Protein AF-0000000084650887 (afdb_homodimer)

InterPro domains:
  IPR010342 Protein of unknown function DUF938 [PF06080] (13-209)
  IPR010342 Protein of unknown function DUF938 [PTHR20974] (11-209)
  IPR029063 S-adenosyl-L-methionine-dependent methyltransferase superfamily [G3DSA:3.40.50.150] (26-209)
  IPR029063 S-adenosyl-L-methionine-dependent methyltransferase superfamily [SSF53335] (19-204)

Secondary structure (DSSP, 8-state):
------S-----B-HHHHHHHHHHHHHHHHHS-SSEEEEEES-TTSHHHHHHHHH-TTEEEEEEES-HHHHHHHHHHHHHHT-SSBPPPEE--TTT--STTTS----EEEEEEES-GGGS-HHHHHHHHHHHHHHEEEEEEEEEEE-EEETTEESSHHHHHHHHHHHHH-TT--PEEHHHHHHHHHTTTEEEEEEEEEGGGEEEEEEEE-/------S-----B-HHHHHHHHHHHHHHHHHS-SSEEEEEES-TTSHHHHHHHHH-TTEEEEEEES-HHHHHHHHHHHHHHT-SSBPPPEE--TTT--STTTT----EEEEEEES-GGGS-HHHHHHHHHHHHHHEEEEEEEEEEE-EEETTEESSHHHHHHHHHHHHH-TT--PEEHHHHHHHHHTTTEEEEEEEEEGGGEEEEEEEE-

Foldseek 3Di:
DPPPPPVPLLADDDPVCVACLVVVLVVVVVQDDLAWEEEEEQCARLVSVLSNCVVRVRYQYAYEYQDPSSLVNNVSSCVVSVRPRYDRYYHDDLVPPDCPLLPPPAEGLEYEYEPPCQLDAVVSLLSVLQSCLRRYDAFHKYKYKDAADEPPHGPDPVQVVVQVVSCVVPVRGGHYHPVVSQVSNVVSQWHWDDWDADPPRMIITMITHD/DPPPPPVPLLADDDPVCVACLVVVLVVVVVQDDLAWEEEEEQCARLVSVLSNCVVRVRYQYAAEYQDVSSLVNNVSSCVVSVRPRYDRYYHDDLVPPPCPLQPPPAEGLEYEYEPPCQLDAVVSLLSVLQSCLRRYDAFHKYKYKDAADEPPHGPDPVQVVVQVVSCVVPVRGGHYHPVVSQVSNVVSQWHWDDWDADPPRMIITMITHD

Solvent-accessible surface area (backbone atoms only — not comparable to full-atom values): 21724 Å² total; per-residue (Å²): 126,79,75,78,64,56,58,64,56,47,40,43,44,46,61,44,54,71,66,43,46,62,63,51,45,56,55,49,62,73,74,48,68,76,61,42,39,35,40,32,44,56,39,48,38,27,59,60,57,53,60,50,33,74,77,30,72,51,26,39,36,34,39,20,19,70,41,63,69,32,38,46,3,27,44,41,45,46,61,71,68,66,56,85,34,54,48,80,57,39,82,50,43,71,84,69,51,66,62,63,72,70,61,43,88,59,64,22,47,28,36,35,35,58,66,40,63,38,76,29,43,65,65,49,47,53,36,49,32,47,49,47,46,67,32,38,35,75,66,9,34,41,40,35,34,38,60,50,19,56,92,82,32,65,81,42,72,59,53,45,54,48,27,53,52,40,28,74,74,37,72,58,26,24,58,42,39,45,64,57,54,53,52,54,26,49,77,28,54,22,43,84,69,46,76,42,85,44,80,67,73,21,34,40,39,32,28,28,28,100,126,78,75,77,64,56,58,65,54,48,40,43,44,44,62,45,53,71,65,42,45,61,64,51,44,57,56,49,62,72,74,47,68,74,60,40,37,33,40,31,44,57,38,47,40,28,59,59,57,54,59,49,34,72,76,30,72,50,28,38,36,34,39,19,19,71,40,63,69,32,39,46,3,26,44,40,45,45,61,72,69,65,56,85,33,56,49,78,57,39,82,48,44,72,84,68,51,67,61,62,74,70,64,42,88,59,66,22,45,27,38,36,34,58,66,42,62,39,76,30,43,64,65,49,48,54,36,49,31,46,48,48,46,67,32,36,35,76,67,9,34,41,40,35,34,38,60,50,19,55,89,83,32,65,80,41,73,58,53,44,54,47,26,52,53,40,30,73,72,37,71,60,26,25,58,41,40,46,64,56,53,53,52,53,25,50,77,28,54,24,41,85,69,46,76,44,84,44,80,67,73,21,35,40,40,33,29,29,27,101

Sequence (420 aa):
MSNDNSPADSRLFSPSTARNREPIHGVLSGLLGESARLLEFASGSGEHAVYMAERHPDWQWQPSDINEAAIQSIEAWRTHSGLSNILPAQHRNLLADDDALQHSAEHWNAMLAINLIHISPWQVTERLMGVAGQQLVSGGLLFLYGPYRRNGKHTAPSNAEFDAWLKARDPSWGVRDLEQVIAEAAGNNLSLHGVEQLPANNLAVTFQRAMSNDNSPADSRLFSPSTARNREPIHGVLSGLLGESARLLEFASGSGEHAVYMAERHPDWQWQPSDINEAAIQSIEAWRTHSGLSNILPAQHRNLLADDDALQHSAEHWNAMLAINLIHISPWQVTERLMGVAGQQLVSGGLLFLYGPYRRNGKHTAPSNAEFDAWLKARDPSWGVRDLEQVIAEAAGNNLSLHGVEQLPANNLAVTFQRA

Structure (mmCIF, N/CA/C/O backbone):
data_AF-0000000084650887-model_v1
#
loop_
_entity.id
_entity.type
_entity.pdbx_description
1 polymer 'SAM-dependent methyltransferase'
#
loop_
_atom_site.group_PDB
_atom_site.id
_atom_site.type_symbol
_atom_site.label_atom_id
_atom_site.label_alt_id
_atom_site.label_comp_id
_atom_site.label_asym_id
_atom_site.label_entity_id
_atom_site.label_seq_id
_atom_site.pdbx_PDB_ins_code
_atom_site.Cartn_x
_atom_site.Cartn_y
_atom_site.Cartn_z
_atom_site.occupancy
_atom_site.B_iso_or_equiv
_atom_site.auth_seq_id
_atom_site.auth_comp_id
_atom_site.auth_asym_id
_atom_site.auth_atom_id
_atom_site.pdbx_PDB_model_num
ATOM 1 N N . MET A 1 1 ? -20.781 7.203 -18.953 1 18.91 1 MET A N 1
ATOM 2 C CA . MET A 1 1 ? -19.5 7.605 -18.391 1 18.91 1 MET A CA 1
ATOM 3 C C . MET A 1 1 ? -19.625 7.949 -16.906 1 18.91 1 MET A C 1
ATOM 5 O O . MET A 1 1 ? -20.047 9.047 -16.562 1 18.91 1 MET A O 1
ATOM 9 N N . SER A 1 2 ? -20.281 7.09 -16.172 1 27.03 2 SER A N 1
ATOM 10 C CA . SER A 1 2 ? -20.688 7.395 -14.805 1 27.03 2 SER A CA 1
ATOM 11 C C . SER A 1 2 ? -19.578 8.078 -14.031 1 27.03 2 SER A C 1
ATOM 13 O O . SER A 1 2 ? -18.406 7.68 -14.125 1 27.03 2 SER A O 1
ATOM 15 N N . ASN A 1 3 ? -19.625 9.344 -13.992 1 31.91 3 ASN A N 1
ATOM 16 C CA . ASN A 1 3 ? -18.719 10.281 -13.32 1 31.91 3 ASN A CA 1
ATOM 17 C C . ASN A 1 3 ? -18.219 9.719 -11.992 1 31.91 3 ASN A C 1
ATOM 19 O O . ASN A 1 3 ? -18.969 9.625 -11.023 1 31.91 3 ASN A O 1
ATOM 23 N N . ASP A 1 4 ? -17.719 8.547 -11.953 1 34.88 4 ASP A N 1
ATOM 24 C CA . ASP A 1 4 ? -17.312 7.793 -10.766 1 34.88 4 ASP A CA 1
ATOM 25 C C . ASP A 1 4 ? -16.688 8.711 -9.719 1 34.88 4 ASP A C 1
ATOM 27 O O . ASP A 1 4 ? -15.469 8.93 -9.727 1 34.88 4 ASP A O 1
ATOM 31 N N . ASN A 1 5 ? -17.219 9.797 -9.508 1 37.69 5 ASN A N 1
ATOM 32 C CA . ASN A 1 5 ? -17.062 10.859 -8.516 1 37.69 5 ASN A CA 1
ATOM 33 C C . ASN A 1 5 ? -16.922 10.289 -7.105 1 37.69 5 ASN A C 1
ATOM 35 O O . ASN A 1 5 ? -17.328 10.93 -6.133 1 37.69 5 ASN A O 1
ATOM 39 N N . SER A 1 6 ? -16.891 8.969 -6.914 1 50.03 6 SER A N 1
ATOM 40 C CA . SER A 1 6 ? -16.766 8.609 -5.508 1 50.03 6 SER A CA 1
ATOM 41 C C . SER A 1 6 ? -15.641 9.383 -4.832 1 50.03 6 SER A C 1
ATOM 43 O O . SER A 1 6 ? -14.594 9.617 -5.438 1 50.03 6 SER A O 1
ATOM 45 N N . PRO A 1 7 ? -15.938 10.32 -4.094 1 52.91 7 PRO A N 1
ATOM 46 C CA . PRO A 1 7 ? -14.977 11.188 -3.42 1 52.91 7 PRO A CA 1
ATOM 47 C C . PRO A 1 7 ? -13.578 10.586 -3.357 1 52.91 7 PRO A C 1
ATOM 49 O O . PRO A 1 7 ? -12.586 11.312 -3.338 1 52.91 7 PRO A O 1
ATOM 52 N N . ALA A 1 8 ? -13.25 9.312 -3.262 1 63.16 8 ALA A N 1
ATOM 53 C CA . ALA A 1 8 ? -11.852 8.945 -3.057 1 63.16 8 ALA A CA 1
ATOM 54 C C . ALA A 1 8 ? -11.438 7.816 -3.992 1 63.16 8 ALA A C 1
ATOM 56 O O . ALA A 1 8 ? -11.789 6.656 -3.771 1 63.16 8 ALA A O 1
ATOM 57 N N . ASP A 1 9 ? -11.367 8.25 -5.398 1 83.31 9 ASP A N 1
ATOM 58 C CA . ASP A 1 9 ? -10.734 7.211 -6.203 1 83.31 9 ASP A CA 1
ATOM 59 C C . ASP A 1 9 ? -9.508 6.641 -5.5 1 83.31 9 ASP A C 1
ATOM 61 O O . ASP A 1 9 ? -8.43 7.238 -5.539 1 83.31 9 ASP A O 1
ATOM 65 N N . SER A 1 10 ? -9.688 5.52 -4.926 1 88.81 10 SER A N 1
ATOM 66 C CA . SER A 1 10 ? -8.664 4.914 -4.078 1 88.81 10 SER A CA 1
ATOM 67 C C . SER A 1 10 ? -7.773 3.967 -4.883 1 88.81 10 SER A C 1
ATOM 69 O O . SER A 1 10 ? -6.902 3.299 -4.32 1 88.81 10 SER A O 1
ATOM 71 N N . ARG A 1 11 ? -8.016 3.984 -6.281 1 93.94 11 ARG A N 1
ATOM 72 C CA . ARG A 1 11 ? -7.219 3.092 -7.113 1 93.94 11 ARG A CA 1
ATOM 73 C C . ARG A 1 11 ? -5.75 3.508 -7.105 1 93.94 11 ARG A C 1
ATOM 75 O O . ARG A 1 11 ? -5.434 4.691 -7.23 1 93.94 11 ARG A O 1
ATOM 82 N N . LEU A 1 12 ? -4.895 2.535 -6.953 1 96.25 12 LEU A N 1
ATOM 83 C CA . LEU A 1 12 ? -3.453 2.697 -7.109 1 96.25 12 LEU A CA 1
ATOM 84 C C . LEU A 1 12 ? -2.975 2.084 -8.422 1 96.25 12 LEU A C 1
ATOM 86 O O . LEU A 1 12 ? -3.562 1.116 -8.906 1 96.25 12 LEU A O 1
ATOM 90 N N . PHE A 1 13 ? -1.92 2.686 -8.969 1 96.31 13 PHE A N 1
ATOM 91 C CA . PHE A 1 13 ? -1.315 2.201 -10.203 1 96.31 13 PHE A CA 1
ATOM 92 C C . PHE A 1 13 ? 0.154 1.858 -9.992 1 96.31 13 PHE A C 1
ATOM 94 O O . PHE A 1 13 ? 0.876 2.594 -9.312 1 96.31 13 PHE A O 1
ATOM 101 N N . SER A 1 14 ? 0.555 0.71 -10.578 1 95.81 14 SER A N 1
ATOM 102 C CA . SER A 1 14 ? 1.922 0.218 -10.445 1 95.81 14 SER A CA 1
ATOM 103 C C . SER A 1 14 ? 2.574 0.021 -11.805 1 95.81 14 SER A C 1
ATOM 105 O O . SER A 1 14 ? 2.143 -0.828 -12.594 1 95.81 14 SER A O 1
ATOM 107 N N . PRO A 1 15 ? 3.65 0.723 -12.086 1 93.62 15 PRO A N 1
ATOM 108 C CA . PRO A 1 15 ? 4.379 0.494 -13.336 1 93.62 15 PRO A CA 1
ATOM 109 C C . PRO A 1 15 ? 4.922 -0.929 -13.453 1 93.62 15 PRO A C 1
ATOM 111 O O . PRO A 1 15 ? 4.988 -1.48 -14.555 1 93.62 15 PRO A O 1
ATOM 114 N N . SER A 1 16 ? 5.316 -1.464 -12.352 1 92.94 16 SER A N 1
ATOM 115 C CA . SER A 1 16 ? 5.789 -2.844 -12.375 1 92.94 16 SER A CA 1
ATOM 116 C C . SER A 1 16 ? 4.695 -3.795 -12.852 1 92.94 16 SER A C 1
ATOM 118 O O . SER A 1 16 ? 4.961 -4.715 -13.633 1 92.94 16 SER A O 1
ATOM 120 N N . THR A 1 17 ? 3.43 -3.6 -12.336 1 96.31 17 THR A N 1
ATOM 121 C CA . THR A 1 17 ? 2.324 -4.434 -12.797 1 96.31 17 THR A CA 1
ATOM 122 C C . THR A 1 17 ? 2.104 -4.258 -14.297 1 96.31 17 THR A C 1
ATOM 124 O O . THR A 1 17 ? 1.887 -5.234 -15.023 1 96.31 17 THR A O 1
ATOM 127 N N . ALA A 1 18 ? 2.189 -3.02 -14.766 1 95.44 18 ALA A N 1
ATOM 128 C CA . ALA A 1 18 ? 2.014 -2.74 -16.188 1 95.44 18 ALA A CA 1
ATOM 129 C C . ALA A 1 18 ? 3.031 -3.506 -17.031 1 95.44 18 ALA A C 1
ATOM 131 O O . ALA A 1 18 ? 2.723 -3.943 -18.141 1 95.44 18 ALA A O 1
ATOM 132 N N . ARG A 1 19 ? 4.117 -3.717 -16.5 1 94.5 19 ARG A N 1
ATOM 133 C CA . ARG A 1 19 ? 5.203 -4.355 -17.25 1 94.5 19 ARG A CA 1
ATOM 134 C C . ARG A 1 19 ? 5.09 -5.875 -17.172 1 94.5 19 ARG A C 1
ATOM 136 O O . ARG A 1 19 ? 5.398 -6.566 -18.156 1 94.5 19 ARG A O 1
ATOM 143 N N . ASN A 1 20 ? 4.648 -6.379 -16.031 1 96.81 20 ASN A N 1
ATOM 144 C CA . ASN A 1 20 ? 4.832 -7.812 -15.844 1 96.81 20 ASN A CA 1
ATOM 145 C C . ASN A 1 20 ? 3.512 -8.57 -15.977 1 96.81 20 ASN A C 1
ATOM 147 O O . ASN A 1 20 ? 3.502 -9.797 -16.062 1 96.81 20 ASN A O 1
ATOM 151 N N . ARG A 1 21 ? 2.391 -7.863 -16.109 1 98 21 ARG A N 1
ATOM 152 C CA . ARG A 1 21 ? 1.092 -8.531 -16.125 1 98 21 ARG A CA 1
ATOM 153 C C . ARG A 1 21 ? 0.957 -9.43 -17.359 1 98 21 ARG A C 1
ATOM 155 O O . ARG A 1 21 ? 0.434 -10.539 -17.266 1 98 21 ARG A O 1
ATOM 162 N N . GLU A 1 22 ? 1.411 -9.008 -18.5 1 98.12 22 GLU A N 1
ATOM 163 C CA . GLU A 1 22 ? 1.271 -9.789 -19.734 1 98.12 22 GLU A CA 1
ATOM 164 C C . GLU A 1 22 ? 2.178 -11.016 -19.703 1 98.12 22 GLU A C 1
ATOM 166 O O . GLU A 1 22 ? 1.729 -12.133 -19.969 1 98.12 22 GLU A O 1
ATOM 171 N N . PRO A 1 23 ? 3.488 -10.828 -19.344 1 98.44 23 PRO A N 1
ATOM 172 C CA . PRO A 1 23 ? 4.34 -12.016 -19.25 1 98.44 23 PRO A CA 1
ATOM 173 C C . PRO A 1 23 ? 3.83 -13.023 -18.219 1 98.44 23 PRO A C 1
ATOM 175 O O . PRO A 1 23 ? 3.881 -14.234 -18.469 1 98.44 23 PRO A O 1
ATOM 178 N N . ILE A 1 24 ? 3.373 -12.594 -17.125 1 98.62 24 ILE A N 1
ATOM 179 C CA . ILE A 1 24 ? 2.857 -13.477 -16.078 1 98.62 24 ILE A CA 1
ATOM 180 C C . ILE A 1 24 ? 1.609 -14.195 -16.578 1 98.62 24 ILE A C 1
ATOM 182 O O . ILE A 1 24 ? 1.446 -15.398 -16.359 1 98.62 24 ILE A O 1
ATOM 186 N N . HIS A 1 25 ? 0.773 -13.461 -17.312 1 98.69 25 HIS A N 1
ATOM 187 C CA . HIS A 1 25 ? -0.406 -14.07 -17.906 1 98.69 25 HIS A CA 1
ATOM 188 C C . HIS A 1 25 ? -0.018 -15.203 -18.859 1 98.69 25 HIS A C 1
ATOM 190 O O . HIS A 1 25 ? -0.667 -16.25 -18.875 1 98.69 25 HIS A O 1
ATOM 196 N N . GLY A 1 26 ? 0.981 -14.938 -19.625 1 98 26 GLY A N 1
ATOM 197 C CA . GLY A 1 26 ? 1.455 -15.977 -20.531 1 98 26 GLY A CA 1
ATOM 198 C C . GLY A 1 26 ? 1.79 -17.281 -19.812 1 98 26 GLY A C 1
ATOM 199 O O . GLY A 1 26 ? 1.414 -18.359 -20.281 1 98 26 GLY A O 1
ATOM 200 N N . VAL A 1 27 ? 2.414 -17.203 -18.688 1 98.44 27 VAL A N 1
ATOM 201 C CA . VAL A 1 27 ? 2.805 -18.391 -17.938 1 98.44 27 VAL A CA 1
ATOM 202 C C . VAL A 1 27 ? 1.569 -19.047 -17.312 1 98.44 27 VAL A C 1
ATOM 204 O O . VAL A 1 27 ? 1.358 -20.25 -17.469 1 98.44 27 VAL A O 1
ATOM 207 N N . LEU A 1 28 ? 0.697 -18.312 -16.688 1 98.31 28 LEU A N 1
ATOM 208 C CA . LEU A 1 28 ? -0.452 -18.828 -15.953 1 98.31 28 LEU A CA 1
ATOM 209 C C . LEU A 1 28 ? -1.458 -19.469 -16.906 1 98.31 28 LEU A C 1
ATOM 211 O O . LEU A 1 28 ? -2.039 -20.516 -16.578 1 98.31 28 LEU A O 1
ATOM 215 N N . SER A 1 29 ? -1.64 -18.844 -18.062 1 97.38 29 SER A N 1
ATOM 216 C CA . SER A 1 29 ? -2.617 -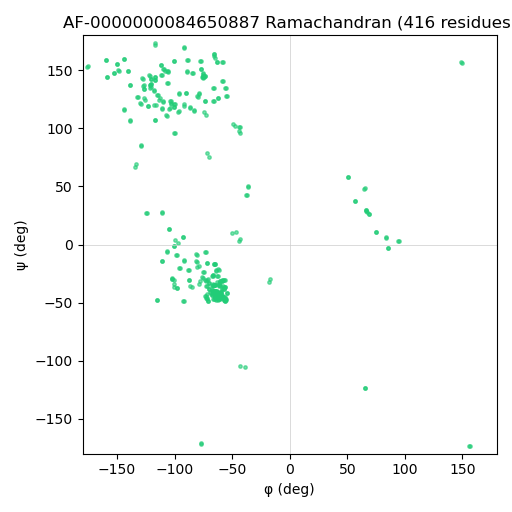19.328 -19.016 1 97.38 29 SER A CA 1
ATOM 217 C C . SER A 1 29 ? -2.197 -20.688 -19.578 1 97.38 29 SER A C 1
ATOM 219 O O . SER A 1 29 ? -3.045 -21.5 -19.984 1 97.38 29 SER A O 1
ATOM 221 N N . GLY A 1 30 ? -0.93 -20.875 -19.578 1 96.75 30 GLY A N 1
ATOM 222 C CA . GLY A 1 30 ? -0.431 -22.172 -20.031 1 96.75 30 GLY A CA 1
ATOM 223 C C . GLY A 1 30 ? -0.536 -23.266 -18.984 1 96.75 30 GLY A C 1
ATOM 224 O O . GLY A 1 30 ? -0.531 -24.453 -19.312 1 96.75 30 GLY A O 1
ATOM 225 N N . LEU A 1 31 ? -0.679 -22.875 -17.781 1 97.5 31 LEU A N 1
ATOM 226 C CA . LEU A 1 31 ? -0.599 -23.828 -16.672 1 97.5 31 LEU A CA 1
ATOM 227 C C . LEU A 1 31 ? -1.99 -24.188 -16.156 1 97.5 31 LEU A C 1
ATOM 229 O O . LEU A 1 31 ? -2.203 -25.281 -15.641 1 97.5 31 LEU A O 1
ATOM 233 N N . LEU A 1 32 ? -2.967 -23.234 -16.281 1 97.25 32 LEU A N 1
ATOM 234 C CA . LEU A 1 32 ? -4.27 -23.422 -15.641 1 97.25 32 LEU A CA 1
ATOM 235 C C . LEU A 1 32 ? -5.348 -23.672 -16.688 1 97.25 32 LEU A C 1
ATOM 237 O O . LEU A 1 32 ? -5.246 -23.219 -17.828 1 97.25 32 LEU A O 1
ATOM 241 N N . GLY A 1 33 ? -6.332 -24.375 -16.344 1 92.69 33 GLY A N 1
ATOM 242 C CA . GLY A 1 33 ? -7.449 -24.672 -17.219 1 92.69 33 GLY A CA 1
ATOM 243 C C . GLY A 1 33 ? -8.414 -23.516 -17.375 1 92.69 33 GLY A C 1
ATOM 244 O O . GLY A 1 33 ? -8.133 -22.406 -16.938 1 92.69 33 GLY A O 1
ATOM 245 N N . GLU A 1 34 ? -9.508 -23.797 -18 1 93.56 34 GLU A N 1
ATOM 246 C CA . GLU A 1 34 ? -10.5 -22.781 -18.312 1 93.56 34 GLU A CA 1
ATOM 247 C C . GLU A 1 34 ? -11.156 -22.234 -17.047 1 93.56 34 GLU A C 1
ATOM 249 O O . GLU A 1 34 ? -11.516 -21.047 -17 1 93.56 34 GLU A O 1
ATOM 254 N N . SER A 1 35 ? -11.32 -23.125 -16.109 1 96.62 35 SER A N 1
ATOM 255 C CA . SER A 1 35 ? -11.891 -22.719 -14.836 1 96.62 35 SER A CA 1
ATOM 256 C C . SER A 1 35 ? -10.906 -22.953 -13.695 1 96.62 35 SER A C 1
ATOM 258 O O . SER A 1 35 ? -10.242 -23.984 -13.648 1 96.62 35 SER A O 1
ATOM 260 N N . ALA A 1 36 ? -10.75 -21.953 -12.867 1 97.5 36 ALA A N 1
ATOM 261 C CA . ALA A 1 36 ? -9.82 -22.078 -11.75 1 97.5 36 ALA A CA 1
ATOM 262 C C . ALA A 1 36 ? -10.156 -21.078 -10.641 1 97.5 36 ALA A C 1
ATOM 264 O O . ALA A 1 36 ? -10.625 -19.969 -10.914 1 97.5 36 ALA A O 1
ATOM 265 N N . ARG A 1 37 ? -9.961 -21.516 -9.398 1 97.5 37 ARG A N 1
ATOM 266 C CA . ARG A 1 37 ? -10.008 -20.625 -8.234 1 97.5 37 ARG A CA 1
ATOM 267 C C . ARG A 1 37 ? -8.602 -20.25 -7.781 1 97.5 37 ARG A C 1
ATOM 269 O O . ARG A 1 37 ? -7.789 -21.125 -7.465 1 97.5 37 ARG A O 1
ATOM 276 N N . LEU A 1 38 ? -8.305 -18.984 -7.777 1 97.94 38 LEU A N 1
ATOM 277 C CA . LEU 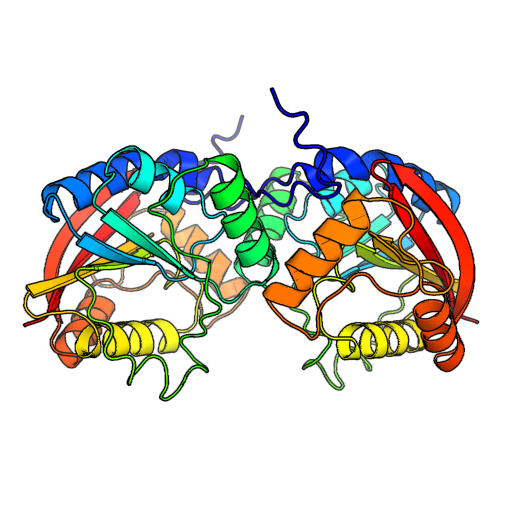A 1 38 ? -6.957 -18.5 -7.492 1 97.94 38 LEU A CA 1
ATOM 278 C C . LEU A 1 38 ? -6.957 -17.562 -6.277 1 97.94 38 LEU A C 1
ATOM 280 O O . LEU A 1 38 ? -7.852 -16.734 -6.133 1 97.94 38 LEU A O 1
ATOM 284 N N . LEU A 1 39 ? -5.98 -17.766 -5.371 1 97.25 39 LEU A N 1
ATOM 285 C CA . LEU A 1 39 ? -5.734 -16.875 -4.238 1 97.25 39 LEU A CA 1
ATOM 286 C C . LEU A 1 39 ? -4.422 -16.125 -4.414 1 97.25 39 LEU A C 1
ATOM 288 O O . LEU A 1 39 ? -3.357 -16.734 -4.52 1 97.25 39 LEU A O 1
ATOM 292 N N . GLU A 1 40 ? -4.508 -14.812 -4.512 1 98.12 40 GLU A N 1
ATOM 293 C CA . GLU A 1 40 ? -3.311 -13.984 -4.625 1 98.12 40 GLU A CA 1
ATOM 294 C C . GLU A 1 40 ? -2.984 -13.305 -3.299 1 98.12 40 GLU A C 1
ATOM 296 O O . GLU A 1 40 ? -3.824 -12.594 -2.734 1 98.12 40 GLU A O 1
ATOM 301 N N . PHE A 1 41 ? -1.799 -13.539 -2.82 1 96.62 41 PHE A N 1
ATOM 302 C CA . PHE A 1 41 ? -1.277 -12.82 -1.662 1 96.62 41 PHE A CA 1
ATOM 303 C C . PHE A 1 41 ? -0.559 -11.547 -2.09 1 96.62 41 PHE A C 1
ATOM 305 O O . PHE A 1 41 ? 0.057 -11.508 -3.158 1 96.62 41 PHE A O 1
ATOM 312 N N . ALA A 1 42 ? -0.614 -10.523 -1.213 1 95.94 42 ALA A N 1
ATOM 313 C CA . ALA A 1 42 ? 0.052 -9.258 -1.508 1 95.94 42 ALA A CA 1
ATOM 314 C C . ALA A 1 42 ? -0.331 -8.75 -2.895 1 95.94 42 ALA A C 1
ATOM 316 O O . ALA A 1 42 ? 0.54 -8.461 -3.721 1 95.94 42 ALA A O 1
ATOM 317 N N . SER A 1 43 ? -1.685 -8.547 -3.111 1 97.69 43 SER A N 1
ATOM 318 C CA . SER A 1 43 ? -2.211 -8.219 -4.434 1 97.69 43 SER A CA 1
ATOM 319 C C . SER A 1 43 ? -1.85 -6.789 -4.828 1 97.69 43 SER A C 1
ATOM 321 O O . SER A 1 43 ? -1.948 -6.422 -6.004 1 97.69 43 SER A O 1
ATOM 323 N N . GLY A 1 44 ? -1.431 -5.977 -3.842 1 95.31 44 GLY A N 1
ATOM 324 C CA . GLY A 1 44 ? -0.985 -4.629 -4.16 1 95.31 44 GLY A CA 1
ATOM 325 C C . GLY A 1 44 ? -2.094 -3.748 -4.703 1 95.31 44 GLY A C 1
ATOM 326 O O . GLY A 1 44 ? -3.152 -3.619 -4.086 1 95.31 44 GLY A O 1
ATOM 327 N N . SER A 1 45 ? -1.884 -3.199 -5.887 1 96 45 SER A N 1
ATOM 328 C CA . SER A 1 45 ? -2.857 -2.293 -6.484 1 96 45 SER A CA 1
ATOM 329 C C . SER A 1 45 ? -4.145 -3.025 -6.848 1 96 45 SER A C 1
ATOM 331 O O . SER A 1 45 ? -5.215 -2.416 -6.914 1 96 45 SER A O 1
ATOM 333 N N . GLY A 1 46 ? -4.055 -4.254 -7.102 1 98.19 46 GLY A N 1
ATOM 334 C CA . GLY A 1 46 ? -5.199 -5.016 -7.57 1 98.19 46 GLY A CA 1
ATOM 335 C C . GLY A 1 46 ? -5.266 -5.125 -9.078 1 98.19 46 GLY A C 1
ATOM 336 O O . GLY A 1 46 ? -6.137 -5.809 -9.625 1 98.19 46 GLY A O 1
ATOM 337 N N . GLU A 1 47 ? -4.297 -4.602 -9.773 1 98.56 47 GLU A N 1
ATOM 338 C CA . GLU A 1 47 ? -4.336 -4.523 -11.227 1 98.56 47 GLU A CA 1
ATOM 339 C C . GLU A 1 47 ? -4.133 -5.898 -11.859 1 98.56 47 GLU A C 1
ATOM 341 O O . GLU A 1 47 ? -4.664 -6.184 -12.938 1 98.56 47 GLU A O 1
ATOM 346 N N . HIS A 1 48 ? -3.346 -6.773 -11.18 1 98.75 48 HIS A N 1
ATOM 347 C CA . HIS A 1 48 ? -3.195 -8.133 -11.703 1 98.75 48 HIS A CA 1
ATOM 348 C C . HIS A 1 48 ? -4.535 -8.852 -11.742 1 98.75 48 HIS A C 1
ATOM 350 O O . HIS A 1 48 ? -4.859 -9.516 -12.734 1 98.75 48 HIS A O 1
ATOM 356 N N . ALA A 1 49 ? -5.273 -8.727 -10.68 1 98.75 49 ALA A N 1
ATOM 357 C CA . ALA A 1 49 ? -6.582 -9.375 -10.609 1 98.75 49 ALA A CA 1
ATOM 358 C C . ALA A 1 49 ? -7.469 -8.945 -11.773 1 98.75 49 ALA A C 1
ATOM 360 O O . ALA A 1 49 ? -8.07 -9.789 -12.445 1 98.75 49 ALA A O 1
ATOM 361 N N . VAL A 1 50 ? -7.516 -7.68 -12.07 1 98.62 50 VAL A N 1
ATOM 362 C CA . VAL A 1 50 ? -8.367 -7.148 -13.133 1 98.62 50 VAL A CA 1
ATOM 363 C C . VAL A 1 50 ? -7.895 -7.668 -14.484 1 98.62 50 VAL A C 1
ATOM 365 O O . VAL A 1 50 ? -8.703 -8.133 -15.297 1 98.62 50 VAL A O 1
ATOM 368 N N . TYR A 1 51 ? -6.605 -7.582 -14.688 1 98.81 51 TYR A N 1
ATOM 369 C CA . TYR A 1 51 ? -6.023 -7.992 -15.961 1 98.81 51 TYR A CA 1
ATOM 370 C C . TYR A 1 51 ? -6.332 -9.453 -16.25 1 98.81 51 TYR A C 1
ATOM 372 O O . TYR A 1 51 ? -6.723 -9.805 -17.375 1 98.81 51 TYR A O 1
ATOM 380 N N . MET A 1 52 ? -6.168 -10.312 -15.281 1 98.69 52 MET A N 1
ATOM 381 C CA . MET A 1 52 ? -6.363 -11.75 -15.453 1 98.69 52 MET A CA 1
ATOM 382 C C . MET A 1 52 ? -7.848 -12.086 -15.57 1 98.69 52 MET A C 1
ATOM 384 O O . MET A 1 52 ? -8.25 -12.852 -16.453 1 98.69 52 MET A O 1
ATOM 388 N N . ALA A 1 53 ? -8.617 -11.484 -14.719 1 98.5 53 ALA A N 1
ATOM 389 C CA . ALA A 1 53 ? -10.047 -11.789 -14.664 1 98.5 53 ALA A CA 1
ATOM 390 C C . ALA A 1 53 ? -10.742 -11.375 -15.961 1 98.5 53 ALA A C 1
ATOM 392 O O . ALA A 1 53 ? -11.695 -12.023 -16.391 1 98.5 53 ALA A O 1
ATOM 393 N N . GLU A 1 54 ? -10.32 -10.312 -16.578 1 98.38 54 GLU A N 1
ATOM 394 C CA . GLU A 1 54 ? -10.875 -9.852 -17.844 1 98.38 54 GLU A CA 1
ATOM 395 C C . GLU A 1 54 ? -10.648 -10.883 -18.953 1 98.38 54 GLU A C 1
ATOM 397 O O . GLU A 1 54 ? -11.5 -11.047 -19.828 1 98.38 54 GLU A O 1
ATOM 402 N N . ARG A 1 55 ? -9.617 -11.578 -18.891 1 98.12 55 ARG A N 1
ATOM 403 C CA . ARG A 1 55 ? -9.188 -12.469 -19.969 1 98.12 55 ARG A CA 1
ATOM 404 C C . ARG A 1 55 ? -9.648 -13.898 -19.719 1 98.12 55 ARG A C 1
ATOM 406 O O . ARG A 1 55 ? -9.703 -14.711 -20.641 1 98.12 55 ARG A O 1
ATOM 413 N N . HIS A 1 56 ? -9.93 -14.117 -18.438 1 98.44 56 HIS A N 1
ATOM 414 C CA . HIS A 1 56 ? -10.406 -15.445 -18.047 1 98.44 56 HIS A CA 1
ATOM 415 C C . HIS A 1 56 ? -11.68 -15.352 -17.219 1 98.44 56 HIS A C 1
ATOM 417 O O . HIS A 1 56 ? -11.648 -15.492 -16 1 98.44 56 HIS A O 1
ATOM 423 N N . PRO A 1 57 ? -12.797 -15.289 -17.875 1 97.62 57 PRO A N 1
ATOM 424 C CA . PRO A 1 57 ? -14.062 -15.062 -17.172 1 97.62 57 PRO A CA 1
ATOM 425 C C . PRO A 1 57 ? -14.438 -16.219 -16.25 1 97.62 57 PRO A C 1
ATOM 427 O O . PRO A 1 57 ? -15.234 -16.031 -15.32 1 97.62 57 PRO A O 1
ATOM 430 N N . ASP A 1 58 ? -13.805 -17.344 -16.453 1 97.94 58 ASP A N 1
ATOM 431 C CA . ASP A 1 58 ? -14.164 -18.5 -15.641 1 97.94 58 ASP A CA 1
ATOM 432 C C . ASP A 1 58 ? -13.156 -18.703 -14.516 1 97.94 58 ASP A C 1
ATOM 434 O O . ASP A 1 58 ? -13.281 -19.656 -13.734 1 97.94 58 ASP A O 1
ATOM 438 N N . TRP A 1 59 ? -12.148 -17.891 -14.438 1 98.38 59 TRP A N 1
ATOM 439 C CA . TRP A 1 59 ? -11.305 -17.859 -13.25 1 98.38 59 TRP A CA 1
ATOM 440 C C . TRP A 1 59 ? -11.969 -17.062 -12.125 1 98.38 59 TRP A C 1
ATOM 442 O O . TRP A 1 59 ? -12.516 -15.984 -12.367 1 98.38 59 TRP A O 1
ATOM 452 N N . GLN A 1 60 ? -12.031 -17.594 -10.938 1 98 60 GLN A N 1
ATOM 453 C CA . GLN A 1 60 ? -12.422 -16.844 -9.75 1 98 60 GLN A CA 1
ATOM 454 C C . GLN A 1 60 ? -11.195 -16.359 -8.977 1 98 60 GLN A C 1
ATOM 456 O O . GLN A 1 60 ? -10.438 -17.172 -8.438 1 98 60 GLN A O 1
ATOM 461 N N . TRP A 1 61 ? -11 -15.07 -8.922 1 98.12 61 TRP A N 1
ATOM 462 C CA . TRP A 1 61 ? -9.773 -14.484 -8.383 1 98.12 61 TRP A CA 1
ATOM 463 C C . TRP A 1 61 ? -10.008 -13.914 -6.992 1 98.12 61 TRP A C 1
ATOM 465 O O . TRP A 1 61 ? -10.805 -12.984 -6.82 1 98.12 61 TRP A O 1
ATOM 475 N N . GLN A 1 62 ? -9.359 -14.414 -5.977 1 97.44 62 GLN A N 1
ATOM 476 C CA . GLN A 1 62 ? -9.391 -13.898 -4.617 1 97.44 62 GLN A CA 1
ATOM 477 C C . GLN A 1 62 ? -8.141 -13.062 -4.324 1 97.44 62 GLN A C 1
ATOM 479 O O . GLN A 1 62 ? -7.098 -13.609 -3.963 1 97.44 62 GLN A O 1
ATOM 484 N N . PRO A 1 63 ? -8.312 -11.758 -4.484 1 98.12 63 PRO A N 1
ATOM 485 C CA . PRO A 1 63 ? -7.188 -10.922 -4.066 1 98.12 63 PRO A CA 1
ATOM 486 C C . PRO A 1 63 ? -7.109 -10.75 -2.549 1 98.12 63 PRO A C 1
ATOM 488 O O . PRO A 1 63 ? -8.133 -10.82 -1.864 1 98.12 63 PRO A O 1
ATOM 491 N N . SER A 1 64 ? -5.891 -10.562 -2.035 1 96.06 64 SER A N 1
ATOM 492 C CA . SER A 1 64 ? -5.695 -10.305 -0.613 1 96.06 64 SER A CA 1
ATOM 493 C C . SER A 1 64 ? -4.457 -9.445 -0.373 1 96.06 64 SER A C 1
ATOM 495 O O . SER A 1 64 ? -3.582 -9.352 -1.235 1 96.06 64 SER A O 1
ATOM 497 N N . ASP A 1 65 ? -4.523 -8.797 0.714 1 94.88 65 ASP A N 1
ATOM 498 C CA . ASP A 1 65 ? -3.379 -8 1.151 1 94.88 65 ASP A CA 1
ATOM 499 C C . ASP A 1 65 ? -3.441 -7.73 2.652 1 94.88 65 ASP A C 1
ATOM 501 O O . ASP A 1 65 ? -4.504 -7.855 3.268 1 94.88 65 ASP A O 1
ATOM 505 N N . ILE A 1 66 ? -2.301 -7.43 3.164 1 90.56 66 ILE A N 1
ATOM 506 C CA . ILE A 1 66 ? -2.266 -7.086 4.582 1 90.56 66 ILE A CA 1
ATOM 507 C C . ILE A 1 66 ? -2.514 -5.59 4.758 1 90.56 66 ILE A C 1
ATOM 509 O O . ILE A 1 66 ? -2.936 -5.145 5.828 1 90.56 66 ILE A O 1
ATOM 513 N N . ASN A 1 67 ? -2.262 -4.844 3.701 1 89.31 67 ASN A N 1
ATOM 514 C CA . ASN A 1 67 ? -2.314 -3.385 3.75 1 89.31 67 ASN A CA 1
ATOM 515 C C . ASN A 1 67 ? -3.707 -2.861 3.41 1 89.31 67 ASN A C 1
ATOM 517 O O . ASN A 1 67 ? -4.258 -3.193 2.359 1 89.31 67 ASN A O 1
ATOM 521 N N . GLU A 1 68 ? -4.195 -2.006 4.238 1 87.25 68 GLU A N 1
ATOM 522 C CA . GLU A 1 68 ? -5.555 -1.513 4.062 1 87.25 68 GLU A CA 1
ATOM 523 C C . GLU A 1 68 ? -5.672 -0.634 2.82 1 87.25 68 GLU A C 1
ATOM 525 O O . GLU A 1 68 ? -6.695 -0.649 2.135 1 87.25 68 GLU A O 1
ATOM 530 N N . ALA A 1 69 ? -4.699 0.239 2.562 1 87.81 69 ALA A N 1
ATOM 531 C CA . ALA A 1 69 ? -4.73 1.055 1.352 1 87.81 69 ALA A CA 1
ATOM 532 C C . ALA A 1 69 ? -4.762 0.18 0.101 1 87.81 69 ALA A C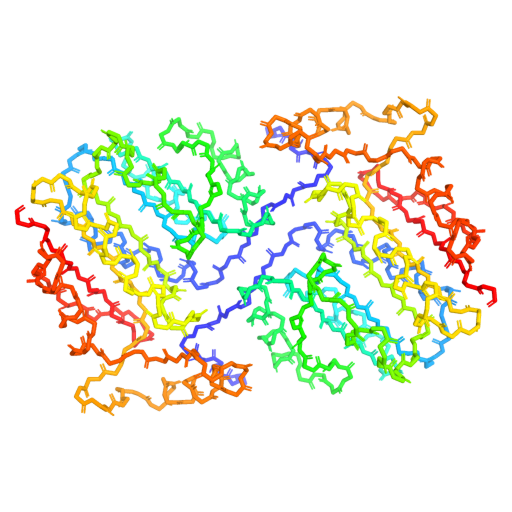 1
ATOM 534 O O . ALA A 1 69 ? -5.414 0.521 -0.887 1 87.81 69 ALA A O 1
ATOM 535 N N . ALA A 1 70 ? -4.027 -0.902 0.166 1 93.75 70 ALA A N 1
ATOM 536 C CA . ALA A 1 70 ? -4.066 -1.862 -0.934 1 93.75 70 ALA A CA 1
ATOM 537 C C . ALA A 1 70 ? -5.453 -2.48 -1.075 1 93.75 70 ALA A C 1
ATOM 539 O O . ALA A 1 70 ? -5.984 -2.584 -2.184 1 93.75 70 ALA A O 1
ATOM 540 N N . ILE A 1 71 ? -6.016 -2.838 0.014 1 93.81 71 ILE A N 1
ATOM 541 C CA . ILE A 1 71 ? -7.348 -3.434 0.01 1 93.81 71 ILE A CA 1
ATOM 542 C C . ILE A 1 71 ? -8.352 -2.451 -0.587 1 93.81 71 ILE A C 1
ATOM 544 O O . ILE A 1 71 ? -9.195 -2.832 -1.405 1 93.81 71 ILE A O 1
ATOM 548 N N . GLN A 1 72 ? -8.242 -1.221 -0.225 1 91.31 72 GLN A N 1
ATOM 549 C CA . GLN A 1 72 ? -9.125 -0.198 -0.785 1 91.31 72 GLN A CA 1
ATOM 550 C C . GLN A 1 72 ? -8.922 -0.066 -2.293 1 91.31 72 GLN A C 1
ATOM 552 O O . GLN A 1 72 ? -9.891 0.085 -3.043 1 91.31 72 GLN A O 1
ATOM 557 N N . SER A 1 73 ? -7.688 -0.114 -2.711 1 95.44 73 SER A N 1
ATOM 558 C CA . SER A 1 73 ? -7.387 -0.032 -4.137 1 95.44 73 SER A CA 1
ATOM 559 C C . SER A 1 73 ? -7.961 -1.228 -4.891 1 95.44 73 SER A C 1
ATOM 561 O O . SER A 1 73 ? -8.562 -1.066 -5.957 1 95.44 73 SER A O 1
ATOM 563 N N . ILE A 1 74 ? -7.75 -2.402 -4.336 1 97.25 74 ILE A N 1
ATOM 564 C CA . ILE A 1 74 ? -8.266 -3.621 -4.949 1 97.25 74 ILE A CA 1
ATOM 565 C C . ILE A 1 74 ? -9.773 -3.502 -5.145 1 97.25 74 ILE A C 1
ATOM 567 O O . ILE A 1 74 ? -10.297 -3.77 -6.23 1 97.25 74 ILE A O 1
ATOM 571 N N . GLU A 1 75 ? -10.438 -3.082 -4.145 1 94.94 75 GLU A N 1
ATOM 572 C CA . GLU A 1 75 ? -11.891 -2.947 -4.215 1 94.94 75 GLU A CA 1
ATOM 573 C C . GLU A 1 75 ? -12.297 -1.881 -5.223 1 94.94 75 GLU A C 1
ATOM 575 O O . GLU A 1 75 ? -13.297 -2.037 -5.93 1 94.94 75 GLU A O 1
ATOM 580 N N . ALA A 1 76 ? -11.562 -0.826 -5.238 1 93.94 76 ALA A N 1
ATOM 581 C CA . ALA A 1 76 ? -11.844 0.228 -6.211 1 93.94 76 ALA A CA 1
ATOM 582 C C . ALA A 1 76 ? -11.695 -0.288 -7.641 1 93.94 76 ALA A C 1
ATOM 584 O O . ALA A 1 76 ? -12.531 0.006 -8.5 1 93.94 76 ALA A O 1
ATOM 585 N N . TRP A 1 77 ? -10.695 -1.053 -7.863 1 97.31 77 TRP A N 1
ATOM 586 C CA . TRP A 1 77 ? -10.492 -1.641 -9.18 1 97.31 77 TRP A CA 1
ATOM 587 C C . TRP A 1 77 ? -11.586 -2.652 -9.5 1 97.31 77 TRP A C 1
ATOM 589 O O . TRP A 1 77 ? -12.078 -2.709 -10.633 1 97.31 77 TRP A O 1
ATOM 599 N N . ARG A 1 78 ? -11.883 -3.439 -8.508 1 96.44 78 ARG A N 1
ATOM 600 C CA . ARG A 1 78 ? -12.961 -4.402 -8.688 1 96.44 78 ARG A CA 1
ATOM 601 C C . ARG A 1 78 ? -14.25 -3.709 -9.094 1 96.44 78 ARG A C 1
ATOM 603 O O . ARG A 1 78 ? -14.898 -4.105 -10.07 1 96.44 78 ARG A O 1
ATOM 610 N N . THR A 1 79 ? -14.602 -2.709 -8.43 1 93.38 79 THR A N 1
ATOM 611 C CA . THR A 1 79 ? -15.82 -1.945 -8.703 1 93.38 79 THR A CA 1
ATOM 612 C C . THR A 1 79 ? -15.727 -1.274 -10.07 1 93.38 79 THR A C 1
ATOM 614 O O . THR A 1 79 ? -16.672 -1.348 -10.867 1 93.38 79 THR A O 1
ATOM 617 N N . HIS A 1 80 ? -14.633 -0.671 -10.375 1 94.5 80 HIS A N 1
ATOM 618 C CA . HIS A 1 80 ? -14.43 0.048 -11.633 1 94.5 80 HIS A CA 1
ATOM 619 C C . HIS A 1 80 ? -14.539 -0.889 -12.828 1 94.5 80 HIS A C 1
ATOM 621 O O . HIS A 1 80 ? -15.094 -0.518 -13.859 1 94.5 80 HIS A O 1
ATOM 627 N N . SER A 1 81 ? -13.969 -2.043 -12.68 1 96.88 81 SER A N 1
ATOM 628 C CA . SER A 1 81 ? -13.93 -2.994 -13.781 1 96.88 81 SER A CA 1
ATOM 629 C C . SER A 1 81 ? -15.32 -3.568 -14.062 1 96.88 81 SER A C 1
ATOM 631 O O . SER A 1 81 ? -15.617 -3.965 -15.188 1 96.88 81 SER A O 1
ATOM 633 N N . GLY A 1 82 ? -16.109 -3.715 -13.031 1 96.5 82 GLY A N 1
ATOM 634 C CA . GLY A 1 82 ? -17.438 -4.293 -13.156 1 96.5 82 GLY A CA 1
ATOM 635 C C . GLY A 1 82 ? -17.422 -5.797 -13.352 1 96.5 82 GLY A C 1
ATOM 636 O O . GLY A 1 82 ? -18.438 -6.398 -13.703 1 96.5 82 GLY A O 1
ATOM 637 N N . LEU A 1 83 ? -16.281 -6.402 -13.172 1 97.81 83 LEU A N 1
ATOM 638 C CA . LEU A 1 83 ? -16.141 -7.84 -13.375 1 97.81 83 LEU A CA 1
ATOM 639 C C . LEU A 1 83 ? -16.75 -8.625 -12.227 1 97.81 83 LEU A C 1
ATOM 641 O O . LEU A 1 83 ? -16.625 -8.227 -11.062 1 97.81 83 LEU A O 1
ATOM 645 N N . SER A 1 84 ? -17.328 -9.727 -12.43 1 97.81 84 SER A N 1
ATOM 646 C CA . SER A 1 84 ? -18.047 -10.508 -11.414 1 97.81 84 SER A CA 1
ATOM 647 C C . SER A 1 84 ? -17.172 -11.625 -10.859 1 97.81 84 SER A C 1
ATOM 649 O O . SER A 1 84 ? -17.516 -12.258 -9.867 1 97.81 84 SER A O 1
ATOM 651 N N . ASN A 1 85 ? -16.016 -11.82 -11.508 1 98.56 85 ASN A N 1
ATOM 652 C CA . ASN A 1 85 ? -15.211 -12.969 -11.117 1 98.56 85 ASN A CA 1
ATOM 653 C C . ASN A 1 85 ? -14 -12.555 -10.297 1 98.56 85 ASN A C 1
ATOM 655 O O . ASN A 1 85 ? -13.039 -13.312 -10.156 1 98.56 85 ASN A O 1
ATOM 659 N N . ILE A 1 86 ? -13.961 -11.375 -9.836 1 98.62 86 ILE A N 1
ATOM 660 C CA . ILE A 1 86 ? -13.047 -10.953 -8.781 1 98.62 86 ILE A CA 1
ATOM 661 C C . ILE A 1 86 ? -13.781 -10.914 -7.445 1 98.62 86 ILE A C 1
ATOM 663 O O . ILE A 1 86 ? -14.734 -10.141 -7.277 1 98.62 86 ILE A O 1
ATOM 667 N N . LEU A 1 87 ? -13.359 -11.695 -6.535 1 97.19 87 LEU A N 1
ATOM 668 C CA . LEU A 1 87 ? -14 -11.773 -5.23 1 97.19 87 LEU A CA 1
ATOM 669 C C . LEU A 1 87 ? -13.609 -10.578 -4.359 1 97.19 87 LEU A C 1
ATOM 671 O O . LEU A 1 87 ? -12.594 -9.93 -4.617 1 97.19 87 LEU A O 1
ATOM 675 N N . PRO A 1 88 ? -14.422 -10.227 -3.332 1 95.12 88 PRO A N 1
ATOM 676 C CA . PRO A 1 88 ? -14.039 -9.133 -2.434 1 95.12 88 PRO A CA 1
ATOM 677 C C . PRO A 1 88 ? -12.672 -9.344 -1.795 1 95.12 88 PRO A C 1
ATOM 679 O O . PRO A 1 88 ? -12.344 -10.461 -1.375 1 95.12 88 PRO A O 1
ATOM 682 N N . ALA A 1 89 ? -11.891 -8.289 -1.796 1 95.81 89 ALA A N 1
ATOM 683 C CA . ALA A 1 89 ? -10.539 -8.375 -1.262 1 95.81 89 ALA A CA 1
ATOM 684 C C . ALA A 1 89 ? -10.547 -8.82 0.198 1 95.81 89 ALA A C 1
ATOM 686 O O . ALA A 1 89 ? -11.398 -8.383 0.979 1 95.81 89 ALA A O 1
ATOM 687 N N . GLN A 1 90 ? -9.586 -9.664 0.545 1 92.44 90 GLN A N 1
ATOM 688 C CA . GLN A 1 90 ? -9.461 -10.156 1.914 1 92.44 90 GLN A CA 1
ATOM 689 C C . GLN A 1 90 ? -8.211 -9.602 2.584 1 92.44 90 GLN A C 1
ATOM 691 O O . GLN A 1 90 ? -7.176 -9.43 1.932 1 92.44 90 GLN A O 1
ATOM 696 N N . HIS A 1 91 ? -8.352 -9.375 3.865 1 90.44 91 HIS A N 1
ATOM 697 C CA . HIS A 1 91 ? -7.164 -9.109 4.68 1 90.44 91 HIS A CA 1
ATOM 698 C C . HIS A 1 91 ? -6.496 -10.414 5.105 1 90.44 91 HIS A C 1
ATOM 700 O O . HIS A 1 91 ? -7.082 -11.203 5.848 1 90.44 91 HIS A O 1
ATOM 706 N N . ARG A 1 92 ? -5.305 -10.586 4.625 1 90.25 92 ARG A N 1
ATOM 707 C CA . ARG A 1 92 ? -4.582 -11.805 4.984 1 90.25 92 ARG A CA 1
ATOM 708 C C . ARG A 1 92 ? -3.154 -11.484 5.414 1 90.25 92 ARG A C 1
ATOM 710 O O . ARG A 1 92 ? -2.418 -10.812 4.691 1 90.25 92 ARG A O 1
ATOM 717 N N . ASN A 1 93 ? -2.846 -11.977 6.551 1 90.44 93 ASN A N 1
ATOM 718 C CA . ASN A 1 93 ? -1.506 -11.891 7.121 1 90.44 93 ASN A CA 1
ATOM 719 C C . ASN A 1 93 ? -0.885 -13.273 7.305 1 90.44 93 ASN A C 1
ATOM 721 O O . ASN A 1 93 ? -1.245 -14 8.234 1 90.44 93 ASN A O 1
ATOM 725 N N . LEU A 1 94 ? 0.023 -13.586 6.527 1 91.75 94 LEU A N 1
ATOM 726 C CA . LEU A 1 94 ? 0.629 -14.914 6.523 1 91.75 94 LEU A CA 1
ATOM 727 C C . LEU A 1 94 ? 1.317 -15.195 7.852 1 91.75 94 LEU A C 1
ATOM 729 O O . LEU A 1 94 ? 1.43 -16.359 8.258 1 91.75 94 LEU A O 1
ATOM 733 N N . LEU A 1 95 ? 1.763 -14.156 8.547 1 88.88 95 LEU A N 1
ATOM 734 C CA . LEU A 1 95 ? 2.484 -14.375 9.797 1 88.88 95 LEU A CA 1
ATOM 735 C C . LEU A 1 95 ? 1.519 -14.477 10.969 1 88.88 95 LEU A C 1
ATOM 737 O O . LEU A 1 95 ? 1.841 -15.094 11.992 1 88.88 95 LEU A O 1
ATOM 741 N N . ALA A 1 96 ? 0.425 -13.789 10.852 1 81.62 96 ALA A N 1
ATOM 742 C CA . ALA A 1 96 ? -0.471 -13.703 12 1 81.62 96 ALA A CA 1
ATOM 743 C C . ALA A 1 96 ? -1.646 -14.664 11.852 1 81.62 96 ALA A C 1
ATOM 745 O O . ALA A 1 96 ? -2.219 -15.109 12.852 1 81.62 96 ALA A O 1
ATOM 746 N N . ASP A 1 97 ? -2.035 -14.828 10.688 1 72.12 97 ASP A N 1
ATOM 747 C CA . ASP A 1 97 ? -3.26 -15.594 10.484 1 72.12 97 ASP A CA 1
ATOM 748 C C . ASP A 1 97 ? -3.035 -17.078 10.758 1 72.12 97 ASP A C 1
ATOM 750 O O . ASP A 1 97 ? -2.062 -17.656 10.273 1 72.12 97 ASP A O 1
ATOM 754 N N . ASP A 1 98 ? -3.02 -17.359 11.977 1 60.84 98 ASP A N 1
ATOM 755 C CA . ASP A 1 98 ? -2.816 -18.766 12.367 1 60.84 98 ASP A CA 1
ATOM 756 C C . ASP A 1 98 ? -3.639 -19.703 11.484 1 60.84 98 ASP A C 1
ATOM 758 O O . ASP A 1 98 ? -3.258 -19.984 10.344 1 60.84 98 ASP A O 1
ATOM 762 N N . ASP A 1 99 ? -4.891 -20.266 12.18 1 52.47 99 ASP A N 1
ATOM 763 C CA . ASP A 1 99 ? -5.793 -21.391 12.039 1 52.47 99 ASP A CA 1
ATOM 764 C C . ASP A 1 99 ? -6.809 -21.156 10.922 1 52.47 99 ASP A C 1
ATOM 766 O O . ASP A 1 99 ? -7.418 -22.109 10.422 1 52.47 99 ASP A O 1
ATOM 770 N N . ALA A 1 100 ? -7.156 -19.953 10.797 1 47.41 100 ALA A N 1
ATOM 771 C CA . ALA A 1 100 ? -8.352 -19.766 9.984 1 47.41 100 ALA A CA 1
ATOM 772 C C . ALA A 1 100 ? -8.062 -20.031 8.508 1 47.41 100 ALA A C 1
ATOM 774 O O . ALA A 1 100 ? -8.914 -20.531 7.777 1 47.41 100 ALA A O 1
ATOM 775 N N . LEU A 1 101 ? -6.891 -19.531 8.016 1 52.62 101 LEU A N 1
ATOM 776 C CA . LEU A 1 101 ? -6.535 -19.906 6.648 1 52.62 101 LEU A CA 1
ATOM 777 C C . LEU A 1 101 ? -6.449 -21.422 6.492 1 52.62 101 LEU A C 1
ATOM 779 O O . LEU A 1 101 ? -6.707 -21.953 5.41 1 52.62 101 LEU A O 1
ATOM 783 N N . GLN A 1 102 ? -5.965 -22 7.574 1 48.53 102 GLN A N 1
ATOM 784 C CA . GLN A 1 102 ? -5.715 -23.438 7.555 1 48.53 102 GLN A CA 1
ATOM 785 C C . GLN A 1 102 ? -7.02 -24.219 7.441 1 48.53 102 GLN A C 1
ATOM 787 O O . GLN A 1 102 ? -7.039 -25.328 6.898 1 48.53 102 GLN A O 1
ATOM 792 N N . HIS A 1 103 ? -8.016 -23.578 8.117 1 47.22 103 HIS A N 1
ATOM 793 C CA . HIS A 1 103 ? -9.18 -24.453 8.188 1 47.22 103 HIS A CA 1
ATOM 794 C C . HIS A 1 103 ? -10.188 -24.125 7.09 1 47.22 103 HIS A C 1
ATOM 796 O O . HIS A 1 103 ? -11.312 -24.625 7.102 1 47.22 103 HIS A O 1
ATOM 802 N N . SER A 1 104 ? -9.758 -23.125 6.301 1 53.25 104 SER A N 1
ATOM 803 C CA . SER A 1 104 ? -10.797 -22.875 5.316 1 53.25 104 SER A CA 1
ATOM 804 C C . SER A 1 104 ? -10.852 -23.984 4.27 1 53.25 104 SER A C 1
ATOM 806 O O . SER A 1 104 ? -9.805 -24.484 3.836 1 53.25 104 SER A O 1
ATOM 808 N N . ALA A 1 105 ? -11.984 -24.766 4.328 1 54.72 105 ALA A N 1
ATOM 809 C CA . ALA A 1 105 ? -12.344 -25.781 3.359 1 54.72 105 ALA A CA 1
ATOM 810 C C . ALA A 1 105 ? -12.195 -25.266 1.93 1 54.72 105 ALA A C 1
ATOM 812 O O . ALA A 1 105 ? -12.578 -25.953 0.975 1 54.72 105 ALA A O 1
ATOM 813 N N . GLU A 1 106 ? -11.555 -24.078 1.858 1 62.41 106 GLU A N 1
ATOM 814 C CA . GLU A 1 106 ? -11.508 -23.609 0.477 1 62.41 106 GLU A CA 1
ATOM 815 C C . GLU A 1 106 ? -10.289 -24.172 -0.25 1 62.41 106 GLU A C 1
ATOM 817 O O . GLU A 1 106 ? -9.18 -24.172 0.298 1 62.41 106 GLU A O 1
ATOM 822 N N . HIS A 1 107 ? -10.594 -24.922 -1.246 1 86.19 107 HIS A N 1
ATOM 823 C CA . HIS A 1 107 ? -9.516 -25.469 -2.064 1 86.19 107 HIS A CA 1
ATOM 824 C C . HIS A 1 107 ? -9.273 -24.594 -3.299 1 86.19 107 HIS A C 1
ATOM 826 O O . HIS A 1 107 ? -10.219 -24.062 -3.877 1 86.19 107 HIS A O 1
ATOM 832 N N . TRP A 1 108 ? -8 -24.312 -3.438 1 95.5 108 TRP A N 1
ATOM 833 C CA . TRP A 1 108 ? -7.539 -23.453 -4.523 1 95.5 108 TRP A CA 1
ATOM 834 C C . TRP A 1 108 ? -6.836 -24.266 -5.602 1 95.5 108 TRP A C 1
ATOM 836 O O . TRP A 1 108 ? -6.066 -25.172 -5.293 1 95.5 108 TRP A O 1
ATOM 846 N N . ASN A 1 109 ? -7.156 -23.859 -6.844 1 97.5 109 ASN A N 1
ATOM 847 C CA . ASN A 1 109 ? -6.406 -24.453 -7.949 1 97.5 109 ASN A CA 1
ATOM 848 C C . ASN A 1 109 ? -5.012 -23.844 -8.062 1 97.5 109 ASN A C 1
ATOM 850 O O . ASN A 1 109 ? -4.078 -24.5 -8.523 1 97.5 109 ASN A O 1
ATOM 854 N N . ALA A 1 110 ? -4.914 -22.578 -7.617 1 98.31 110 ALA A N 1
ATOM 855 C CA . ALA A 1 110 ? -3.617 -21.906 -7.648 1 98.31 110 ALA A CA 1
ATOM 856 C C . ALA A 1 110 ? -3.529 -20.828 -6.566 1 98.31 110 ALA A C 1
ATOM 858 O O . ALA A 1 110 ? -4.539 -20.219 -6.203 1 98.31 110 ALA A O 1
ATOM 859 N N . MET A 1 111 ? -2.361 -20.656 -6.074 1 97.75 111 MET A N 1
ATOM 860 C CA . MET A 1 111 ? -1.984 -19.531 -5.219 1 97.75 111 MET A CA 1
ATOM 861 C C . MET A 1 111 ? -0.85 -18.734 -5.84 1 97.75 111 MET A C 1
ATOM 863 O O . MET A 1 111 ? 0.041 -19.297 -6.48 1 97.75 111 MET A O 1
ATOM 867 N N . LEU A 1 112 ? -0.939 -17.438 -5.656 1 98.69 112 LEU A N 1
ATOM 868 C CA . LEU A 1 112 ? 0.05 -16.547 -6.27 1 98.69 112 LEU A CA 1
ATOM 869 C C . LEU A 1 112 ? 0.664 -15.617 -5.238 1 98.69 112 LEU A C 1
ATOM 871 O O . LEU A 1 112 ? -0.039 -15.102 -4.367 1 98.69 112 LEU A O 1
ATOM 875 N N . ALA A 1 113 ? 1.905 -15.359 -5.379 1 98.5 113 ALA A N 1
ATOM 876 C CA . ALA A 1 113 ? 2.646 -14.297 -4.699 1 98.5 113 ALA A CA 1
ATOM 877 C C . ALA A 1 113 ? 3.609 -13.602 -5.66 1 98.5 113 ALA A C 1
ATOM 879 O O . ALA A 1 113 ? 4.645 -14.164 -6.02 1 98.5 113 ALA A O 1
ATOM 880 N N . ILE A 1 114 ? 3.27 -12.383 -6.055 1 97.62 114 ILE A N 1
ATOM 881 C CA . ILE A 1 114 ? 4.031 -11.602 -7.02 1 97.62 114 ILE A CA 1
ATOM 882 C C . ILE A 1 114 ? 4.762 -10.469 -6.301 1 97.62 114 ILE A C 1
ATOM 884 O O . ILE A 1 114 ? 4.129 -9.562 -5.75 1 97.62 114 ILE A O 1
ATOM 888 N N . ASN A 1 115 ? 6.082 -10.578 -6.258 1 94.56 115 ASN A N 1
ATOM 889 C CA . ASN A 1 115 ? 6.926 -9.57 -5.637 1 94.56 115 ASN A CA 1
ATOM 890 C C . ASN A 1 115 ? 6.668 -9.469 -4.137 1 94.56 115 ASN A C 1
ATOM 892 O O . ASN A 1 115 ? 6.547 -8.367 -3.594 1 94.56 115 ASN A O 1
ATOM 896 N N . LEU A 1 116 ? 6.641 -10.562 -3.49 1 96 116 LEU A N 1
ATOM 897 C CA . LEU A 1 116 ? 6.348 -10.578 -2.061 1 96 116 LEU A CA 1
ATOM 898 C C . LEU A 1 116 ? 7.555 -11.07 -1.266 1 96 116 LEU A C 1
ATOM 900 O O . LEU A 1 116 ? 7.996 -10.406 -0.326 1 96 116 LEU A O 1
ATOM 904 N N . ILE A 1 117 ? 8.18 -12.172 -1.653 1 97.25 117 ILE A N 1
ATOM 905 C CA . ILE A 1 117 ? 9.023 -12.914 -0.714 1 97.25 117 ILE A CA 1
ATOM 906 C C . ILE A 1 117 ? 10.336 -12.164 -0.498 1 97.25 117 ILE A C 1
ATOM 908 O O . ILE A 1 117 ? 10.984 -12.328 0.535 1 97.25 117 ILE A O 1
ATOM 912 N N . HIS A 1 118 ? 10.797 -11.281 -1.46 1 95.44 118 HIS A N 1
ATOM 913 C CA . HIS A 1 118 ? 12.039 -10.539 -1.277 1 95.44 118 HIS A CA 1
ATOM 914 C C . HIS A 1 118 ? 11.828 -9.32 -0.386 1 95.44 118 HIS A C 1
ATOM 916 O O . HIS A 1 118 ? 12.797 -8.734 0.103 1 95.44 118 HIS A O 1
ATOM 922 N N . ILE A 1 119 ? 10.586 -8.875 -0.123 1 93.25 119 ILE A N 1
ATOM 923 C CA . ILE A 1 119 ? 10.32 -7.699 0.7 1 93.25 119 ILE A CA 1
ATOM 924 C C . ILE A 1 119 ? 9.672 -8.125 2.014 1 93.25 119 ILE A C 1
ATOM 926 O O . ILE A 1 119 ? 8.805 -7.426 2.539 1 93.25 119 ILE A O 1
ATOM 930 N N . SER A 1 120 ? 9.969 -9.289 2.396 1 94.06 120 SER A N 1
ATOM 931 C CA . SER A 1 120 ? 9.438 -9.859 3.627 1 94.06 120 SER A CA 1
ATOM 932 C C . SER A 1 120 ? 10.469 -10.734 4.324 1 94.06 120 SER A C 1
ATOM 934 O O . SER A 1 120 ? 11.438 -11.188 3.699 1 94.06 120 SER A O 1
ATOM 936 N N . PRO A 1 121 ? 10.273 -10.953 5.617 1 95.5 121 PRO A N 1
ATOM 937 C CA . PRO A 1 121 ? 11.156 -11.914 6.281 1 95.5 121 PRO A CA 1
ATOM 938 C C . PRO A 1 121 ? 11.008 -13.328 5.723 1 95.5 121 PRO A C 1
ATOM 940 O O . PRO A 1 121 ? 9.953 -13.672 5.176 1 95.5 121 PRO A O 1
ATOM 943 N N . TRP A 1 122 ? 12.039 -14.164 5.883 1 97.56 122 TRP A N 1
ATOM 944 C CA . TRP A 1 122 ? 12.047 -15.531 5.387 1 97.56 122 TRP A CA 1
ATOM 945 C C . TRP A 1 122 ? 10.852 -16.312 5.941 1 97.56 122 TRP A C 1
ATOM 947 O O . TRP A 1 122 ? 10.289 -17.156 5.25 1 97.56 122 TRP A O 1
ATOM 957 N N . GLN A 1 123 ? 10.438 -15.953 7.117 1 96.94 123 GLN A N 1
ATOM 958 C CA . GLN A 1 123 ? 9.305 -16.625 7.746 1 96.94 123 GLN A CA 1
ATOM 959 C C . GLN A 1 123 ? 8.055 -16.547 6.875 1 96.94 123 GLN A C 1
ATOM 961 O O . GLN A 1 123 ? 7.211 -17.438 6.895 1 96.94 123 GLN A O 1
ATOM 966 N N . VAL A 1 124 ? 7.918 -15.484 6.109 1 96.38 124 VAL A N 1
ATOM 967 C CA . VAL A 1 124 ? 6.77 -15.336 5.219 1 96.38 124 VAL A CA 1
ATOM 968 C C . VAL A 1 124 ? 6.832 -16.391 4.117 1 96.38 124 VAL A C 1
ATOM 970 O O . VAL A 1 124 ? 5.809 -16.984 3.756 1 96.38 124 VAL A O 1
ATOM 973 N N . THR A 1 125 ? 8.008 -16.609 3.6 1 98.06 125 THR A N 1
ATOM 974 C CA . THR A 1 125 ? 8.195 -17.672 2.611 1 98.06 125 THR A CA 1
ATOM 975 C C . THR A 1 125 ? 7.816 -19.031 3.195 1 98.06 125 THR A C 1
ATOM 977 O O . THR A 1 125 ? 7.094 -19.797 2.564 1 98.06 125 THR A O 1
ATOM 980 N N . GLU A 1 126 ? 8.25 -19.266 4.418 1 97.75 126 GLU A N 1
ATOM 981 C CA . GLU A 1 126 ? 7.93 -20.531 5.086 1 97.75 126 GLU A CA 1
ATOM 982 C C . GLU A 1 126 ? 6.422 -20.703 5.238 1 97.75 126 GLU A C 1
ATOM 984 O O . GLU A 1 126 ? 5.887 -21.781 4.934 1 97.75 126 GLU A O 1
ATOM 989 N N . ARG A 1 127 ? 5.816 -19.672 5.688 1 96.44 127 ARG A N 1
ATOM 990 C CA . ARG A 1 127 ? 4.379 -19.734 5.918 1 96.44 127 ARG A CA 1
ATOM 991 C C . ARG A 1 127 ? 3.617 -19.891 4.605 1 96.44 127 ARG A C 1
ATOM 993 O O . ARG A 1 127 ? 2.615 -20.609 4.543 1 96.44 127 ARG A O 1
ATOM 1000 N N . LEU A 1 128 ? 4.07 -19.203 3.627 1 96.88 128 LEU A N 1
ATOM 1001 C CA . LEU A 1 128 ? 3.457 -19.312 2.307 1 96.88 128 LEU A CA 1
ATOM 1002 C C . LEU A 1 128 ? 3.494 -20.75 1.805 1 96.88 128 LEU A C 1
ATOM 1004 O O . LEU A 1 128 ? 2.486 -21.266 1.314 1 96.88 128 LEU A O 1
ATOM 1008 N N . MET A 1 129 ? 4.625 -21.391 1.956 1 97.19 129 MET A N 1
ATOM 1009 C CA . MET A 1 129 ? 4.754 -22.797 1.539 1 97.19 129 MET A CA 1
ATOM 1010 C C . MET A 1 129 ? 3.834 -23.688 2.355 1 97.19 129 MET A C 1
ATOM 1012 O O . MET A 1 129 ? 3.211 -24.609 1.812 1 97.19 129 MET A O 1
ATOM 1016 N N . GLY A 1 130 ? 3.789 -23.375 3.629 1 94.69 130 GLY A N 1
ATOM 1017 C CA . GLY A 1 130 ? 2.9 -24.156 4.484 1 94.69 130 GLY A CA 1
ATOM 1018 C C . GLY A 1 130 ? 1.441 -24.031 4.086 1 94.69 130 GLY A C 1
ATOM 1019 O O . GLY A 1 130 ? 0.743 -25.047 3.965 1 94.69 130 GLY A O 1
ATOM 1020 N N . VAL A 1 131 ? 1.02 -22.844 3.867 1 94.25 131 VAL A N 1
ATOM 1021 C CA . VAL A 1 131 ? -0.367 -22.594 3.486 1 94.25 131 VAL A CA 1
ATOM 1022 C C . VAL A 1 131 ? -0.654 -23.25 2.135 1 94.25 131 VAL A C 1
ATOM 1024 O O . VAL A 1 131 ? -1.699 -23.875 1.95 1 94.25 131 VAL A O 1
ATOM 1027 N N . ALA A 1 132 ? 0.228 -23.141 1.213 1 95.5 132 ALA A N 1
ATOM 1028 C CA . ALA A 1 132 ? 0.054 -23.75 -0.105 1 95.5 132 ALA A CA 1
ATOM 1029 C C . ALA A 1 132 ? -0.034 -25.266 -0.003 1 95.5 132 ALA A C 1
ATOM 1031 O O . ALA A 1 132 ? -0.896 -25.891 -0.629 1 95.5 132 ALA A O 1
ATOM 1032 N N . GLY A 1 133 ? 0.832 -25.844 0.775 1 94.31 133 GLY A N 1
ATOM 1033 C CA . GLY A 1 133 ? 0.826 -27.281 0.955 1 94.31 133 GLY A CA 1
ATOM 1034 C C . GLY A 1 133 ? -0.468 -27.797 1.552 1 94.31 133 GLY A C 1
ATOM 1035 O O . GLY A 1 133 ? -0.831 -28.969 1.345 1 94.31 133 GLY A O 1
ATOM 1036 N N . GLN A 1 134 ? -1.185 -26.906 2.229 1 91.88 134 GLN A N 1
ATOM 1037 C CA . GLN A 1 134 ? -2.393 -27.312 2.934 1 91.88 134 GLN A CA 1
ATOM 1038 C C . GLN A 1 134 ? -3.645 -26.953 2.141 1 91.88 134 GLN A C 1
ATOM 1040 O O . GLN A 1 134 ? -4.648 -27.672 2.189 1 91.88 134 GLN A O 1
ATOM 1045 N N . GLN A 1 135 ? -3.598 -25.922 1.393 1 93.38 135 GLN A N 1
ATOM 1046 C CA . GLN A 1 135 ? -4.855 -25.359 0.906 1 93.38 135 GLN A CA 1
ATOM 1047 C C . GLN A 1 135 ? -5 -25.562 -0.599 1 93.38 135 GLN A C 1
ATOM 1049 O O . GLN A 1 135 ? -6.09 -25.375 -1.15 1 93.38 135 GLN A O 1
ATOM 1054 N N . LEU A 1 136 ? -3.955 -25.906 -1.236 1 95.69 136 LEU A N 1
ATOM 1055 C CA . LEU A 1 136 ? -4.07 -26.234 -2.654 1 95.69 136 LEU A CA 1
ATOM 1056 C C . LEU A 1 136 ? -4.719 -27.594 -2.848 1 95.69 136 LEU A C 1
ATOM 1058 O O . LEU A 1 136 ? -4.461 -28.531 -2.074 1 95.69 136 LEU A O 1
ATOM 1062 N N . VAL A 1 137 ? -5.543 -27.734 -3.908 1 95.25 137 VAL A N 1
ATOM 1063 C CA . VAL A 1 137 ? -6.02 -29.062 -4.309 1 95.25 137 VAL A CA 1
ATOM 1064 C C . VAL A 1 137 ? -4.848 -29.906 -4.789 1 95.25 137 VAL A C 1
ATOM 1066 O O . VAL A 1 137 ? -3.77 -29.391 -5.082 1 95.25 137 VAL A O 1
ATOM 1069 N N . SER A 1 138 ? -5.117 -31.219 -4.805 1 95.19 138 SER A N 1
ATOM 1070 C CA . SER A 1 138 ? -4.113 -32.062 -5.434 1 95.19 138 SER A CA 1
ATOM 1071 C C . SER A 1 138 ? -3.818 -31.609 -6.859 1 95.19 138 SER A C 1
ATOM 1073 O O . SER A 1 138 ? -4.738 -31.359 -7.641 1 95.19 138 SER A O 1
ATOM 1075 N N . GLY A 1 139 ? -2.527 -31.406 -7.133 1 96.75 139 GLY A N 1
ATOM 1076 C CA . GLY A 1 139 ? -2.137 -30.938 -8.445 1 96.75 139 GLY A CA 1
ATOM 1077 C C . GLY A 1 139 ? -2.203 -29.422 -8.578 1 96.75 139 GLY A C 1
ATOM 1078 O O . GLY A 1 139 ? -1.827 -28.859 -9.609 1 96.75 139 GLY A O 1
ATOM 1079 N N . GLY A 1 140 ? -2.662 -28.766 -7.492 1 97.75 140 GLY A N 1
ATOM 1080 C CA . GLY A 1 140 ? -2.725 -27.312 -7.508 1 97.75 140 GLY A CA 1
ATOM 1081 C C . GLY A 1 140 ? -1.358 -26.656 -7.574 1 97.75 140 GLY A C 1
ATOM 1082 O O . GLY A 1 140 ? -0.34 -27.297 -7.32 1 97.75 140 GLY A O 1
ATOM 1083 N N . LEU A 1 141 ? -1.313 -25.359 -7.93 1 98.62 141 LEU A N 1
ATOM 1084 C CA . LEU A 1 141 ? -0.038 -24.719 -8.227 1 98.62 141 LEU A CA 1
ATOM 1085 C C . LEU A 1 141 ? 0.199 -23.531 -7.293 1 98.62 141 LEU A C 1
ATOM 1087 O O . LEU A 1 141 ? -0.735 -22.797 -6.973 1 98.62 141 LEU A O 1
ATOM 1091 N N . LEU A 1 142 ? 1.396 -23.406 -6.832 1 98.69 142 LEU A N 1
ATOM 1092 C CA . LEU A 1 142 ? 1.888 -22.156 -6.25 1 98.69 142 LEU A CA 1
ATOM 1093 C C . LEU A 1 142 ? 2.791 -21.422 -7.234 1 98.69 142 LEU A C 1
ATOM 1095 O O . LEU A 1 142 ? 3.801 -21.969 -7.684 1 98.69 142 LEU A O 1
ATOM 1099 N N . PHE A 1 143 ? 2.402 -20.219 -7.543 1 98.94 143 PHE A N 1
ATOM 1100 C CA . PHE A 1 143 ? 3.125 -19.391 -8.5 1 98.94 143 PHE A CA 1
ATOM 1101 C C . PHE A 1 143 ? 3.814 -18.234 -7.805 1 98.94 143 PHE A C 1
ATOM 1103 O O . PHE A 1 143 ? 3.16 -17.422 -7.141 1 98.94 143 PHE A O 1
ATOM 1110 N N . LEU A 1 144 ? 5.102 -18.156 -7.984 1 98.88 144 LEU A N 1
ATOM 1111 C CA . LEU A 1 144 ? 5.902 -17.062 -7.453 1 98.88 144 LEU A CA 1
ATOM 1112 C C . LEU A 1 144 ? 6.555 -16.266 -8.586 1 98.88 144 LEU A C 1
ATOM 1114 O O . LEU A 1 144 ? 6.977 -16.844 -9.586 1 98.88 144 LEU A O 1
ATOM 1118 N N . TYR A 1 145 ? 6.633 -15 -8.367 1 98.44 145 TYR A N 1
ATOM 1119 C CA . TYR A 1 145 ? 7.309 -14.125 -9.312 1 98.44 145 TYR A CA 1
ATOM 1120 C C . TYR A 1 145 ? 8.156 -13.086 -8.594 1 98.44 145 TYR A C 1
ATOM 1122 O O . TYR A 1 145 ? 7.711 -12.492 -7.609 1 98.44 145 TYR A O 1
ATOM 1130 N N . GLY A 1 146 ? 9.367 -12.836 -9.078 1 96.75 146 GLY A N 1
ATOM 1131 C CA . GLY A 1 146 ? 10.266 -11.836 -8.531 1 96.75 146 GLY A CA 1
ATOM 1132 C C . GLY A 1 146 ? 11.727 -12.109 -8.828 1 96.75 146 GLY A C 1
ATOM 1133 O O . GLY A 1 146 ? 12.047 -12.969 -9.656 1 96.75 146 GLY A O 1
ATOM 1134 N N . PRO A 1 147 ? 12.586 -11.297 -8.242 1 96.12 147 PRO A N 1
ATOM 1135 C CA . PRO A 1 147 ? 14.023 -11.523 -8.398 1 96.12 147 PRO A CA 1
ATOM 1136 C C . PRO A 1 147 ? 14.539 -12.695 -7.57 1 96.12 147 PRO A C 1
ATOM 1138 O O . PRO A 1 147 ? 14.047 -12.938 -6.465 1 96.12 147 PRO A O 1
ATOM 1141 N N . TYR A 1 148 ? 15.539 -13.367 -8.141 1 97.62 148 TYR A N 1
ATOM 1142 C CA . TYR A 1 148 ? 16.156 -14.484 -7.438 1 97.62 148 TYR A CA 1
ATOM 1143 C C . TYR A 1 148 ? 17.672 -14.484 -7.637 1 97.62 148 TYR A C 1
ATOM 1145 O O . TYR A 1 148 ? 18.172 -14.016 -8.664 1 97.62 148 TYR A O 1
ATOM 1153 N N . ARG A 1 149 ? 18.25 -14.992 -6.598 1 97.44 149 ARG A N 1
ATOM 1154 C CA . ARG A 1 149 ? 19.609 -15.484 -6.77 1 97.44 149 ARG A CA 1
ATOM 1155 C C . ARG A 1 149 ? 19.609 -16.938 -7.215 1 97.44 149 ARG A C 1
ATOM 1157 O O . ARG A 1 149 ? 18.641 -17.656 -7.008 1 97.44 149 ARG A O 1
ATOM 1164 N N . ARG A 1 150 ? 20.75 -17.359 -7.828 1 96.69 150 ARG A N 1
ATOM 1165 C CA . ARG A 1 150 ? 20.969 -18.75 -8.219 1 96.69 150 ARG A CA 1
ATOM 1166 C C . ARG A 1 150 ? 22.328 -19.234 -7.73 1 96.69 150 ARG A C 1
ATOM 1168 O O . ARG A 1 150 ? 23.359 -18.609 -8 1 96.69 150 ARG A O 1
ATOM 1175 N N . ASN A 1 151 ? 22.25 -20.297 -6.926 1 95.5 151 ASN A N 1
ATOM 1176 C CA . ASN A 1 151 ? 23.469 -20.859 -6.355 1 95.5 151 ASN A CA 1
ATOM 1177 C C . ASN A 1 151 ? 24.266 -19.812 -5.566 1 95.5 151 ASN A C 1
ATOM 1179 O O . ASN A 1 151 ? 25.469 -19.656 -5.766 1 95.5 151 ASN A O 1
ATOM 1183 N N . GLY A 1 152 ? 23.531 -19 -4.926 1 94.56 152 GLY A N 1
ATOM 1184 C CA . GLY A 1 152 ? 24.141 -18.016 -4.027 1 94.56 152 GLY A CA 1
ATOM 1185 C C . GLY A 1 152 ? 24.609 -16.766 -4.734 1 94.56 152 GLY A C 1
ATOM 1186 O O . GLY A 1 152 ? 25.156 -15.859 -4.105 1 94.56 152 GLY A O 1
ATOM 1187 N N . LYS A 1 153 ? 24.312 -16.656 -6.031 1 95.5 153 LYS A N 1
ATOM 1188 C CA . LYS A 1 153 ? 24.828 -15.523 -6.789 1 95.5 153 LYS A CA 1
ATOM 1189 C C . LYS A 1 153 ? 23.688 -14.719 -7.402 1 95.5 153 LYS A C 1
ATOM 1191 O O . LYS A 1 153 ? 22.688 -15.289 -7.848 1 95.5 153 LYS A O 1
ATOM 1196 N N . HIS A 1 154 ? 23.938 -13.398 -7.445 1 94.31 154 HIS A N 1
ATOM 1197 C CA . HIS A 1 154 ? 23 -12.562 -8.188 1 94.31 154 HIS A CA 1
ATOM 1198 C C . HIS A 1 154 ? 23.172 -12.75 -9.695 1 94.31 154 HIS A C 1
ATOM 1200 O O . HIS A 1 154 ? 24.297 -12.945 -10.18 1 94.31 154 HIS A O 1
ATOM 1206 N N . THR A 1 155 ? 22.016 -12.672 -10.359 1 88.31 155 THR A N 1
ATOM 1207 C CA . THR A 1 155 ? 22.062 -12.977 -11.789 1 88.31 155 THR A CA 1
ATOM 1208 C C . THR A 1 155 ? 22.281 -11.703 -12.602 1 88.31 155 THR A C 1
ATOM 1210 O O . THR A 1 155 ? 22.531 -11.773 -13.812 1 88.31 155 THR A O 1
ATOM 1213 N N . ALA A 1 156 ? 22.141 -10.547 -12.094 1 89.19 156 ALA A N 1
ATOM 1214 C CA . ALA A 1 156 ? 22.375 -9.25 -12.727 1 89.19 156 ALA A CA 1
ATOM 1215 C C . ALA A 1 156 ? 22.859 -8.219 -11.711 1 89.19 156 ALA A C 1
ATOM 1217 O O . ALA A 1 156 ? 22.5 -8.289 -10.531 1 89.19 156 ALA A O 1
ATOM 1218 N N . PRO A 1 157 ? 23.656 -7.293 -12.203 1 90.38 157 PRO A N 1
ATOM 1219 C CA . PRO A 1 157 ? 24.078 -6.227 -11.297 1 90.38 157 PRO A CA 1
ATOM 1220 C C . PRO A 1 157 ? 22.906 -5.48 -10.672 1 90.38 157 PRO A C 1
ATOM 1222 O O . PRO A 1 157 ? 22.953 -5.105 -9.492 1 90.38 157 PRO A O 1
ATOM 1225 N N . SER A 1 158 ? 21.859 -5.301 -11.445 1 87.31 158 SER A N 1
ATOM 1226 C CA . SER A 1 158 ? 20.672 -4.609 -10.945 1 87.31 158 SER A CA 1
ATOM 1227 C C . SER A 1 158 ? 20.047 -5.355 -9.773 1 87.31 158 SER A C 1
ATOM 1229 O O . SER A 1 158 ? 19.562 -4.738 -8.82 1 87.31 158 SER A O 1
ATOM 1231 N N . ASN A 1 159 ? 20.094 -6.652 -9.797 1 90.88 159 ASN A N 1
ATOM 1232 C CA . ASN A 1 159 ? 19.547 -7.445 -8.703 1 90.88 159 ASN A CA 1
ATOM 1233 C C . ASN A 1 159 ? 20.438 -7.363 -7.457 1 90.88 159 ASN A C 1
ATOM 1235 O O . ASN A 1 159 ? 19.922 -7.391 -6.332 1 90.88 159 ASN A O 1
ATOM 1239 N N . ALA A 1 160 ? 21.719 -7.297 -7.672 1 93.38 160 ALA A N 1
ATOM 1240 C CA . ALA A 1 160 ? 22.625 -7.148 -6.547 1 93.38 160 ALA A CA 1
ATOM 1241 C C . ALA A 1 160 ? 22.422 -5.812 -5.84 1 93.38 160 ALA A C 1
ATOM 1243 O O . ALA A 1 160 ? 22.391 -5.754 -4.605 1 93.38 160 ALA A O 1
ATOM 1244 N N . GLU A 1 161 ? 22.312 -4.801 -6.633 1 90.56 161 GLU A N 1
ATOM 1245 C CA . GLU A 1 161 ? 22.047 -3.475 -6.086 1 90.56 161 GLU A CA 1
ATOM 1246 C C . GLU A 1 161 ? 20.719 -3.436 -5.359 1 90.56 161 GLU A C 1
ATOM 1248 O O . GLU A 1 161 ? 20.609 -2.85 -4.281 1 90.56 161 GLU A O 1
ATOM 1253 N N . PHE A 1 162 ? 19.797 -3.996 -5.91 1 90.56 162 PHE A N 1
ATOM 1254 C CA . PHE A 1 162 ? 18.469 -4.07 -5.312 1 90.56 162 PHE A CA 1
ATOM 1255 C C . PHE A 1 162 ? 18.5 -4.828 -3.992 1 90.56 162 PHE A C 1
ATOM 1257 O O . PHE A 1 162 ? 17.891 -4.406 -3.008 1 90.56 162 PHE A O 1
ATOM 1264 N N . ASP A 1 163 ? 19.188 -5.906 -3.979 1 94.19 163 ASP A N 1
ATOM 1265 C CA . ASP A 1 163 ? 19.344 -6.707 -2.771 1 94.19 163 ASP A CA 1
ATOM 1266 C C . ASP A 1 163 ? 19.938 -5.879 -1.638 1 94.19 163 ASP A C 1
ATOM 1268 O O . ASP A 1 163 ? 19.453 -5.91 -0.509 1 94.19 163 ASP A O 1
ATOM 1272 N N . ALA A 1 164 ? 20.969 -5.195 -1.962 1 93.38 164 ALA A N 1
ATOM 1273 C CA . ALA A 1 164 ? 21.625 -4.34 -0.973 1 93.38 164 ALA A CA 1
ATOM 1274 C C . ALA A 1 164 ? 20.672 -3.266 -0.462 1 93.38 164 ALA A C 1
ATOM 1276 O O . ALA A 1 164 ? 20.641 -2.971 0.735 1 93.38 164 ALA A O 1
ATOM 1277 N N . TRP A 1 165 ? 19.969 -2.766 -1.404 1 87.25 165 TRP A N 1
ATOM 1278 C CA . TRP A 1 165 ? 19 -1.729 -1.054 1 87.25 165 TRP A CA 1
ATOM 1279 C C . TRP A 1 165 ? 17.938 -2.273 -0.11 1 87.25 165 TRP A C 1
ATOM 1281 O O . TRP A 1 165 ? 17.594 -1.639 0.895 1 87.25 165 TRP A O 1
ATOM 1291 N N . LEU A 1 166 ? 17.359 -3.387 -0.386 1 91.19 166 LEU A N 1
ATOM 1292 C CA . LEU A 1 166 ? 16.375 -4.039 0.469 1 91.19 166 LEU A CA 1
ATOM 1293 C C . LEU A 1 166 ? 16.938 -4.27 1.868 1 91.19 166 LEU A C 1
ATOM 1295 O O . LEU A 1 166 ? 16.297 -3.922 2.863 1 91.19 166 LEU A O 1
ATOM 1299 N N . LYS A 1 167 ? 18.125 -4.773 1.957 1 93.75 167 LYS A N 1
ATOM 1300 C CA . LYS A 1 167 ? 18.719 -5.164 3.229 1 93.75 167 LYS A CA 1
ATOM 1301 C C . LYS A 1 167 ? 19.094 -3.941 4.059 1 93.75 167 LYS A C 1
ATOM 1303 O O . LYS A 1 167 ? 19.109 -4.004 5.293 1 93.75 167 LYS A O 1
ATOM 1308 N N . ALA A 1 168 ? 19.422 -2.869 3.377 1 88.06 168 ALA A N 1
ATOM 1309 C CA . ALA A 1 168 ? 19.703 -1.615 4.07 1 88.06 168 ALA A CA 1
ATOM 1310 C C . ALA A 1 168 ? 18.453 -1.102 4.789 1 88.06 168 ALA A C 1
ATOM 1312 O O . ALA A 1 168 ? 18.562 -0.413 5.809 1 88.06 168 ALA A O 1
ATOM 1313 N N . ARG A 1 169 ? 17.391 -1.531 4.34 1 83 169 ARG A N 1
ATOM 1314 C CA . ARG A 1 169 ? 16.125 -1.098 4.934 1 83 169 ARG A CA 1
ATOM 1315 C C . ARG A 1 169 ? 15.688 -2.059 6.031 1 83 169 ARG A C 1
ATOM 1317 O O . ARG A 1 169 ? 15.211 -1.628 7.082 1 83 169 ARG A O 1
ATOM 1324 N N . ASP A 1 170 ? 15.711 -3.238 5.734 1 87.62 170 ASP A N 1
ATOM 1325 C CA . ASP A 1 170 ? 15.422 -4.32 6.668 1 87.62 170 ASP A CA 1
ATOM 1326 C C . ASP A 1 170 ? 16.312 -5.535 6.395 1 87.62 170 ASP A C 1
ATOM 1328 O O . ASP A 1 170 ? 16.172 -6.188 5.359 1 87.62 170 ASP A O 1
ATOM 1332 N N . PRO A 1 171 ? 17.078 -5.844 7.293 1 94.69 171 PRO A N 1
ATOM 1333 C CA . PRO A 1 171 ? 18.047 -6.922 7.039 1 94.69 171 PRO A CA 1
ATOM 1334 C C . PRO A 1 171 ? 17.359 -8.273 6.824 1 94.69 171 PRO A C 1
ATOM 1336 O O . PRO A 1 171 ? 18 -9.219 6.344 1 94.69 171 PRO A O 1
ATOM 1339 N N . SER A 1 172 ? 16.094 -8.406 7.211 1 94.94 172 SER A N 1
ATOM 1340 C CA . SER A 1 172 ? 15.383 -9.672 7.023 1 94.94 172 SER A CA 1
ATOM 1341 C C . SER A 1 172 ? 14.867 -9.812 5.594 1 94.94 172 SER A C 1
ATOM 1343 O O . SER A 1 172 ? 14.383 -10.875 5.207 1 94.94 172 SER A O 1
ATOM 1345 N N . TRP A 1 173 ? 14.984 -8.734 4.859 1 94.44 173 TRP A N 1
ATOM 1346 C CA . TRP A 1 173 ? 14.562 -8.75 3.459 1 94.44 173 TRP A CA 1
ATOM 1347 C C . TRP A 1 173 ? 15.727 -9.125 2.549 1 94.44 173 TRP A C 1
ATOM 1349 O O . TRP A 1 173 ? 16.859 -9.289 3.014 1 94.44 173 TRP A O 1
ATOM 1359 N N . GLY A 1 174 ? 15.375 -9.391 1.267 1 95.31 174 GLY A N 1
ATOM 1360 C CA . GLY A 1 174 ? 16.438 -9.656 0.312 1 95.31 174 GLY A CA 1
ATOM 1361 C C . GLY A 1 174 ? 16.031 -10.602 -0.799 1 95.31 174 GLY A C 1
ATOM 1362 O O . GLY A 1 174 ? 15.109 -11.406 -0.625 1 95.31 174 GLY A O 1
ATOM 1363 N N . VAL A 1 175 ? 16.781 -10.445 -1.882 1 96.88 175 VAL A N 1
ATOM 1364 C CA . VAL A 1 175 ? 16.578 -11.375 -2.982 1 96.88 175 VAL A CA 1
ATOM 1365 C C . VAL A 1 175 ? 16.906 -12.797 -2.518 1 96.88 175 VAL A C 1
ATOM 1367 O O . VAL A 1 175 ? 17.984 -13.055 -1.982 1 96.88 175 VAL A O 1
ATOM 1370 N N . ARG A 1 176 ? 15.914 -13.664 -2.734 1 98.25 176 ARG A N 1
ATOM 1371 C CA . ARG A 1 176 ? 16.031 -15.008 -2.176 1 98.25 176 ARG A CA 1
ATOM 1372 C C . ARG A 1 176 ? 16.844 -15.922 -3.104 1 98.25 176 ARG A C 1
ATOM 1374 O O . ARG A 1 176 ? 16.797 -15.758 -4.324 1 98.25 176 ARG A O 1
ATOM 1381 N N . ASP A 1 177 ? 17.547 -16.844 -2.473 1 98.31 177 ASP A N 1
ATOM 1382 C CA . ASP A 1 177 ? 18.188 -17.922 -3.238 1 98.31 177 ASP A CA 1
ATOM 1383 C C . ASP A 1 177 ? 17.156 -18.938 -3.723 1 98.31 177 ASP A C 1
ATOM 1385 O O . ASP A 1 177 ? 16.438 -19.531 -2.918 1 98.31 177 ASP A O 1
ATOM 1389 N N . LEU A 1 178 ? 17.141 -19.125 -5.027 1 98.56 178 LEU A N 1
ATOM 1390 C CA . LEU A 1 178 ? 16.141 -20 -5.621 1 98.56 178 LEU A CA 1
ATOM 1391 C C . LEU A 1 178 ? 16.219 -21.406 -5.012 1 98.56 178 LEU A C 1
ATOM 1393 O O . LEU A 1 178 ? 15.18 -22 -4.711 1 98.56 178 LEU A O 1
ATOM 1397 N N . GLU A 1 179 ? 17.422 -21.875 -4.754 1 98.62 179 GLU A N 1
ATOM 1398 C CA . GLU A 1 179 ? 17.609 -23.219 -4.219 1 98.62 179 GLU A CA 1
ATOM 1399 C C . GLU A 1 179 ? 17.031 -23.344 -2.816 1 98.62 179 GLU A C 1
ATOM 1401 O O . GLU A 1 179 ? 16.469 -24.375 -2.461 1 98.62 179 GLU A O 1
ATOM 1406 N N . GLN A 1 180 ? 17.125 -22.281 -2.053 1 98.56 180 GLN A N 1
ATOM 1407 C CA . GLN A 1 180 ? 16.547 -22.297 -0.713 1 98.56 180 GLN A CA 1
ATOM 1408 C C . GLN A 1 180 ? 15.023 -22.297 -0.774 1 98.56 180 GLN A C 1
ATOM 1410 O O . GLN A 1 180 ? 14.359 -22.953 0.022 1 98.56 180 GLN A O 1
ATOM 1415 N N . VAL A 1 181 ? 14.492 -21.562 -1.711 1 98.81 181 VAL A N 1
ATOM 1416 C CA . VAL A 1 181 ? 13.039 -21.484 -1.889 1 98.81 181 VAL A CA 1
ATOM 1417 C C . VAL A 1 181 ? 12.508 -22.859 -2.314 1 98.81 181 VAL A C 1
ATOM 1419 O O . VAL A 1 181 ? 11.5 -23.328 -1.789 1 98.81 181 VAL A O 1
ATOM 1422 N N . ILE A 1 182 ? 13.211 -23.516 -3.221 1 98.81 182 ILE A N 1
ATOM 1423 C CA . ILE A 1 182 ? 12.828 -24.844 -3.695 1 98.81 182 ILE A CA 1
ATOM 1424 C C . ILE A 1 182 ? 12.875 -25.844 -2.539 1 98.81 182 ILE A C 1
ATOM 1426 O O . ILE A 1 182 ? 11.961 -26.656 -2.377 1 98.81 182 ILE A O 1
ATOM 1430 N N . ALA A 1 183 ? 13.898 -25.703 -1.699 1 98.62 183 ALA A N 1
ATOM 1431 C CA . ALA A 1 183 ? 14.039 -26.609 -0.558 1 98.62 183 ALA A CA 1
ATOM 1432 C C . ALA A 1 183 ? 12.891 -26.422 0.433 1 98.62 183 ALA A C 1
ATOM 1434 O O . ALA A 1 183 ? 12.367 -27.391 0.973 1 98.62 183 ALA A O 1
ATOM 1435 N N . GLU A 1 184 ? 12.57 -25.188 0.655 1 98.62 184 GLU A N 1
ATOM 1436 C CA . GLU A 1 184 ? 11.461 -24.891 1.561 1 98.62 184 GLU A CA 1
ATOM 1437 C C . GLU A 1 184 ? 10.148 -25.484 1.034 1 98.62 184 GLU A C 1
ATOM 1439 O O . GLU A 1 184 ? 9.359 -26.031 1.8 1 98.62 184 GLU A O 1
ATOM 1444 N N . ALA A 1 185 ? 9.914 -25.375 -0.24 1 98.75 185 ALA A N 1
ATOM 1445 C CA . ALA A 1 185 ? 8.711 -25.906 -0.869 1 98.75 185 ALA A CA 1
ATOM 1446 C C . ALA A 1 185 ? 8.641 -27.422 -0.709 1 98.75 185 ALA A C 1
ATOM 1448 O O . ALA A 1 185 ? 7.582 -27.969 -0.38 1 98.75 185 ALA A O 1
ATOM 1449 N N . ALA A 1 186 ? 9.734 -28.094 -0.899 1 98.19 186 ALA A N 1
ATOM 1450 C CA . ALA A 1 186 ? 9.797 -29.547 -0.832 1 98.19 186 ALA A CA 1
ATOM 1451 C C . ALA A 1 186 ? 9.391 -30.062 0.552 1 98.19 186 ALA A C 1
ATOM 1453 O O . ALA A 1 186 ? 8.773 -31.109 0.68 1 98.19 186 ALA A O 1
ATOM 1454 N N . GLY A 1 187 ? 9.695 -29.234 1.55 1 97.75 187 GLY A N 1
ATOM 1455 C CA . GLY A 1 187 ? 9.352 -29.594 2.916 1 97.75 187 GLY A CA 1
ATOM 1456 C C . GLY A 1 187 ? 7.867 -29.469 3.207 1 97.75 187 GLY A C 1
ATOM 1457 O O . GLY A 1 187 ? 7.391 -29.922 4.246 1 97.75 187 GLY A O 1
ATOM 1458 N N . ASN A 1 188 ? 7.117 -28.938 2.25 1 96.88 188 ASN A N 1
ATOM 1459 C CA . ASN A 1 188 ? 5.684 -28.719 2.434 1 96.88 188 ASN A CA 1
ATOM 1460 C C . ASN A 1 188 ? 4.867 -29.422 1.347 1 96.88 188 ASN A C 1
ATOM 1462 O O . ASN A 1 188 ? 3.82 -28.906 0.935 1 96.88 188 ASN A O 1
ATOM 1466 N N . ASN A 1 189 ? 5.395 -30.5 0.78 1 96 189 ASN A N 1
ATOM 1467 C CA . ASN A 1 189 ? 4.715 -31.312 -0.214 1 96 189 ASN A CA 1
ATOM 1468 C C . ASN A 1 189 ? 4.504 -30.562 -1.521 1 96 189 ASN A C 1
ATOM 1470 O O . ASN A 1 189 ? 3.467 -30.719 -2.172 1 96 189 ASN A O 1
ATOM 1474 N N . LEU A 1 190 ? 5.348 -29.641 -1.796 1 98.31 190 LEU A N 1
ATOM 1475 C CA . LEU A 1 190 ? 5.359 -28.891 -3.051 1 98.31 190 LEU A CA 1
ATOM 1476 C C . LEU A 1 190 ? 6.605 -29.234 -3.865 1 98.31 190 LEU A C 1
ATOM 1478 O O . LEU A 1 190 ? 7.727 -29.141 -3.361 1 98.31 190 LEU A O 1
ATOM 1482 N N . SER A 1 191 ? 6.391 -29.641 -5.109 1 98.5 191 SER A N 1
ATOM 1483 C CA . SER A 1 191 ? 7.516 -29.938 -5.984 1 98.5 191 SER A CA 1
ATOM 1484 C C . SER A 1 191 ? 7.676 -28.875 -7.066 1 98.5 191 SER A C 1
ATOM 1486 O O . SER A 1 191 ? 6.691 -28.281 -7.508 1 98.5 191 SER A O 1
ATOM 1488 N N . LEU A 1 192 ? 8.891 -28.672 -7.465 1 98.69 192 LEU A N 1
ATOM 1489 C CA . LEU A 1 192 ? 9.148 -27.703 -8.523 1 98.69 192 LEU A CA 1
ATOM 1490 C C . LEU A 1 192 ? 8.547 -28.156 -9.844 1 98.69 192 LEU A C 1
ATOM 1492 O O . LEU A 1 192 ? 8.812 -29.266 -10.305 1 98.69 192 LEU A O 1
ATOM 1496 N N . HIS A 1 193 ? 7.715 -27.312 -10.383 1 98.44 193 HIS A N 1
ATOM 1497 C CA . HIS A 1 193 ? 7.066 -27.609 -11.664 1 98.44 193 HIS A CA 1
ATOM 1498 C C . HIS A 1 193 ? 7.797 -26.938 -12.82 1 98.44 193 HIS A C 1
ATOM 1500 O O . HIS A 1 193 ? 7.895 -27.5 -13.906 1 98.44 193 HIS A O 1
ATOM 1506 N N . GLY A 1 194 ? 8.297 -25.656 -12.539 1 98.19 194 GLY A N 1
ATOM 1507 C CA . GLY A 1 194 ? 9.008 -24.969 -13.594 1 98.19 194 GLY A CA 1
ATOM 1508 C C . GLY A 1 194 ? 9.594 -23.641 -13.148 1 98.19 194 GLY A C 1
ATOM 1509 O O . GLY A 1 194 ? 9.133 -23.047 -12.172 1 98.19 194 GLY A O 1
ATOM 1510 N N . VAL A 1 195 ? 10.633 -23.281 -13.836 1 98.38 195 VAL A N 1
ATOM 1511 C CA . VAL A 1 195 ? 11.242 -21.969 -13.688 1 98.38 195 VAL A CA 1
ATOM 1512 C C . VAL A 1 195 ? 11.344 -21.297 -15.055 1 98.38 195 VAL A C 1
ATOM 1514 O O . VAL A 1 195 ? 11.883 -21.875 -16 1 98.38 195 VAL A O 1
ATOM 1517 N N . GLU A 1 196 ? 10.828 -20.078 -15.219 1 97.81 196 GLU A N 1
ATOM 1518 C CA . GLU A 1 196 ? 10.875 -19.344 -16.469 1 97.81 196 GLU A CA 1
ATOM 1519 C C . GLU A 1 196 ? 11.453 -17.938 -16.266 1 97.81 196 GLU A C 1
ATOM 1521 O O . GLU A 1 196 ? 11.117 -17.266 -15.289 1 97.81 196 GLU A O 1
ATOM 1526 N N . GLN A 1 197 ? 12.312 -17.562 -17.172 1 96.06 197 GLN A N 1
ATOM 1527 C CA . GLN A 1 197 ? 12.836 -16.203 -17.156 1 96.06 197 GLN A CA 1
ATOM 1528 C C . GLN A 1 197 ? 11.852 -15.219 -17.781 1 96.06 197 GLN A C 1
ATOM 1530 O O . GLN A 1 197 ? 11.359 -15.445 -18.891 1 96.06 197 GLN A O 1
ATOM 1535 N N . LEU A 1 198 ? 11.539 -14.188 -17.094 1 96 198 LEU A N 1
ATOM 1536 C CA . LEU A 1 198 ? 10.664 -13.125 -17.562 1 96 198 LEU A CA 1
ATOM 1537 C C . LEU A 1 198 ? 11.414 -11.797 -17.641 1 96 198 LEU A C 1
ATOM 1539 O O . LEU A 1 198 ? 12.578 -11.711 -17.266 1 96 198 LEU A O 1
ATOM 1543 N N . PRO A 1 199 ? 10.836 -10.773 -18.188 1 91.31 199 PRO A N 1
ATOM 1544 C CA . PRO A 1 199 ? 11.547 -9.5 -18.344 1 91.31 199 PRO A CA 1
ATOM 1545 C C . PRO A 1 199 ? 12.047 -8.922 -17.031 1 91.31 199 PRO A C 1
ATOM 1547 O O . PRO A 1 199 ? 11.594 -9.344 -15.953 1 91.31 199 PRO A O 1
ATOM 1550 N N . ALA A 1 200 ? 13.047 -8.086 -17.047 1 89 200 ALA A N 1
ATOM 1551 C CA . ALA A 1 200 ? 13.609 -7.328 -15.93 1 89 200 ALA A CA 1
ATOM 1552 C C . ALA A 1 200 ? 14.32 -8.25 -14.945 1 89 200 ALA A C 1
ATOM 1554 O O . ALA A 1 200 ? 14.297 -8.008 -13.734 1 89 200 ALA A O 1
ATOM 1555 N N . ASN A 1 201 ? 14.789 -9.375 -15.484 1 91.62 201 ASN A N 1
ATOM 1556 C CA . ASN A 1 201 ? 15.625 -10.305 -14.734 1 91.62 201 ASN A CA 1
ATOM 1557 C C . ASN A 1 201 ? 14.844 -10.961 -13.594 1 91.62 201 ASN A C 1
ATOM 1559 O O . ASN A 1 201 ? 15.398 -11.211 -12.523 1 91.62 201 ASN A O 1
ATOM 1563 N N . ASN A 1 202 ? 13.539 -11.117 -13.789 1 95.06 202 ASN A N 1
ATOM 1564 C CA . ASN A 1 202 ? 12.703 -11.82 -12.828 1 95.06 202 ASN A CA 1
ATOM 1565 C C . ASN A 1 202 ? 12.422 -13.258 -13.273 1 95.06 202 ASN A C 1
ATOM 1567 O O . ASN A 1 202 ? 12.633 -13.602 -14.438 1 95.06 202 ASN A O 1
ATOM 1571 N N . LEU A 1 203 ? 12.094 -14.008 -12.312 1 97.19 203 LEU A N 1
ATOM 1572 C CA . LEU A 1 203 ? 11.719 -15.391 -12.594 1 97.19 203 LEU A CA 1
ATOM 1573 C C . LEU A 1 203 ? 10.273 -15.656 -12.195 1 97.19 203 LEU A C 1
ATOM 1575 O O . LEU A 1 203 ? 9.789 -15.109 -11.195 1 97.19 203 LEU A O 1
ATOM 1579 N N . ALA A 1 204 ? 9.633 -16.438 -13.023 1 98.56 204 ALA A N 1
ATOM 1580 C CA . ALA A 1 204 ? 8.438 -17.172 -12.602 1 98.56 204 ALA A CA 1
ATOM 1581 C C . ALA A 1 204 ? 8.797 -18.562 -12.086 1 98.56 204 ALA A C 1
ATOM 1583 O O . ALA A 1 204 ? 9.438 -19.344 -12.789 1 98.56 204 ALA A O 1
ATOM 1584 N N . VAL A 1 205 ? 8.469 -18.781 -10.867 1 98.81 205 VAL A N 1
ATOM 1585 C CA . VAL A 1 205 ? 8.734 -20.078 -10.25 1 98.81 205 VAL A CA 1
ATOM 1586 C C . VAL A 1 205 ? 7.414 -20.75 -9.867 1 98.81 205 VAL A C 1
ATOM 1588 O O . VAL A 1 205 ? 6.641 -20.203 -9.07 1 98.81 205 VAL A O 1
ATOM 1591 N N . THR A 1 206 ? 7.176 -21.922 -10.445 1 98.88 206 THR A N 1
ATOM 1592 C CA . THR A 1 206 ? 5.918 -22.609 -10.188 1 98.88 206 THR A CA 1
ATOM 1593 C C . THR A 1 206 ? 6.156 -23.922 -9.453 1 98.88 206 THR A C 1
ATOM 1595 O O . THR A 1 206 ? 7.02 -24.703 -9.836 1 98.88 206 THR A O 1
ATOM 1598 N N . PHE A 1 207 ? 5.41 -24.078 -8.359 1 98.88 207 PHE A N 1
ATOM 1599 C CA . PHE A 1 207 ? 5.402 -25.328 -7.605 1 98.88 207 PHE A CA 1
ATOM 1600 C C . PHE A 1 207 ? 4.059 -26.031 -7.734 1 98.88 207 PHE A C 1
ATOM 1602 O O . PHE A 1 207 ? 3.035 -25.391 -7.973 1 98.88 207 PHE A O 1
ATOM 1609 N N . GLN A 1 208 ? 4.098 -27.328 -7.57 1 98.5 208 GLN A N 1
ATOM 1610 C CA . GLN A 1 208 ? 2.875 -28.125 -7.648 1 98.5 208 GLN A CA 1
ATOM 1611 C C . GLN A 1 208 ? 2.701 -29 -6.402 1 98.5 208 GLN A C 1
ATOM 1613 O O . GLN A 1 208 ? 3.664 -29.594 -5.91 1 98.5 208 GLN A O 1
ATOM 1618 N N . ARG A 1 209 ? 1.49 -28.953 -5.902 1 97.06 209 ARG A N 1
ATOM 1619 C CA . ARG A 1 209 ? 1.189 -29.812 -4.762 1 97.06 209 ARG A CA 1
ATOM 1620 C C . ARG A 1 209 ? 1.014 -31.266 -5.199 1 97.06 209 ARG A C 1
ATOM 1622 O O . ARG A 1 209 ? 0.385 -31.547 -6.227 1 97.06 209 ARG A O 1
ATOM 1629 N N . ALA A 1 210 ? 1.461 -32.156 -4.379 1 91.38 210 ALA A N 1
ATOM 1630 C CA . ALA A 1 210 ? 1.323 -33.594 -4.652 1 91.38 210 ALA A CA 1
ATOM 1631 C C . ALA A 1 210 ? -0.123 -34.031 -4.477 1 91.38 210 ALA A C 1
ATOM 1633 O O . ALA A 1 210 ? -0.87 -33.469 -3.684 1 91.38 210 ALA A O 1
ATOM 1634 N N . MET B 1 1 ? 18.969 10.719 -19.391 1 19.48 1 MET B N 1
ATOM 1635 C CA . MET B 1 1 ? 17.703 10.023 -19.172 1 19.48 1 MET B CA 1
ATOM 1636 C C . MET B 1 1 ? 17.953 8.648 -18.562 1 19.48 1 MET B C 1
ATOM 1638 O O . MET B 1 1 ? 18.297 7.699 -19.266 1 19.48 1 MET B O 1
ATOM 1642 N N . SER B 1 2 ? 18.734 8.617 -17.531 1 27.14 2 SER B N 1
ATOM 1643 C CA . SER B 1 2 ? 19.266 7.363 -17 1 27.14 2 SER B CA 1
ATOM 1644 C C . SER B 1 2 ? 18.172 6.297 -16.938 1 27.14 2 SER B C 1
ATOM 1646 O O . SER B 1 2 ? 17.047 6.578 -16.531 1 27.14 2 SER B O 1
ATOM 1648 N N . ASN B 1 3 ? 18.141 5.496 -17.891 1 31.72 3 ASN B N 1
ATOM 1649 C CA . ASN B 1 3 ? 17.25 4.359 -18.109 1 31.72 3 ASN B CA 1
ATOM 1650 C C . ASN B 1 3 ? 16.922 3.65 -16.797 1 31.72 3 ASN B C 1
ATOM 1652 O O . ASN B 1 3 ? 17.766 2.971 -16.219 1 31.72 3 ASN B O 1
ATOM 1656 N N . ASP B 1 4 ? 16.531 4.332 -15.797 1 34.81 4 ASP B N 1
ATOM 1657 C CA . ASP B 1 4 ? 16.297 3.859 -14.438 1 34.81 4 ASP B CA 1
ATOM 1658 C C . ASP B 1 4 ? 15.68 2.465 -14.438 1 34.81 4 ASP B C 1
ATOM 1660 O O . ASP B 1 4 ? 14.453 2.328 -14.461 1 34.81 4 ASP B O 1
ATOM 1664 N N . ASN B 1 5 ? 16.125 1.634 -15.227 1 37.59 5 ASN B N 1
ATOM 1665 C CA . ASN B 1 5 ? 15.961 0.196 -15.414 1 37.59 5 ASN B CA 1
ATOM 1666 C C . ASN B 1 5 ? 16 -0.547 -14.078 1 37.59 5 ASN B C 1
ATOM 1668 O O . ASN B 1 5 ? 16.453 -1.696 -14.016 1 37.59 5 ASN B O 1
ATOM 1672 N N . SER B 1 6 ? 16.078 0.118 -12.93 1 50 6 SER B N 1
ATOM 1673 C CA . SER B 1 6 ? 16.094 -0.746 -11.758 1 50 6 SER B CA 1
ATOM 1674 C C . SER B 1 6 ? 15 -1.803 -11.82 1 50 6 SER B C 1
ATOM 1676 O O . SER B 1 6 ? 13.891 -1.523 -12.273 1 50 6 SER B O 1
ATOM 1678 N N . PRO B 1 7 ? 15.328 -2.939 -12.133 1 52.84 7 PRO B N 1
ATOM 1679 C CA . PRO B 1 7 ? 14.383 -4.047 -12.281 1 52.84 7 PRO B CA 1
ATOM 1680 C C . PRO B 1 7 ? 13.039 -3.77 -11.617 1 52.84 7 PRO B C 1
ATOM 1682 O O . PRO B 1 7 ? 12.008 -4.293 -12.055 1 52.84 7 PRO B O 1
ATOM 1685 N N . ALA B 1 8 ? 12.797 -3.014 -10.547 1 63.31 8 ALA B N 1
ATOM 1686 C CA . ALA B 1 8 ? 11.453 -3 -9.977 1 63.31 8 ALA B CA 1
ATOM 1687 C C . ALA B 1 8 ? 11 -1.575 -9.664 1 63.31 8 ALA B C 1
ATOM 1689 O O . ALA B 1 8 ? 11.406 -0.999 -8.648 1 63.31 8 ALA B O 1
ATOM 1690 N N . ASP B 1 9 ? 10.812 -0.768 -10.891 1 83.56 9 ASP B N 1
ATOM 1691 C CA . ASP B 1 9 ? 10.156 0.487 -10.539 1 83.56 9 ASP B CA 1
ATOM 1692 C C . ASP B 1 9 ? 9.016 0.252 -9.547 1 83.56 9 ASP B C 1
ATOM 1694 O O . ASP B 1 9 ? 7.914 -0.131 -9.945 1 83.56 9 ASP B O 1
ATOM 1698 N N . SER B 1 10 ? 9.289 0.52 -8.336 1 88.94 10 SER B N 1
ATOM 1699 C CA . SER B 1 10 ? 8.367 0.208 -7.246 1 88.94 10 SER B CA 1
ATOM 1700 C C . SER B 1 10 ? 7.457 1.392 -6.938 1 88.94 10 SER B C 1
ATOM 1702 O O . SER B 1 10 ? 6.672 1.347 -5.984 1 88.94 10 SER B O 1
ATOM 1704 N N . ARG B 1 11 ? 7.59 2.477 -7.855 1 94.06 11 ARG B N 1
ATOM 1705 C CA . ARG B 1 11 ? 6.758 3.65 -7.617 1 94.06 11 ARG B CA 1
ATOM 1706 C C . ARG B 1 11 ? 5.281 3.32 -7.801 1 94.06 11 ARG B C 1
ATOM 1708 O O . ARG B 1 11 ? 4.906 2.652 -8.766 1 94.06 11 ARG B O 1
ATOM 1715 N N . LEU B 1 12 ? 4.473 3.781 -6.875 1 96.38 12 LEU B N 1
ATOM 1716 C CA . LEU B 1 12 ? 3.016 3.736 -6.969 1 96.38 12 LEU B CA 1
ATOM 1717 C C . LEU B 1 12 ? 2.449 5.117 -7.277 1 96.38 12 LEU B C 1
ATOM 1719 O O . LEU B 1 12 ? 3.025 6.133 -6.883 1 96.38 12 LEU B O 1
ATOM 1723 N N . PHE B 1 13 ? 1.324 5.125 -7.996 1 96.31 13 PHE B N 1
ATOM 1724 C CA . PHE B 1 13 ? 0.633 6.359 -8.344 1 96.31 13 PHE B CA 1
ATOM 1725 C C . PHE B 1 13 ? -0.795 6.348 -7.812 1 96.31 13 PHE B C 1
ATOM 1727 O O . PHE B 1 13 ? -1.484 5.328 -7.891 1 96.31 13 PHE B O 1
ATOM 1734 N N . SER B 1 14 ? -1.194 7.512 -7.254 1 95.81 14 SER B N 1
ATOM 1735 C CA . SER B 1 14 ? -2.523 7.664 -6.672 1 95.81 14 SER B CA 1
ATOM 1736 C C . SER B 1 14 ? -3.283 8.812 -7.32 1 95.81 14 SER B C 1
ATOM 1738 O O . SER B 1 14 ? -2.889 9.977 -7.199 1 95.81 14 SER B O 1
ATOM 1740 N N . PRO B 1 15 ? -4.406 8.531 -7.941 1 93.5 15 PRO B N 1
ATOM 1741 C CA . PRO B 1 15 ? -5.23 9.617 -8.484 1 93.5 15 PRO B CA 1
ATOM 1742 C C . PRO B 1 15 ? -5.723 10.578 -7.41 1 93.5 15 PRO B C 1
ATOM 1744 O O . PRO B 1 15 ? -5.871 11.773 -7.672 1 93.5 15 PRO B O 1
ATOM 1747 N N . SER B 1 16 ? -5.996 10.055 -6.266 1 92.75 16 SER B N 1
ATOM 1748 C CA . SER B 1 16 ? -6.41 10.93 -5.172 1 92.75 16 SER B CA 1
ATOM 1749 C C . SER B 1 16 ? -5.328 11.945 -4.836 1 92.75 16 SER B C 1
ATOM 1751 O O . SER B 1 16 ? -5.625 13.117 -4.586 1 92.75 16 SER B O 1
ATOM 1753 N N . THR B 1 17 ? -4.031 11.477 -4.781 1 96.25 17 THR B N 1
ATOM 1754 C CA . THR B 1 17 ? -2.938 12.406 -4.527 1 96.25 17 THR B CA 1
ATOM 1755 C C . THR B 1 17 ? -2.859 13.469 -5.625 1 96.25 17 THR B C 1
ATOM 1757 O O . THR B 1 17 ? -2.666 14.648 -5.344 1 96.25 17 THR B O 1
ATOM 1760 N N . ALA B 1 18 ? -3.041 13.047 -6.859 1 95.31 18 ALA B N 1
ATOM 1761 C CA . ALA B 1 18 ? -3.004 13.977 -7.984 1 95.31 18 ALA B CA 1
ATOM 1762 C C . ALA B 1 18 ? -4.059 15.07 -7.828 1 95.31 18 ALA B C 1
ATOM 1764 O O . ALA B 1 18 ? -3.836 16.219 -8.219 1 95.31 18 ALA B O 1
ATOM 1765 N N . ARG B 1 19 ? -5.082 14.75 -7.246 1 94.44 19 ARG B N 1
ATOM 1766 C CA . ARG B 1 19 ? -6.203 15.672 -7.121 1 94.44 19 ARG B CA 1
ATOM 1767 C C . ARG B 1 19 ? -6.023 16.594 -5.918 1 94.44 19 ARG B C 1
ATOM 1769 O O . ARG B 1 19 ? -6.387 17.766 -5.965 1 94.44 19 ARG B O 1
ATOM 1776 N N . ASN B 1 20 ? -5.461 16.047 -4.836 1 96.75 20 ASN B N 1
ATOM 1777 C CA . ASN B 1 20 ? -5.566 16.812 -3.6 1 96.75 20 ASN B CA 1
ATOM 1778 C C . ASN B 1 20 ? -4.23 17.438 -3.217 1 96.75 20 ASN B C 1
ATOM 1780 O O . ASN B 1 20 ? -4.176 18.297 -2.33 1 96.75 20 ASN B O 1
ATOM 1784 N N . ARG B 1 21 ? -3.162 17.141 -3.945 1 98 21 ARG B N 1
ATOM 1785 C CA . ARG B 1 21 ? -1.843 17.641 -3.561 1 98 21 ARG B CA 1
ATOM 1786 C C . ARG B 1 21 ? -1.775 19.156 -3.652 1 98 21 ARG B C 1
ATOM 1788 O O . ARG B 1 21 ? -1.199 19.812 -2.783 1 98 21 ARG B O 1
ATOM 1795 N N . GLU B 1 22 ? -2.344 19.766 -4.66 1 98.12 22 GLU B N 1
ATOM 1796 C CA . GLU B 1 22 ? -2.277 21.203 -4.84 1 98.12 22 GLU B CA 1
ATOM 1797 C C . GLU B 1 22 ? -3.127 21.938 -3.797 1 98.12 22 GLU B C 1
ATOM 1799 O O . GLU B 1 22 ? -2.654 22.859 -3.143 1 98.12 22 GLU B O 1
ATOM 1804 N N . PRO B 1 23 ? -4.41 21.484 -3.609 1 98.44 23 PRO B N 1
ATOM 1805 C CA . PRO B 1 23 ? -5.199 22.125 -2.557 1 98.44 23 PRO B CA 1
ATOM 1806 C C . PRO B 1 23 ? -4.562 22 -1.176 1 98.44 23 PRO B C 1
ATOM 1808 O O . PRO B 1 23 ? -4.582 22.938 -0.386 1 98.44 23 PRO B O 1
ATOM 1811 N N . ILE B 1 24 ? -4.023 20.891 -0.854 1 98.62 24 ILE B N 1
ATOM 1812 C CA . ILE B 1 24 ? -3.383 20.656 0.436 1 98.62 24 ILE B CA 1
ATOM 1813 C C . ILE B 1 24 ? -2.154 21.562 0.564 1 98.62 24 ILE B C 1
ATOM 1815 O O . ILE B 1 24 ? -1.922 22.156 1.617 1 98.62 24 ILE B O 1
ATOM 1819 N N . HIS B 1 25 ? -1.421 21.688 -0.526 1 98.62 25 HIS B N 1
ATOM 1820 C CA . HIS B 1 25 ? -0.275 22.594 -0.542 1 98.62 25 HIS B CA 1
ATOM 1821 C C . HIS B 1 25 ? -0.697 24.031 -0.224 1 98.62 25 HIS B C 1
ATOM 1823 O O . HIS B 1 25 ? -0.008 24.734 0.519 1 98.62 25 HIS B O 1
ATOM 1829 N N . GLY B 1 26 ? -1.767 24.406 -0.822 1 98 26 GLY B N 1
ATOM 1830 C CA . GLY B 1 26 ? -2.275 25.734 -0.544 1 98 26 GLY B CA 1
ATOM 1831 C C . GLY B 1 26 ? -2.492 26 0.935 1 98 26 GLY B C 1
ATOM 1832 O O . GLY B 1 26 ? -2.111 27.062 1.447 1 98 26 GLY B O 1
ATOM 1833 N N . VAL B 1 27 ? -3.018 25.062 1.643 1 98.44 27 VAL B N 1
ATOM 1834 C CA . VAL B 1 27 ? -3.293 25.219 3.068 1 98.44 27 VAL B CA 1
ATOM 1835 C C . VAL B 1 27 ? -1.982 25.203 3.852 1 98.44 27 VAL B C 1
ATOM 1837 O O . VAL B 1 27 ? -1.734 26.094 4.668 1 98.44 27 VAL B O 1
ATOM 1840 N N . LEU B 1 28 ? -1.091 24.281 3.6 1 98.31 28 LEU B N 1
ATOM 1841 C CA . LEU B 1 28 ? 0.139 24.094 4.359 1 98.31 28 LEU B CA 1
ATOM 1842 C C . LEU B 1 28 ? 1.085 25.281 4.176 1 98.31 28 LEU B C 1
ATOM 1844 O O . LEU B 1 28 ? 1.736 25.703 5.129 1 98.31 28 LEU B O 1
ATOM 1848 N N . SER B 1 29 ? 1.146 25.781 2.941 1 97.31 29 SER B N 1
ATOM 1849 C CA . SER B 1 29 ? 2.057 26.875 2.635 1 97.31 29 SER B CA 1
ATOM 1850 C C . SER B 1 29 ? 1.646 28.156 3.359 1 97.31 29 SER B C 1
ATOM 1852 O O . SER B 1 29 ? 2.49 29 3.658 1 97.31 29 SER B O 1
ATOM 1854 N N . GLY B 1 30 ? 0.397 28.219 3.631 1 96.75 30 GLY B N 1
ATOM 1855 C CA . GLY B 1 30 ? -0.088 29.359 4.375 1 96.75 30 GLY B CA 1
ATOM 1856 C C . GLY B 1 30 ? 0.153 29.25 5.871 1 96.75 30 GLY B C 1
ATOM 1857 O O . GLY B 1 30 ? 0.167 30.266 6.578 1 96.75 30 GLY B O 1
ATOM 1858 N N . LEU B 1 31 ? 0.385 28.078 6.328 1 97.5 31 LEU B N 1
ATOM 1859 C CA . LEU B 1 31 ? 0.444 27.828 7.762 1 97.5 31 LEU B CA 1
ATOM 1860 C C . LEU B 1 31 ? 1.889 27.703 8.234 1 97.5 31 LEU B C 1
ATOM 1862 O O . LEU B 1 31 ? 2.195 28.016 9.391 1 97.5 31 LEU B O 1
ATOM 1866 N N . LEU B 1 32 ? 2.797 27.234 7.34 1 97.25 32 LEU B N 1
ATOM 1867 C CA . LEU B 1 32 ? 4.156 26.922 7.758 1 97.25 32 LEU B CA 1
ATOM 1868 C C . LEU B 1 32 ? 5.152 27.938 7.203 1 97.25 32 LEU B C 1
ATOM 1870 O O . LEU B 1 32 ? 4.93 28.5 6.133 1 97.25 32 LEU B O 1
ATOM 1874 N N . GLY B 1 33 ? 6.191 28.156 7.863 1 92.5 33 GLY B N 1
ATOM 1875 C CA . GLY B 1 33 ? 7.238 29.062 7.445 1 92.5 33 GLY B CA 1
ATOM 1876 C C . GLY B 1 33 ? 8.141 28.484 6.367 1 92.5 33 GLY B C 1
ATOM 1877 O O . GLY B 1 33 ? 7.848 27.422 5.812 1 92.5 33 GLY B O 1
ATOM 1878 N N . GLU B 1 34 ? 9.195 29.188 6.102 1 93.5 34 GLU B N 1
ATOM 1879 C CA . GLU B 1 34 ? 10.117 28.828 5.027 1 93.5 34 GLU B CA 1
ATOM 1880 C C . GLU B 1 34 ? 10.859 27.531 5.348 1 93.5 34 GLU B C 1
ATOM 1882 O O . GLU B 1 34 ? 11.164 26.75 4.449 1 93.5 34 GLU B O 1
ATOM 1887 N N . SER B 1 35 ? 11.133 27.406 6.633 1 96.69 35 SER B N 1
ATOM 1888 C CA . SER B 1 35 ? 11.789 26.172 7.078 1 96.69 35 SER B CA 1
ATOM 1889 C C . SER B 1 35 ? 10.914 25.406 8.055 1 96.69 35 SER B C 1
ATOM 1891 O O . SER B 1 35 ? 10.297 25.984 8.945 1 96.69 35 SER B O 1
ATOM 1893 N N . ALA B 1 36 ? 10.797 24.109 7.812 1 97.5 36 ALA B N 1
ATOM 1894 C CA . ALA B 1 36 ? 9.977 23.297 8.695 1 97.5 36 ALA B CA 1
ATOM 1895 C C . ALA B 1 36 ? 10.367 21.812 8.594 1 97.5 36 ALA B C 1
ATOM 1897 O O . ALA B 1 36 ? 10.766 21.344 7.523 1 97.5 36 ALA B O 1
ATOM 1898 N N . ARG B 1 37 ? 10.297 21.125 9.719 1 97.5 37 ARG B N 1
ATOM 1899 C CA . ARG B 1 37 ? 10.398 19.672 9.766 1 97.5 37 ARG B CA 1
ATOM 1900 C C . ARG B 1 37 ? 9.023 19.031 9.883 1 97.5 37 ARG B C 1
ATOM 1902 O O . ARG B 1 37 ? 8.273 19.297 10.828 1 97.5 37 ARG B O 1
ATOM 1909 N N . LEU B 1 38 ? 8.68 18.203 8.93 1 98 38 LEU B N 1
ATOM 1910 C CA . LEU B 1 38 ? 7.344 17.609 8.852 1 98 38 LEU B CA 1
ATOM 1911 C C . LEU B 1 38 ? 7.414 16.094 8.898 1 98 38 LEU B C 1
ATOM 1913 O O . LEU B 1 38 ? 8.281 15.484 8.266 1 98 38 LEU B O 1
ATOM 1917 N N . LEU B 1 39 ? 6.531 15.469 9.703 1 97.25 39 LEU B N 1
ATOM 1918 C CA . LEU B 1 39 ? 6.348 14.023 9.758 1 97.25 39 LEU B CA 1
ATOM 1919 C C . LEU B 1 39 ? 4.992 13.625 9.172 1 97.25 39 LEU B C 1
ATOM 1921 O O . LEU B 1 39 ? 3.949 14.055 9.672 1 97.25 39 LEU B O 1
ATOM 1925 N N . GLU B 1 40 ? 5.012 12.867 8.109 1 98.12 40 GLU B N 1
ATOM 1926 C CA . GLU B 1 40 ? 3.777 12.383 7.5 1 98.12 40 GLU B CA 1
ATOM 1927 C C . GLU B 1 40 ? 3.541 10.906 7.836 1 98.12 40 GLU B C 1
ATOM 1929 O O . GLU B 1 40 ? 4.395 10.062 7.566 1 98.12 40 GLU B O 1
ATOM 1934 N N . PHE B 1 41 ? 2.41 10.641 8.422 1 96.62 41 PHE B N 1
ATOM 1935 C CA . PHE B 1 41 ? 1.961 9.273 8.641 1 96.62 41 PHE B CA 1
ATOM 1936 C C . PHE B 1 41 ? 1.157 8.766 7.449 1 96.62 41 PHE B C 1
ATOM 1938 O O . PHE B 1 41 ? 0.445 9.539 6.801 1 96.62 41 PHE B O 1
ATOM 1945 N N . ALA B 1 42 ? 1.241 7.438 7.207 1 95.94 42 ALA B N 1
ATOM 1946 C CA . ALA B 1 42 ? 0.502 6.84 6.102 1 95.94 42 ALA B CA 1
ATOM 1947 C C . ALA B 1 42 ? 0.743 7.605 4.801 1 95.94 42 ALA B C 1
ATOM 1949 O O . ALA B 1 42 ? -0.207 8.031 4.141 1 95.94 42 ALA B O 1
ATOM 1950 N N . SER B 1 43 ? 2.064 7.707 4.395 1 97.75 43 SER B N 1
ATOM 1951 C CA . SER B 1 43 ? 2.459 8.539 3.262 1 97.75 43 SER B CA 1
ATOM 1952 C C . SER B 1 43 ? 2.006 7.93 1.939 1 97.75 43 SER B C 1
ATOM 1954 O O . SER B 1 43 ? 1.988 8.602 0.91 1 97.75 43 SER B O 1
ATOM 1956 N N . GLY B 1 44 ? 1.644 6.629 1.969 1 95.25 44 GLY B N 1
ATOM 1957 C CA . GLY B 1 44 ? 1.12 6.004 0.766 1 95.25 44 GLY B CA 1
ATOM 1958 C C . GLY B 1 44 ? 2.141 5.914 -0.353 1 95.25 44 GLY B C 1
ATOM 1959 O O . GLY B 1 44 ? 3.244 5.406 -0.155 1 95.25 44 GLY B O 1
ATOM 1960 N N . SER B 1 45 ? 1.799 6.473 -1.509 1 96.06 45 SER B N 1
ATOM 1961 C CA . SER B 1 45 ? 2.678 6.402 -2.672 1 96.06 45 SER B CA 1
ATOM 1962 C C . SER B 1 45 ? 3.955 7.199 -2.447 1 96.06 45 SER B C 1
ATOM 1964 O O . SER B 1 45 ? 4.988 6.914 -3.055 1 96.06 45 SER B O 1
ATOM 1966 N N . GLY B 1 46 ? 3.904 8.164 -1.634 1 98.19 46 GLY B N 1
ATOM 1967 C CA . GLY B 1 46 ? 5.035 9.055 -1.439 1 98.19 46 GLY B CA 1
ATOM 1968 C C . GLY B 1 46 ? 4.973 10.297 -2.311 1 98.19 46 GLY B C 1
ATOM 1969 O O . GLY B 1 46 ? 5.82 11.188 -2.201 1 98.19 46 GLY B O 1
ATOM 1970 N N . GLU B 1 47 ? 3.924 10.469 -3.066 1 98.56 47 GLU B N 1
ATOM 1971 C CA . GLU B 1 47 ? 3.836 11.547 -4.047 1 98.56 47 GLU B CA 1
ATOM 1972 C C . GLU B 1 47 ? 3.631 12.898 -3.365 1 98.56 47 GLU B C 1
ATOM 1974 O O . GLU B 1 47 ? 4.078 13.93 -3.871 1 98.56 47 GLU B O 1
ATOM 1979 N N . HIS B 1 48 ? 2.941 12.898 -2.186 1 98.75 48 HIS B N 1
ATOM 1980 C CA . HIS B 1 48 ? 2.801 14.156 -1.453 1 98.75 48 HIS B CA 1
ATOM 1981 C C . HIS B 1 48 ? 4.16 14.703 -1.038 1 98.75 48 HIS B C 1
ATOM 1983 O O . HIS B 1 48 ? 4.422 15.898 -1.182 1 98.75 48 HIS B O 1
ATOM 1989 N N . ALA B 1 49 ? 4.984 13.828 -0.543 1 98.75 49 ALA B N 1
ATOM 1990 C CA . ALA B 1 49 ? 6.316 14.234 -0.115 1 98.75 49 ALA B CA 1
ATOM 1991 C C . ALA B 1 49 ? 7.082 14.898 -1.257 1 98.75 49 ALA B C 1
ATOM 1993 O O . ALA B 1 49 ? 7.656 15.977 -1.083 1 98.75 49 ALA B O 1
ATOM 1994 N N . VAL B 1 50 ? 7.047 14.336 -2.422 1 98.62 50 VAL B N 1
ATOM 1995 C CA . VAL B 1 50 ? 7.781 14.852 -3.576 1 98.62 50 VAL B CA 1
ATOM 1996 C C . VAL B 1 50 ? 7.211 16.203 -3.986 1 98.62 50 VAL B C 1
ATOM 1998 O O . VAL B 1 50 ? 7.961 17.156 -4.203 1 98.62 50 VAL B O 1
ATOM 2001 N N . TYR B 1 51 ? 5.91 16.25 -4.062 1 98.81 51 TYR B N 1
ATOM 2002 C CA . TYR B 1 51 ? 5.234 17.469 -4.496 1 98.81 51 TYR B CA 1
ATOM 2003 C C . TYR B 1 51 ? 5.578 18.641 -3.58 1 98.81 51 TYR B C 1
ATOM 2005 O O . TYR B 1 51 ? 5.887 19.734 -4.051 1 98.81 51 TYR B O 1
ATOM 2013 N N . MET B 1 52 ? 5.539 18.422 -2.293 1 98.62 52 MET B N 1
ATOM 2014 C CA . MET B 1 52 ? 5.777 19.469 -1.309 1 98.62 52 MET B CA 1
ATOM 2015 C C . MET B 1 52 ? 7.258 19.828 -1.251 1 98.62 52 MET B C 1
ATOM 2017 O O . MET B 1 52 ? 7.613 21.016 -1.247 1 98.62 52 MET B O 1
ATOM 2021 N N . ALA B 1 53 ? 8.062 18.828 -1.251 1 98.5 53 ALA B N 1
ATOM 2022 C CA . ALA B 1 53 ? 9.5 19.047 -1.108 1 98.5 53 ALA B CA 1
ATOM 2023 C C . ALA B 1 53 ? 10.062 19.812 -2.305 1 98.5 53 ALA B C 1
ATOM 2025 O O . ALA B 1 53 ? 11 20.594 -2.16 1 98.5 53 ALA B O 1
ATOM 2026 N N . GLU B 1 54 ? 9.562 19.594 -3.473 1 98.38 54 GLU B N 1
ATOM 2027 C CA . GLU B 1 54 ? 9.977 20.312 -4.676 1 98.38 54 GLU B CA 1
ATOM 2028 C C . GLU B 1 54 ? 9.703 21.812 -4.555 1 98.38 54 GLU B C 1
ATOM 2030 O O . GLU B 1 54 ? 10.477 22.625 -5.059 1 98.38 54 GLU B O 1
ATOM 2035 N N . ARG B 1 55 ? 8.711 22.156 -3.898 1 98.12 55 ARG B N 1
ATOM 2036 C CA . ARG B 1 55 ? 8.219 23.531 -3.848 1 98.12 55 ARG B CA 1
ATOM 2037 C C . ARG B 1 55 ? 8.758 24.266 -2.623 1 98.12 55 ARG B C 1
ATOM 2039 O O . ARG B 1 55 ? 8.766 25.484 -2.58 1 98.12 55 ARG B O 1
ATOM 2046 N N . HIS B 1 56 ? 9.172 23.422 -1.666 1 98.44 56 HIS B N 1
ATOM 2047 C CA . HIS B 1 56 ? 9.727 23.984 -0.437 1 98.44 56 HIS B CA 1
ATOM 2048 C C . HIS B 1 56 ? 11.07 23.344 -0.102 1 98.44 56 HIS B C 1
ATOM 2050 O O . HIS B 1 56 ? 11.148 22.484 0.783 1 98.44 56 HIS B O 1
ATOM 2056 N N . PRO B 1 57 ? 12.117 23.844 -0.67 1 97.62 57 PRO B N 1
ATOM 2057 C CA . PRO B 1 57 ? 13.43 23.203 -0.512 1 97.62 57 PRO B CA 1
ATOM 2058 C C . PRO B 1 57 ? 13.93 23.234 0.931 1 97.62 57 PRO B C 1
ATOM 2060 O O . PRO B 1 57 ? 14.797 22.438 1.303 1 97.62 57 PRO B O 1
ATOM 2063 N N . ASP B 1 58 ? 13.32 24.094 1.729 1 97.94 58 ASP B N 1
ATOM 2064 C CA . ASP B 1 58 ? 13.797 24.203 3.102 1 97.94 58 ASP B CA 1
ATOM 2065 C C . ASP B 1 58 ? 12.906 23.422 4.062 1 97.94 58 ASP B C 1
ATOM 2067 O O . ASP B 1 58 ? 13.133 23.438 5.273 1 97.94 58 ASP B O 1
ATOM 2071 N N . TRP B 1 59 ? 11.875 22.812 3.572 1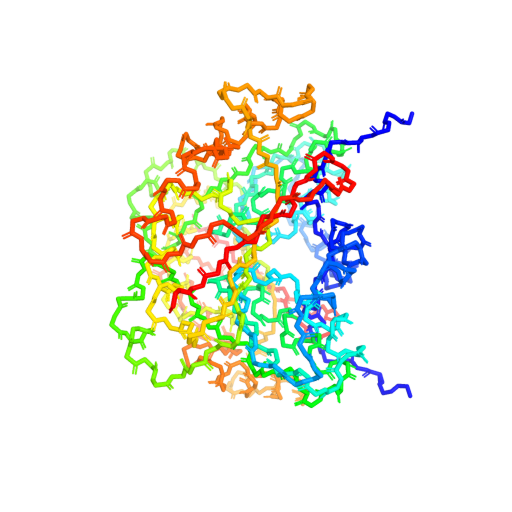 98.44 59 TRP B N 1
ATOM 2072 C CA . TRP B 1 59 ? 11.133 21.828 4.363 1 98.44 59 TRP B CA 1
ATOM 2073 C C . TRP B 1 59 ? 11.859 20.484 4.398 1 98.44 59 TRP B C 1
ATOM 2075 O O . TRP B 1 59 ? 12.336 20.016 3.367 1 98.44 59 TRP B O 1
ATOM 2085 N N . GLN B 1 60 ? 12.055 19.922 5.543 1 98.06 60 GLN B N 1
ATOM 2086 C CA . GLN B 1 60 ? 12.516 18.531 5.68 1 98.06 60 GLN B CA 1
ATOM 2087 C C . GLN B 1 60 ? 11.344 17.594 5.902 1 98.06 60 GLN B C 1
ATOM 2089 O O . GLN B 1 60 ? 10.672 17.656 6.934 1 98.06 60 GLN B O 1
ATOM 2094 N N . TRP B 1 61 ? 11.102 16.719 4.969 1 98.19 61 TRP B N 1
ATOM 2095 C CA . TRP B 1 61 ? 9.906 15.875 4.957 1 98.19 61 TRP B CA 1
ATOM 2096 C C . TRP B 1 61 ? 10.242 14.445 5.367 1 98.19 61 TRP B C 1
ATOM 2098 O O . TRP B 1 61 ? 11 13.758 4.688 1 98.19 61 TRP B O 1
ATOM 2108 N N . GLN B 1 62 ? 9.703 13.961 6.453 1 97.44 62 GLN B N 1
ATOM 2109 C CA . GLN B 1 62 ? 9.828 12.578 6.902 1 97.44 62 GLN B CA 1
ATOM 2110 C C . GLN B 1 62 ? 8.586 11.766 6.551 1 97.44 62 GLN B C 1
ATOM 2112 O O . GLN B 1 62 ? 7.598 11.789 7.289 1 97.44 62 GLN B O 1
ATOM 2117 N N . PRO B 1 63 ? 8.68 11.07 5.43 1 98.19 63 PRO B N 1
ATOM 2118 C CA . PRO B 1 63 ? 7.562 10.172 5.141 1 98.19 63 PRO B CA 1
ATOM 2119 C C . PRO B 1 63 ? 7.613 8.891 5.969 1 98.19 63 PRO B C 1
ATOM 2121 O O . PRO B 1 63 ? 8.695 8.445 6.371 1 98.19 63 PRO B O 1
ATOM 2124 N N . SER B 1 64 ? 6.434 8.32 6.25 1 96.12 64 SER B N 1
ATOM 2125 C CA . SER B 1 64 ? 6.355 7.051 6.957 1 96.12 64 SER B CA 1
ATOM 2126 C C . SER B 1 64 ? 5.109 6.266 6.551 1 96.12 64 SER B C 1
ATOM 2128 O O . SER B 1 64 ? 4.16 6.836 6.008 1 96.12 64 SER B O 1
ATOM 2130 N N . ASP B 1 65 ? 5.242 5.012 6.73 1 94.94 65 ASP B N 1
ATOM 2131 C CA . ASP B 1 65 ? 4.109 4.125 6.496 1 94.94 65 ASP B CA 1
ATOM 2132 C C . ASP B 1 65 ? 4.289 2.793 7.223 1 94.94 65 ASP B C 1
ATOM 2134 O O . ASP B 1 65 ? 5.402 2.441 7.617 1 94.94 65 ASP B O 1
ATOM 2138 N N . ILE B 1 66 ? 3.189 2.16 7.418 1 90.62 66 ILE B N 1
ATOM 2139 C CA . ILE B 1 66 ? 3.26 0.845 8.047 1 90.62 66 ILE B CA 1
ATOM 2140 C C . ILE B 1 66 ? 3.461 -0.226 6.973 1 90.62 66 ILE B C 1
ATOM 2142 O O . ILE B 1 66 ? 3.949 -1.32 7.266 1 90.62 66 ILE B O 1
ATOM 2146 N N . ASN B 1 67 ? 3.092 0.111 5.758 1 89.38 67 ASN B N 1
ATOM 2147 C CA . ASN B 1 67 ? 3.088 -0.844 4.656 1 89.38 67 ASN B CA 1
ATOM 2148 C C . ASN B 1 67 ? 4.422 -0.854 3.916 1 89.38 67 ASN B C 1
ATOM 2150 O O . ASN B 1 67 ? 4.891 0.19 3.461 1 89.38 67 ASN B O 1
ATOM 2154 N N . GLU B 1 68 ? 4.953 -2.018 3.725 1 87.44 68 GLU B N 1
ATOM 2155 C CA . GLU B 1 68 ? 6.277 -2.135 3.119 1 87.44 68 GLU B CA 1
ATOM 2156 C C . GLU B 1 68 ? 6.246 -1.732 1.646 1 87.44 68 GLU B C 1
ATOM 2158 O O . GLU B 1 68 ? 7.211 -1.153 1.138 1 87.44 68 GLU B O 1
ATOM 2163 N N . ALA B 1 69 ? 5.215 -2.129 0.905 1 88.06 69 ALA B N 1
ATOM 2164 C CA . ALA B 1 69 ? 5.105 -1.709 -0.489 1 88.06 69 ALA B CA 1
ATOM 2165 C C . ALA B 1 69 ? 5.062 -0.188 -0.603 1 88.06 69 ALA B C 1
ATOM 2167 O O . ALA B 1 69 ? 5.617 0.387 -1.543 1 88.06 69 ALA B O 1
ATOM 2168 N N . ALA B 1 70 ? 4.387 0.418 0.34 1 93.88 70 ALA B N 1
ATOM 2169 C CA . ALA B 1 70 ? 4.367 1.878 0.385 1 93.88 70 ALA B CA 1
ATOM 2170 C C . ALA B 1 70 ? 5.758 2.439 0.652 1 93.88 70 ALA B C 1
ATOM 2172 O O . ALA B 1 70 ? 6.191 3.385 -0.01 1 93.88 70 ALA B O 1
ATOM 2173 N N . ILE B 1 71 ? 6.43 1.854 1.558 1 94 71 ILE B N 1
ATOM 2174 C CA . ILE B 1 71 ? 7.777 2.291 1.899 1 94 71 ILE B CA 1
ATOM 2175 C C . ILE B 1 71 ? 8.688 2.172 0.676 1 94 71 ILE B C 1
ATOM 2177 O O . ILE B 1 71 ? 9.461 3.082 0.384 1 94 71 ILE B O 1
ATOM 2181 N N . GLN B 1 72 ? 8.562 1.108 -0.038 1 91.5 72 GLN B N 1
ATOM 2182 C CA . GLN B 1 72 ? 9.344 0.932 -1.258 1 91.5 72 GLN B CA 1
ATOM 2183 C C . GLN B 1 72 ? 9 2.006 -2.287 1 91.5 72 GLN B C 1
ATOM 2185 O O . GLN B 1 72 ? 9.891 2.531 -2.959 1 91.5 72 GLN B O 1
ATOM 2190 N N . SER B 1 73 ? 7.738 2.305 -2.402 1 95.56 73 SER B N 1
ATOM 2191 C CA . SER B 1 73 ? 7.312 3.342 -3.336 1 95.56 73 SER B CA 1
ATOM 2192 C C . SER B 1 73 ? 7.867 4.707 -2.938 1 95.56 73 SER B C 1
ATOM 2194 O O . SER B 1 73 ? 8.359 5.453 -3.783 1 95.56 73 SER B O 1
ATOM 2196 N N . ILE B 1 74 ? 7.758 5.004 -1.661 1 97.31 74 ILE B N 1
ATOM 2197 C CA . ILE B 1 74 ? 8.266 6.273 -1.15 1 97.31 74 ILE B CA 1
ATOM 2198 C C . ILE B 1 74 ? 9.75 6.41 -1.498 1 97.31 74 ILE B C 1
ATOM 2200 O O . ILE B 1 74 ? 10.18 7.441 -2.02 1 97.31 74 ILE B O 1
ATOM 2204 N N . GLU B 1 75 ? 10.469 5.41 -1.259 1 95.19 75 GLU B N 1
ATOM 2205 C CA . GLU B 1 75 ? 11.898 5.434 -1.532 1 95.19 75 GLU B CA 1
ATOM 2206 C C . GLU B 1 75 ? 12.18 5.559 -3.029 1 95.19 75 GLU B C 1
ATOM 2208 O O . GLU B 1 75 ? 13.117 6.242 -3.438 1 95.19 75 GLU B O 1
ATOM 2213 N N . ALA B 1 76 ? 11.406 4.875 -3.787 1 94.12 76 ALA B N 1
ATOM 2214 C CA . ALA B 1 76 ? 11.555 4.969 -5.234 1 94.12 76 ALA B CA 1
ATOM 2215 C C . ALA B 1 76 ? 11.305 6.395 -5.723 1 94.12 76 ALA B C 1
ATOM 2217 O O . ALA B 1 76 ? 12.047 6.91 -6.559 1 94.12 76 ALA B O 1
ATOM 2218 N N . TRP B 1 77 ? 10.32 7.016 -5.18 1 97.44 77 TRP B N 1
ATOM 2219 C CA . TRP B 1 77 ? 10.023 8.398 -5.539 1 97.44 77 TRP B CA 1
ATOM 2220 C C . TRP B 1 77 ? 11.133 9.336 -5.051 1 97.44 77 TRP B C 1
ATOM 2222 O O . TRP B 1 77 ? 11.523 10.266 -5.762 1 97.44 77 TRP B O 1
ATOM 2232 N N . ARG B 1 78 ? 11.539 9.078 -3.852 1 96.56 78 ARG B N 1
ATOM 2233 C CA . ARG B 1 78 ? 12.641 9.867 -3.309 1 96.56 78 ARG B CA 1
ATOM 2234 C C . ARG B 1 78 ? 13.867 9.797 -4.215 1 96.56 78 ARG B C 1
ATOM 2236 O O . ARG B 1 78 ? 14.438 10.828 -4.574 1 96.56 78 ARG B O 1
ATOM 2243 N N . THR B 1 79 ? 14.227 8.656 -4.598 1 93.56 79 THR B N 1
ATOM 2244 C CA . THR B 1 79 ? 15.375 8.445 -5.465 1 93.56 79 THR B CA 1
ATOM 2245 C C . THR B 1 79 ? 15.148 9.07 -6.836 1 93.56 79 THR B C 1
ATOM 2247 O O . THR B 1 79 ? 16.016 9.766 -7.363 1 93.56 79 THR B O 1
ATOM 2250 N N . HIS B 1 80 ? 14.008 8.875 -7.395 1 94.62 80 HIS B N 1
ATOM 2251 C CA . HIS B 1 80 ? 13.664 9.383 -8.719 1 94.62 80 HIS B CA 1
ATOM 2252 C C . HIS B 1 80 ? 13.703 10.906 -8.758 1 94.62 80 HIS B C 1
ATOM 2254 O O . HIS B 1 80 ? 14.156 11.492 -9.742 1 94.62 80 HIS B O 1
ATOM 2260 N N . SER B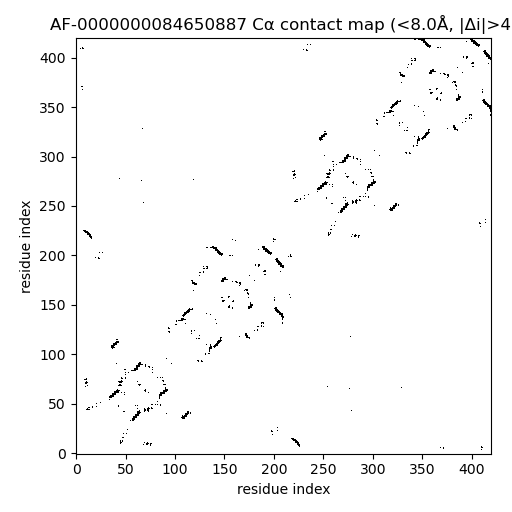 1 81 ? 13.188 11.5 -7.723 1 97 81 SER B N 1
ATOM 2261 C CA . SER B 1 81 ? 13.094 12.953 -7.68 1 97 81 SER B CA 1
ATOM 2262 C C . SER B 1 81 ? 14.477 13.594 -7.531 1 97 81 SER B C 1
ATOM 2264 O O . SER B 1 81 ? 14.688 14.734 -7.961 1 97 81 SER B O 1
ATOM 2266 N N . GLY B 1 82 ? 15.367 12.93 -6.84 1 96.56 82 GLY B N 1
ATOM 2267 C CA . GLY B 1 82 ? 16.703 13.445 -6.59 1 96.56 82 GLY B CA 1
ATOM 2268 C C . GLY B 1 82 ? 16.719 14.547 -5.547 1 96.56 82 GLY B C 1
ATOM 2269 O O . GLY B 1 82 ? 17.734 15.25 -5.398 1 96.56 82 GLY B O 1
ATOM 2270 N N . LEU B 1 83 ? 15.633 14.742 -4.875 1 97.81 83 LEU B N 1
ATOM 2271 C CA . LEU B 1 83 ? 15.523 15.812 -3.883 1 97.81 83 LEU B CA 1
ATOM 2272 C C . LEU B 1 83 ? 16.281 15.438 -2.609 1 97.81 83 LEU B C 1
ATOM 2274 O O . LEU B 1 83 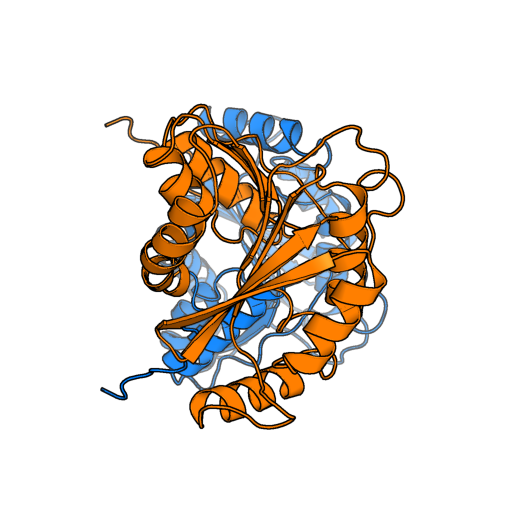? 16.25 14.281 -2.178 1 97.81 83 LEU B O 1
ATOM 2278 N N . SER B 1 84 ? 16.875 16.328 -1.932 1 97.88 84 SER B N 1
ATOM 2279 C CA . SER B 1 84 ? 17.703 16.062 -0.757 1 97.88 84 SER B CA 1
ATOM 2280 C C . SER B 1 84 ? 16.938 16.297 0.532 1 97.88 84 SER B C 1
ATOM 2282 O O . SER B 1 84 ? 17.391 15.961 1.619 1 97.88 84 SER B O 1
ATOM 2284 N N . ASN B 1 85 ? 15.734 16.875 0.385 1 98.56 85 ASN B N 1
ATOM 2285 C CA . ASN B 1 85 ? 15.008 17.266 1.589 1 98.56 85 ASN B CA 1
ATOM 2286 C C . ASN B 1 85 ? 13.859 16.312 1.886 1 98.56 85 ASN B C 1
ATOM 2288 O O . ASN B 1 85 ? 12.945 16.656 2.643 1 98.56 85 ASN B O 1
ATOM 2292 N N . ILE B 1 86 ? 13.82 15.219 1.262 1 98.62 86 ILE B N 1
ATOM 2293 C CA . ILE B 1 86 ? 12.984 14.094 1.678 1 98.62 86 ILE B CA 1
ATOM 2294 C C . ILE B 1 86 ? 13.836 13.062 2.418 1 98.62 86 ILE B C 1
ATOM 2296 O O . ILE B 1 86 ? 14.758 12.484 1.846 1 98.62 86 ILE B O 1
ATOM 2300 N N . LEU B 1 87 ? 13.516 12.828 3.633 1 97.25 87 LEU B N 1
ATOM 2301 C CA . LEU B 1 87 ? 14.273 11.891 4.457 1 97.25 87 LEU B CA 1
ATOM 2302 C C . LEU B 1 87 ? 13.914 10.453 4.117 1 97.25 87 LEU B C 1
ATOM 2304 O O . LEU B 1 87 ? 12.852 10.195 3.545 1 97.25 87 LEU B O 1
ATOM 2308 N N . PRO B 1 88 ? 14.789 9.461 4.426 1 95.31 88 PRO B N 1
ATOM 2309 C CA . PRO B 1 88 ? 14.445 8.062 4.18 1 95.31 88 PRO B CA 1
ATOM 2310 C C . PRO B 1 88 ? 13.148 7.641 4.863 1 95.31 88 PRO B C 1
ATOM 2312 O O . PRO B 1 88 ? 12.914 8 6.02 1 95.31 88 PRO B O 1
ATOM 2315 N N . ALA B 1 89 ? 12.328 6.941 4.113 1 96 89 ALA B N 1
ATOM 2316 C CA . ALA B 1 89 ? 11.031 6.527 4.641 1 96 89 ALA B CA 1
ATOM 2317 C C . ALA B 1 89 ? 11.195 5.684 5.898 1 96 89 ALA B C 1
ATOM 2319 O O . ALA B 1 89 ? 12.094 4.844 5.98 1 96 89 ALA B O 1
ATOM 2320 N N . GLN B 1 90 ? 10.305 5.918 6.859 1 92.69 90 GLN B N 1
ATOM 2321 C CA . GLN B 1 90 ? 10.32 5.16 8.109 1 92.69 90 GLN B CA 1
ATOM 2322 C C . GLN B 1 90 ? 9.109 4.242 8.211 1 92.69 90 GLN B C 1
ATOM 2324 O O . GLN B 1 90 ? 8.016 4.59 7.754 1 92.69 90 GLN B O 1
ATOM 2329 N N . HIS B 1 91 ? 9.352 3.115 8.828 1 90.56 91 HIS B N 1
ATOM 2330 C CA . HIS B 1 91 ? 8.234 2.271 9.242 1 90.56 91 HIS B CA 1
ATOM 2331 C C . HIS B 1 91 ? 7.656 2.734 10.578 1 90.56 91 HIS B C 1
ATOM 2333 O O . HIS B 1 91 ? 8.336 2.684 11.602 1 90.56 91 HIS B O 1
ATOM 2339 N N . ARG B 1 92 ? 6.441 3.18 10.516 1 90.38 92 ARG B N 1
ATOM 2340 C CA . ARG B 1 92 ? 5.805 3.641 11.742 1 90.38 92 ARG B CA 1
ATOM 2341 C C . ARG B 1 92 ? 4.406 3.049 11.891 1 90.38 92 ARG B C 1
ATOM 2343 O O . ARG B 1 92 ? 3.586 3.143 10.969 1 90.38 92 ARG B O 1
ATOM 2350 N N . ASN B 1 93 ? 4.211 2.469 13.016 1 90.56 93 ASN B N 1
ATOM 2351 C CA . ASN B 1 93 ? 2.922 1.92 13.422 1 90.56 93 ASN B CA 1
ATOM 2352 C C . ASN B 1 93 ? 2.379 2.627 14.656 1 90.56 93 ASN B C 1
ATOM 2354 O O . ASN B 1 93 ? 2.848 2.387 15.773 1 90.56 93 ASN B O 1
ATOM 2358 N N . LEU B 1 94 ? 1.422 3.391 14.492 1 91.75 94 LEU B N 1
ATOM 2359 C CA . LEU B 1 94 ? 0.874 4.207 15.57 1 91.75 94 LEU B CA 1
ATOM 2360 C C . LEU B 1 94 ? 0.317 3.332 16.688 1 91.75 94 LEU B C 1
ATOM 2362 O O . LEU B 1 94 ? 0.289 3.744 17.844 1 91.75 94 LEU B O 1
ATOM 2366 N N . LEU B 1 95 ? -0.107 2.113 16.359 1 88.81 95 LEU B N 1
ATOM 2367 C CA . LEU B 1 95 ? -0.706 1.253 17.375 1 88.81 95 LEU B CA 1
ATOM 2368 C C . LEU B 1 95 ? 0.364 0.452 18.109 1 88.81 95 LEU B C 1
ATOM 2370 O O . LEU B 1 95 ? 0.159 0.036 19.25 1 88.81 95 LEU B O 1
ATOM 2374 N N . ALA B 1 96 ? 1.408 0.156 17.422 1 81.94 96 ALA B N 1
ATOM 2375 C CA . ALA B 1 96 ? 2.398 -0.754 17.984 1 81.94 96 ALA B CA 1
ATOM 2376 C C . ALA B 1 96 ? 3.596 0.015 18.547 1 81.94 96 ALA B C 1
ATOM 2378 O O . ALA B 1 96 ? 4.27 -0.452 19.469 1 81.94 96 ALA B O 1
ATOM 2379 N N . ASP B 1 97 ? 3.91 1.02 17.891 1 71.88 97 ASP B N 1
ATOM 2380 C CA . ASP B 1 97 ? 5.148 1.706 18.234 1 71.88 97 ASP B CA 1
ATOM 2381 C C . ASP B 1 97 ? 5.016 2.42 19.578 1 71.88 97 ASP B C 1
ATOM 2383 O O . ASP B 1 97 ? 4.039 3.133 19.828 1 71.88 97 ASP B O 1
ATOM 2387 N N . ASP B 1 98 ? 5.066 1.631 20.594 1 61.28 98 ASP B N 1
ATOM 2388 C CA . ASP B 1 98 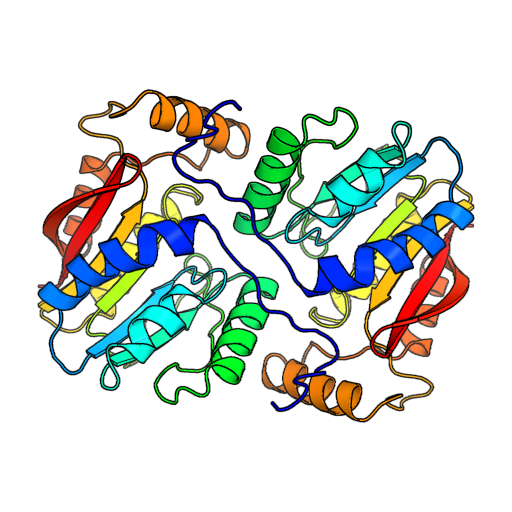? 4.98 2.193 21.938 1 61.28 98 ASP B CA 1
ATOM 2389 C C . ASP B 1 98 ? 5.75 3.506 22.031 1 61.28 98 ASP B C 1
ATOM 2391 O O . ASP B 1 98 ? 5.164 4.586 21.938 1 61.28 98 ASP B O 1
ATOM 2395 N N . ASP B 1 99 ? 7.047 3.383 22.766 1 51.78 99 ASP B N 1
ATOM 2396 C CA . ASP B 1 99 ? 7.941 4.301 23.453 1 51.78 99 ASP B CA 1
ATOM 2397 C C . ASP B 1 99 ? 8.797 5.09 22.469 1 51.78 99 ASP B C 1
ATOM 2399 O O . ASP B 1 99 ? 9.188 6.227 22.75 1 51.78 99 ASP B O 1
ATOM 2403 N N . ALA B 1 100 ? 9.094 4.469 21.391 1 47.97 100 ALA B N 1
ATOM 2404 C CA . ALA B 1 100 ? 10.188 5.051 20.609 1 47.97 100 ALA B CA 1
ATOM 2405 C C . ALA B 1 100 ? 9.758 6.348 19.938 1 47.97 100 ALA B C 1
ATOM 2407 O O . ALA B 1 100 ? 10.547 7.289 19.828 1 47.97 100 ALA B O 1
ATOM 2408 N N . LEU B 1 101 ? 8.547 6.305 19.312 1 52.53 101 LEU B N 1
ATOM 2409 C CA . LEU B 1 101 ? 8.07 7.578 18.781 1 52.53 101 LEU B CA 1
ATOM 2410 C C . LEU B 1 101 ? 8.016 8.633 19.875 1 52.53 101 LEU B C 1
ATOM 2412 O O . LEU B 1 101 ? 8.211 9.82 19.609 1 52.53 101 LEU B O 1
ATOM 2416 N N . GLN B 1 102 ? 7.629 8.125 21.125 1 49.25 102 GLN B N 1
ATOM 2417 C CA . GLN B 1 102 ? 7.422 9.031 22.25 1 49.25 102 GLN B CA 1
ATOM 2418 C C . GLN B 1 102 ? 8.734 9.672 22.688 1 49.25 102 GLN B C 1
ATOM 2420 O O . GLN B 1 102 ? 8.742 10.797 23.188 1 49.25 102 GLN B O 1
ATOM 2425 N N . HIS B 1 103 ? 9.805 8.828 22.547 1 47.97 103 HIS B N 1
ATOM 2426 C CA . HIS B 1 103 ? 11 9.383 23.172 1 47.97 103 HIS B CA 1
ATOM 2427 C C . HIS B 1 103 ? 11.914 10.039 22.141 1 47.97 103 HIS B C 1
ATOM 2429 O O . HIS B 1 103 ? 13.055 10.391 22.453 1 47.97 103 HIS B O 1
ATOM 2435 N N . SER B 1 104 ? 11.336 10.023 20.891 1 53.47 104 SER B N 1
ATOM 2436 C CA . SER B 1 104 ? 12.297 10.664 19.984 1 53.47 104 SER B CA 1
ATOM 2437 C C . SER B 1 104 ? 12.328 12.172 20.188 1 53.47 104 SER B C 1
ATOM 2439 O O . SER B 1 104 ? 11.289 12.805 20.375 1 53.47 104 SER B O 1
ATOM 2441 N N . ALA B 1 105 ? 13.516 12.656 20.688 1 54.59 105 ALA B N 1
ATOM 2442 C CA . ALA B 1 105 ? 13.852 14.062 20.859 1 54.59 105 ALA B CA 1
ATOM 2443 C C . ALA B 1 105 ? 13.578 14.844 19.578 1 54.59 105 ALA B C 1
ATOM 2445 O O . ALA B 1 105 ? 13.906 16.031 19.484 1 54.59 105 ALA B O 1
ATOM 2446 N N . GLU B 1 106 ? 12.883 14.102 18.656 1 62.34 106 GLU B N 1
ATOM 2447 C CA . GLU B 1 106 ? 12.711 14.883 17.438 1 62.34 106 GLU B CA 1
ATOM 2448 C C . GLU B 1 106 ? 11.461 15.758 17.516 1 62.34 106 GLU B C 1
ATOM 2450 O O . GLU B 1 106 ? 10.406 15.297 17.938 1 62.34 106 GLU B O 1
ATOM 2455 N N . HIS B 1 107 ? 11.75 17.016 17.438 1 86.25 107 HIS B N 1
ATOM 2456 C CA . HIS B 1 107 ? 10.633 17.953 17.438 1 86.25 107 HIS B CA 1
ATOM 2457 C C . HIS B 1 107 ? 10.25 18.359 16.016 1 86.25 107 HIS B C 1
ATOM 2459 O O . HIS B 1 107 ? 11.125 18.516 15.156 1 86.25 107 HIS B O 1
ATOM 2465 N N . TRP B 1 108 ? 8.969 18.219 15.812 1 95.5 108 TRP B N 1
ATOM 2466 C CA . TRP B 1 108 ? 8.383 18.5 14.508 1 95.5 108 TRP B CA 1
ATOM 2467 C C . TRP B 1 108 ? 7.621 19.812 14.516 1 95.5 108 TRP B C 1
ATOM 2469 O O . TRP B 1 108 ? 6.918 20.125 15.477 1 95.5 108 TRP B O 1
ATOM 2479 N N . ASN B 1 109 ? 7.82 20.531 13.391 1 97.5 109 ASN B N 1
ATOM 2480 C CA . ASN B 1 109 ? 7 21.719 13.211 1 97.5 109 ASN B CA 1
ATOM 2481 C C . ASN B 1 109 ? 5.578 21.375 12.797 1 97.5 109 ASN B C 1
ATOM 2483 O O . ASN B 1 109 ? 4.637 22.109 13.102 1 97.5 109 ASN B O 1
ATOM 2487 N N . ALA B 1 110 ? 5.465 20.219 12.102 1 98.31 110 ALA B N 1
ATOM 2488 C CA . ALA B 1 110 ? 4.145 19.766 11.68 1 98.31 110 ALA B CA 1
ATOM 2489 C C . ALA B 1 110 ? 4.109 18.25 11.539 1 98.31 110 ALA B C 1
ATOM 2491 O O . ALA B 1 110 ? 5.121 17.625 11.211 1 98.31 110 ALA B O 1
ATOM 2492 N N . MET B 1 111 ? 2.98 17.703 11.82 1 97.69 111 MET B N 1
ATOM 2493 C CA . MET B 1 111 ? 2.635 16.312 11.531 1 97.69 111 MET B CA 1
ATOM 2494 C C . MET B 1 111 ? 1.417 16.234 10.617 1 97.69 111 MET B C 1
ATOM 2496 O O . MET B 1 111 ? 0.497 17.047 10.727 1 97.69 111 MET B O 1
ATOM 2500 N N . LEU B 1 112 ? 1.468 15.266 9.727 1 98.69 112 LEU B N 1
ATOM 2501 C CA . LEU B 1 112 ? 0.394 15.148 8.742 1 98.69 112 LEU B CA 1
ATOM 2502 C C . LEU B 1 112 ? -0.169 13.727 8.727 1 98.69 112 LEU B C 1
ATOM 2504 O O . LEU B 1 112 ? 0.584 12.758 8.82 1 98.69 112 LEU B O 1
ATOM 2508 N N . ALA B 1 113 ? -1.426 13.625 8.547 1 98.5 113 ALA B N 1
ATOM 2509 C CA . ALA B 1 113 ? -2.15 12.398 8.219 1 98.5 113 ALA B CA 1
ATOM 2510 C C . ALA B 1 113 ? -3.221 12.656 7.16 1 98.5 113 ALA B C 1
ATOM 2512 O O . ALA B 1 113 ? -4.262 13.25 7.457 1 98.5 113 ALA B O 1
ATOM 2513 N N . ILE B 1 114 ? -2.965 12.211 5.938 1 97.62 114 ILE B N 1
ATOM 2514 C CA . ILE B 1 114 ? -3.84 12.43 4.793 1 97.62 114 ILE B CA 1
ATOM 2515 C C . ILE B 1 114 ? -4.551 11.125 4.43 1 97.62 114 ILE B C 1
ATOM 2517 O O . ILE B 1 114 ? -3.914 10.156 4.016 1 97.62 114 ILE B O 1
ATOM 2521 N N . ASN B 1 115 ? -5.855 11.117 4.676 1 94.56 115 ASN B N 1
ATOM 2522 C CA . ASN B 1 115 ? -6.684 9.961 4.363 1 94.56 115 ASN B CA 1
ATOM 2523 C C . ASN B 1 115 ? -6.297 8.75 5.207 1 94.56 115 ASN B C 1
ATOM 2525 O O . ASN B 1 115 ? -6.184 7.637 4.688 1 94.56 115 ASN B O 1
ATOM 2529 N N . LEU B 1 116 ? -6.172 8.938 6.453 1 96 116 LEU B N 1
ATOM 2530 C CA . LEU B 1 116 ? -5.754 7.855 7.336 1 96 116 LEU B CA 1
ATOM 2531 C C . LEU B 1 116 ? -6.859 7.504 8.32 1 96 116 LEU B C 1
ATOM 2533 O O . LEU B 1 116 ? -7.242 6.336 8.438 1 96 116 LEU B O 1
ATOM 2537 N N . ILE B 1 117 ? -7.477 8.469 8.984 1 97.25 117 ILE B N 1
ATOM 2538 C CA . ILE B 1 117 ? -8.195 8.172 10.219 1 97.25 117 ILE B CA 1
ATOM 2539 C C . ILE B 1 117 ? -9.516 7.477 9.891 1 97.25 117 ILE B C 1
ATOM 2541 O O . ILE B 1 117 ? -10.07 6.75 10.727 1 97.25 117 ILE B O 1
ATOM 2545 N N . HIS B 1 118 ? -10.094 7.641 8.648 1 95.38 118 HIS B N 1
ATOM 2546 C CA . HIS B 1 118 ? -11.352 6.98 8.305 1 95.38 118 HIS B CA 1
ATOM 2547 C C . HIS B 1 118 ? -11.117 5.531 7.895 1 95.38 118 HIS B C 1
ATOM 2549 O O . HIS B 1 118 ? -12.055 4.738 7.828 1 95.38 118 HIS B O 1
ATOM 2555 N N . ILE B 1 119 ? -9.875 5.09 7.613 1 93.06 119 ILE B N 1
ATOM 2556 C CA . ILE B 1 119 ? -9.586 3.723 7.199 1 93.06 119 ILE B CA 1
ATOM 2557 C C . ILE B 1 119 ? -8.812 3.004 8.297 1 93.06 119 ILE B C 1
ATOM 2559 O O . ILE B 1 119 ? -7.938 2.182 8.016 1 93.06 119 ILE B O 1
ATOM 2563 N N . SER B 1 120 ? -9.031 3.438 9.469 1 93.88 120 SER B N 1
ATOM 2564 C CA . SER B 1 120 ? -8.367 2.871 10.641 1 93.88 120 SER B CA 1
ATOM 2565 C C . SER B 1 120 ? -9.305 2.846 11.844 1 93.88 120 SER B C 1
ATOM 2567 O O . SER B 1 120 ? -10.297 3.574 11.883 1 93.88 120 SER B O 1
ATOM 2569 N N . PRO B 1 121 ? -8.977 1.994 12.805 1 95.5 121 PRO B N 1
ATOM 2570 C CA . PRO B 1 121 ? -9.75 2.059 14.047 1 95.5 121 PRO B CA 1
ATOM 2571 C C . PRO B 1 121 ? -9.594 3.391 14.773 1 95.5 121 PRO B C 1
ATOM 2573 O O . PRO B 1 121 ? -8.586 4.078 14.602 1 95.5 121 PRO B O 1
ATOM 2576 N N . TRP B 1 122 ? -10.57 3.746 15.617 1 97.5 122 TRP B N 1
ATOM 2577 C CA . TRP B 1 122 ? -10.562 5 16.359 1 97.5 122 TRP B CA 1
ATOM 2578 C C . TRP B 1 122 ? -9.297 5.117 17.203 1 97.5 122 TRP B C 1
ATOM 2580 O O . TRP B 1 122 ? -8.758 6.215 17.375 1 97.5 122 TRP B O 1
ATOM 2590 N N . GLN B 1 123 ? -8.789 4.008 17.625 1 96.94 123 GLN B N 1
ATOM 2591 C CA . GLN B 1 123 ? -7.582 3.996 18.438 1 96.94 123 GLN B CA 1
ATOM 2592 C C . GLN B 1 123 ? -6.418 4.664 17.703 1 96.94 123 GLN B C 1
ATOM 2594 O O . GLN B 1 123 ? -5.539 5.254 18.344 1 96.94 123 GLN B O 1
ATOM 2599 N N . VAL B 1 124 ? -6.391 4.59 16.406 1 96.31 124 VAL B N 1
ATOM 2600 C CA . VAL B 1 124 ? -5.332 5.23 15.625 1 96.31 124 VAL B CA 1
ATOM 2601 C C . VAL B 1 124 ? -5.445 6.75 15.75 1 96.31 124 VAL B C 1
ATOM 2603 O O . VAL B 1 124 ? -4.438 7.441 15.883 1 96.31 124 VAL B O 1
ATOM 2606 N N . THR B 1 125 ? -6.664 7.238 15.703 1 98.06 125 THR B N 1
ATOM 2607 C CA . THR B 1 125 ? -6.891 8.664 15.914 1 98.06 125 THR B CA 1
ATOM 2608 C C . THR B 1 125 ? -6.406 9.086 17.297 1 98.06 125 THR B C 1
ATOM 2610 O O . THR B 1 125 ? -5.711 10.094 17.438 1 98.06 125 THR B O 1
ATOM 2613 N N . GLU B 1 126 ? -6.715 8.281 18.297 1 97.69 126 GLU B N 1
ATOM 2614 C CA . GLU B 1 126 ? -6.289 8.578 19.656 1 97.69 126 GLU B CA 1
ATOM 2615 C C . GLU B 1 126 ? -4.766 8.633 19.766 1 97.69 126 GLU B C 1
ATOM 2617 O O . GLU B 1 126 ? -4.215 9.57 20.344 1 97.69 126 GLU B O 1
ATOM 2622 N N . ARG B 1 127 ? -4.168 7.66 19.188 1 96.44 127 ARG B N 1
ATOM 2623 C CA . ARG B 1 127 ? -2.713 7.582 19.25 1 96.44 127 ARG B CA 1
ATOM 2624 C C . ARG B 1 127 ? -2.062 8.727 18.484 1 96.44 127 ARG B C 1
ATOM 2626 O O . ARG B 1 127 ? -1.044 9.273 18.906 1 96.44 127 ARG B O 1
ATOM 2633 N N . LEU B 1 128 ? -2.633 9.023 17.375 1 96.81 128 LEU B N 1
ATOM 2634 C CA . LEU B 1 128 ? -2.135 10.133 16.578 1 96.81 128 LEU B CA 1
ATOM 2635 C C . LEU B 1 128 ? -2.154 11.438 17.375 1 96.81 128 LEU B C 1
ATOM 2637 O O . LEU B 1 128 ? -1.175 12.188 17.375 1 96.81 128 LEU B O 1
ATOM 2641 N N . MET B 1 129 ? -3.238 11.688 18.062 1 97.12 129 MET B N 1
ATOM 2642 C CA . MET B 1 129 ? -3.348 12.883 18.891 1 97.12 129 MET B CA 1
ATOM 2643 C C . MET B 1 129 ? -2.322 12.867 20.016 1 97.12 129 MET B C 1
ATOM 2645 O O . MET B 1 129 ? -1.713 13.891 20.328 1 97.12 129 MET B O 1
ATOM 2649 N N . GLY B 1 130 ? -2.18 11.68 20.578 1 94.62 130 GLY B N 1
ATOM 2650 C CA . GLY B 1 130 ? -1.188 11.547 21.625 1 94.62 130 GLY B CA 1
ATOM 2651 C C . GLY B 1 130 ? 0.225 11.836 21.156 1 94.62 130 GLY B C 1
ATOM 2652 O O . GLY B 1 130 ? 0.951 12.602 21.797 1 94.62 130 GLY B O 1
ATOM 2653 N N . VAL B 1 131 ? 0.576 11.281 20.062 1 94.31 131 VAL B N 1
ATOM 2654 C CA . VAL B 1 131 ? 1.913 11.477 19.516 1 94.31 131 VAL B CA 1
ATOM 2655 C C . VAL B 1 131 ? 2.107 12.945 19.141 1 94.31 131 VAL B C 1
ATOM 2657 O O . VAL B 1 131 ? 3.158 13.523 19.422 1 94.31 131 VAL B O 1
ATOM 2660 N N . ALA B 1 132 ? 1.137 13.555 18.562 1 95.5 132 ALA B N 1
ATOM 2661 C CA . ALA B 1 132 ? 1.219 14.961 18.188 1 95.5 132 ALA B CA 1
ATOM 2662 C C . ALA B 1 132 ? 1.379 15.852 19.406 1 95.5 132 ALA B C 1
ATOM 2664 O O . ALA B 1 132 ? 2.207 16.766 19.422 1 95.5 132 ALA B O 1
ATOM 2665 N N . GLY B 1 133 ? 0.623 15.578 20.422 1 94.25 133 GLY B N 1
ATOM 2666 C CA . GLY B 1 133 ? 0.705 16.359 21.641 1 94.25 133 GLY B CA 1
ATOM 2667 C C . GLY B 1 133 ? 2.064 16.281 22.312 1 94.25 133 GLY B C 1
ATOM 2668 O O . GLY B 1 133 ? 2.455 17.188 23.047 1 94.25 133 GLY B O 1
ATOM 2669 N N . GLN B 1 134 ? 2.799 15.211 21.969 1 91.88 134 GLN B N 1
ATOM 2670 C CA . GLN B 1 134 ? 4.078 14.977 22.641 1 91.88 134 GLN B CA 1
ATOM 2671 C C . GLN B 1 134 ? 5.242 15.406 21.75 1 91.88 134 GLN B C 1
ATOM 2673 O O . GLN B 1 134 ? 6.277 15.859 22.25 1 91.88 134 GLN B O 1
ATOM 2678 N N . GLN B 1 135 ? 5.09 15.328 20.484 1 93.38 135 GLN B N 1
ATOM 2679 C CA . GLN B 1 135 ? 6.273 15.398 19.625 1 93.38 135 GLN B CA 1
ATOM 2680 C C . GLN B 1 135 ? 6.297 16.688 18.828 1 93.38 135 GLN B C 1
ATOM 2682 O O . GLN B 1 135 ? 7.324 17.047 18.234 1 93.38 135 GLN B O 1
ATOM 2687 N N . LEU B 1 136 ? 5.215 17.359 18.781 1 95.69 136 LEU B N 1
ATOM 2688 C CA . LEU B 1 136 ? 5.223 18.672 18.125 1 95.69 136 LEU B CA 1
ATOM 2689 C C . LEU B 1 136 ? 5.902 19.719 19 1 95.69 136 LEU B C 1
ATOM 2691 O O . LEU B 1 136 ? 5.758 19.688 20.234 1 95.69 136 LEU B O 1
ATOM 2695 N N . VAL B 1 137 ? 6.629 20.656 18.375 1 95.25 137 VAL B N 1
ATOM 2696 C CA . VAL B 1 137 ? 7.121 21.828 19.094 1 95.25 137 VAL B CA 1
ATOM 2697 C C . VAL B 1 137 ? 5.945 22.688 19.547 1 95.25 137 VAL B C 1
ATOM 2699 O O . VAL B 1 137 ? 4.828 22.531 19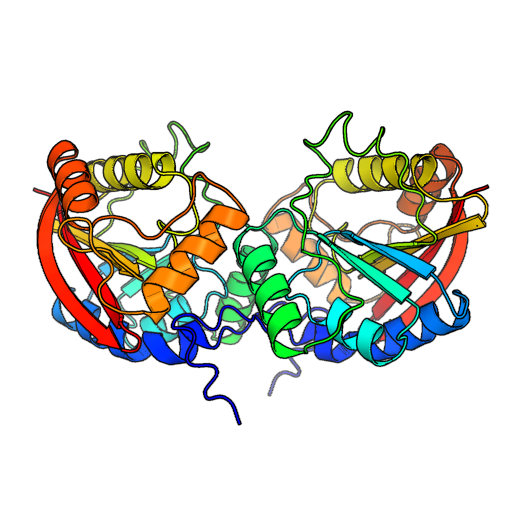.062 1 95.25 137 VAL B O 1
ATOM 2702 N N . SER B 1 138 ? 6.266 23.531 20.531 1 95.19 138 SER B N 1
ATOM 2703 C CA . SER B 1 138 ? 5.242 24.516 20.875 1 95.19 138 SER B CA 1
ATOM 2704 C C . SER B 1 138 ? 4.801 25.312 19.656 1 95.19 138 SER B C 1
ATOM 2706 O O . SER B 1 138 ? 5.637 25.812 18.891 1 95.19 138 SER B O 1
ATOM 2708 N N . GLY B 1 139 ? 3.494 25.344 19.453 1 96.81 139 GLY B N 1
ATOM 2709 C CA . GLY B 1 139 ? 2.965 26.047 18.297 1 96.81 139 GLY B CA 1
ATOM 2710 C C . GLY B 1 139 ? 2.957 25.188 17.047 1 96.81 139 GLY B C 1
ATOM 2711 O O . GLY B 1 139 ? 2.467 25.609 15.992 1 96.81 139 GLY B O 1
ATOM 2712 N N . GLY B 1 140 ? 3.48 23.953 17.172 1 97.75 140 GLY B N 1
ATOM 2713 C CA . GLY B 1 140 ? 3.484 23.047 16.031 1 97.75 140 GLY B CA 1
ATOM 2714 C C . GLY B 1 140 ? 2.092 22.625 15.602 1 97.75 140 GLY B C 1
ATOM 2715 O O . GLY B 1 140 ? 1.126 22.797 16.344 1 97.75 140 GLY B O 1
ATOM 2716 N N . LEU B 1 141 ? 1.971 22.078 14.391 1 98.62 141 LEU B N 1
ATOM 2717 C CA . LEU B 1 141 ? 0.649 21.844 13.812 1 98.62 141 LEU B CA 1
ATOM 2718 C C . LEU B 1 141 ? 0.446 20.359 13.5 1 98.62 141 LEU B C 1
ATOM 2720 O O . LEU B 1 141 ? 1.373 19.688 13.055 1 98.62 141 LEU B O 1
ATOM 2724 N N . LEU B 1 142 ? -0.719 19.875 13.797 1 98.69 142 LEU B N 1
ATOM 2725 C CA . LEU B 1 142 ? -1.208 18.609 13.242 1 98.69 142 LEU B CA 1
ATOM 2726 C C . LEU B 1 142 ? -2.223 18.859 12.133 1 98.69 142 LEU B C 1
ATOM 2728 O O . LEU B 1 142 ? -3.242 19.516 12.352 1 98.69 142 LEU B O 1
ATOM 2732 N N . PHE B 1 143 ? -1.913 18.359 10.977 1 98.94 143 PHE B N 1
ATOM 2733 C CA . PHE B 1 143 ? -2.748 18.547 9.797 1 98.94 143 PHE B CA 1
ATOM 2734 C C . PHE B 1 143 ? -3.422 17.234 9.398 1 98.94 143 PHE B C 1
ATOM 2736 O O . PHE B 1 143 ? -2.746 16.25 9.133 1 98.94 143 PHE B O 1
ATOM 2743 N N . LEU B 1 144 ? -4.723 17.281 9.352 1 98.88 144 LEU B N 1
ATOM 2744 C CA . LEU B 1 144 ? -5.523 16.141 8.906 1 98.88 144 LEU B CA 1
ATOM 2745 C C . LEU B 1 144 ? -6.301 16.484 7.645 1 98.88 144 LEU B C 1
ATOM 2747 O O . LEU B 1 144 ? -6.785 17.609 7.496 1 98.88 144 LEU B O 1
ATOM 2751 N N . TYR B 1 145 ? -6.41 15.508 6.809 1 98.44 145 TYR B N 1
ATOM 2752 C CA . TYR B 1 145 ? -7.203 15.664 5.594 1 98.44 145 TYR B CA 1
ATOM 2753 C C . TYR B 1 145 ? -8.023 14.406 5.316 1 98.44 145 TYR B C 1
ATOM 2755 O O . TYR B 1 145 ? -7.52 13.289 5.441 1 98.44 145 TYR B O 1
ATOM 2763 N N . GLY B 1 146 ? -9.281 14.57 4.93 1 96.69 146 GLY B N 1
ATOM 2764 C CA . GLY B 1 146 ? -10.164 13.477 4.578 1 96.69 146 GLY B CA 1
ATOM 2765 C C . GLY B 1 146 ? -11.633 13.828 4.727 1 96.69 146 GLY B C 1
ATOM 2766 O O . GLY B 1 146 ? -11.984 14.992 4.887 1 96.69 146 GLY B O 1
ATOM 2767 N N . PRO B 1 147 ? -12.477 12.812 4.551 1 96.12 147 PRO B N 1
ATOM 2768 C CA . PRO B 1 147 ? -13.914 13.023 4.746 1 96.12 147 PRO B CA 1
ATOM 2769 C C . PRO B 1 147 ? -14.297 13.109 6.223 1 96.12 147 PRO B C 1
ATOM 2771 O O . PRO B 1 147 ? -13.703 12.422 7.059 1 96.12 147 PRO B O 1
ATOM 2774 N N . TYR B 1 148 ? -15.328 13.93 6.461 1 97.62 148 TYR B N 1
ATOM 2775 C CA . TYR B 1 148 ? -15.836 14.07 7.82 1 97.62 148 TYR B CA 1
ATOM 2776 C C . TYR B 1 148 ? -17.359 14.164 7.828 1 97.62 148 TYR B C 1
ATOM 2778 O O . TYR B 1 148 ? -17.953 14.633 6.859 1 97.62 148 TYR B O 1
ATOM 2786 N N . ARG B 1 149 ? -17.828 13.656 8.938 1 97.44 149 ARG B N 1
ATOM 2787 C CA . ARG B 1 149 ? -19.188 14.047 9.32 1 97.44 149 ARG B CA 1
ATOM 2788 C C . ARG B 1 149 ? -19.156 15.312 10.172 1 97.44 149 ARG B C 1
ATOM 2790 O O . ARG B 1 149 ? -18.141 15.648 10.773 1 97.44 149 ARG B O 1
ATOM 2797 N N . ARG B 1 150 ? -20.312 16.016 10.203 1 96.62 150 ARG B N 1
ATOM 2798 C CA . ARG B 1 150 ? -20.516 17.172 11.047 1 96.62 150 ARG B CA 1
ATOM 2799 C C . ARG B 1 150 ? -21.812 17.062 11.852 1 96.62 150 ARG B C 1
ATOM 2801 O O . ARG B 1 150 ? -22.875 16.812 11.281 1 96.62 150 ARG B O 1
ATOM 2808 N N . ASN B 1 151 ? -21.625 17.109 13.164 1 95.38 151 ASN B N 1
ATOM 2809 C CA . ASN B 1 151 ? -22.766 16.969 14.062 1 95.38 151 ASN B CA 1
ATOM 2810 C C . ASN B 1 151 ? -23.531 15.672 13.82 1 95.38 151 ASN B C 1
ATOM 2812 O O . ASN B 1 151 ? -24.75 15.68 13.68 1 95.38 151 ASN B O 1
ATOM 2816 N N . GLY B 1 152 ? -22.781 14.688 13.531 1 94.44 152 GLY B N 1
ATOM 2817 C CA . GLY B 1 152 ? -23.344 13.352 13.398 1 94.44 152 GLY B CA 1
ATOM 2818 C C . GLY B 1 152 ? -23.938 13.086 12.023 1 94.44 152 GLY B C 1
ATOM 2819 O O . GLY B 1 152 ? -24.469 12.008 11.773 1 94.44 152 GLY B O 1
ATOM 2820 N N . LYS B 1 153 ? -23.75 14.023 11.109 1 95.38 153 LYS B N 1
ATOM 2821 C CA . LYS B 1 153 ? -24.375 13.867 9.789 1 95.38 153 LYS B CA 1
ATOM 2822 C C . LYS B 1 153 ? -23.312 13.883 8.688 1 95.38 153 LYS B C 1
ATOM 2824 O O . LYS B 1 153 ? -22.328 14.617 8.766 1 95.38 153 LYS B O 1
ATOM 2829 N N . HIS B 1 154 ? -23.625 13.07 7.66 1 94.31 154 HIS B N 1
ATOM 2830 C CA . HIS B 1 154 ? -22.797 13.156 6.461 1 94.31 154 HIS B CA 1
ATOM 2831 C C . HIS B 1 154 ? -23.094 14.43 5.68 1 94.31 154 HIS B C 1
ATOM 2833 O O . HIS B 1 154 ? -24.234 14.875 5.617 1 94.31 154 HIS B O 1
ATOM 2839 N N . THR B 1 155 ? -22 14.938 5.102 1 88.38 155 THR B N 1
ATOM 2840 C CA . THR B 1 155 ? -22.141 16.234 4.441 1 88.38 155 THR B CA 1
ATOM 2841 C C . THR B 1 155 ? -22.484 16.047 2.967 1 88.38 155 THR B C 1
ATOM 2843 O O . THR B 1 155 ? -22.844 17.016 2.285 1 88.38 155 THR B O 1
ATOM 2846 N N . ALA B 1 156 ? -22.375 14.922 2.381 1 89.06 156 ALA B N 1
ATOM 2847 C CA . ALA B 1 156 ? -22.719 14.586 1.004 1 89.06 156 ALA B CA 1
ATOM 2848 C C . ALA B 1 156 ? -23.156 13.125 0.892 1 89.06 156 ALA B C 1
ATOM 2850 O O . ALA B 1 156 ? -22.688 12.273 1.657 1 89.06 156 ALA B O 1
ATOM 2851 N N . PRO B 1 157 ? -24.031 12.875 -0.062 1 90.38 157 PRO B N 1
ATOM 2852 C CA . PRO B 1 157 ? -24.406 11.477 -0.275 1 90.38 157 PRO B CA 1
ATOM 2853 C C . PRO B 1 157 ? -23.219 10.578 -0.566 1 90.38 157 PRO B C 1
ATOM 2855 O O . PRO B 1 157 ? -23.188 9.43 -0.112 1 90.38 157 PRO B O 1
ATOM 2858 N N . SER B 1 158 ? -22.266 11.102 -1.284 1 87.38 158 SER B N 1
ATOM 2859 C CA . SER B 1 158 ? -21.062 10.328 -1.607 1 87.38 158 SER B CA 1
ATOM 2860 C C . SER B 1 158 ? -20.312 9.922 -0.346 1 87.38 158 SER B C 1
ATOM 2862 O O . SER B 1 158 ? -19.766 8.82 -0.267 1 87.38 158 SER B O 1
ATOM 2864 N N . ASN B 1 159 ? -20.297 10.758 0.647 1 90.88 159 ASN B N 1
ATOM 2865 C CA . ASN B 1 159 ? -19.625 10.438 1.902 1 90.88 159 ASN B CA 1
ATOM 2866 C C . ASN B 1 159 ? -20.391 9.391 2.699 1 90.88 159 ASN B C 1
ATOM 2868 O O . ASN B 1 159 ? -19.781 8.555 3.377 1 90.88 159 ASN B O 1
ATOM 2872 N N . ALA B 1 160 ? -21.688 9.461 2.617 1 93.31 160 ALA B N 1
ATOM 2873 C CA . ALA B 1 160 ? -22.5 8.453 3.291 1 93.31 160 ALA B CA 1
ATOM 2874 C C . ALA B 1 160 ? -22.281 7.074 2.686 1 93.31 160 ALA B C 1
ATOM 2876 O O . ALA B 1 160 ? -22.141 6.082 3.41 1 93.31 160 ALA B O 1
ATOM 2877 N N . GLU B 1 161 ? -22.312 7.047 1.399 1 90.5 161 GLU B N 1
ATOM 2878 C CA . GLU B 1 161 ? -22.047 5.797 0.694 1 90.5 161 GLU B CA 1
ATOM 2879 C C . GLU B 1 161 ? -20.656 5.266 1.004 1 90.5 161 GLU B C 1
ATOM 2881 O O . GLU B 1 161 ? -20.469 4.066 1.216 1 90.5 161 GLU B O 1
ATOM 2886 N N . PHE B 1 162 ? -19.75 6.082 1.016 1 90.38 162 PHE B N 1
ATOM 2887 C CA . PHE B 1 162 ? -18.375 5.727 1.331 1 90.38 162 PHE B CA 1
ATOM 2888 C C . PHE B 1 162 ? -18.266 5.188 2.752 1 90.38 162 PHE B C 1
ATOM 2890 O O . PHE B 1 162 ? -17.578 4.188 2.99 1 90.38 162 PHE B O 1
ATOM 2897 N N . ASP B 1 163 ? -18.891 5.828 3.658 1 94.12 163 ASP B N 1
ATOM 2898 C CA . ASP B 1 163 ? -18.906 5.395 5.051 1 94.12 163 ASP B CA 1
ATOM 2899 C C . ASP B 1 163 ? -19.438 3.969 5.176 1 94.12 163 ASP B C 1
ATOM 2901 O O . ASP B 1 163 ? -18.844 3.137 5.863 1 94.12 163 ASP B O 1
ATOM 2905 N N . ALA B 1 164 ? -20.531 3.738 4.527 1 93.25 164 ALA B N 1
ATOM 2906 C CA . ALA B 1 164 ? -21.125 2.404 4.547 1 93.25 164 ALA B CA 1
ATOM 2907 C C . ALA B 1 164 ? -20.172 1.372 3.953 1 93.25 164 ALA B C 1
ATOM 2909 O O . ALA B 1 164 ? -20.047 0.261 4.473 1 93.25 164 ALA B O 1
ATOM 2910 N N . TRP B 1 165 ? -19.562 1.813 2.916 1 86.94 165 TRP B N 1
ATOM 2911 C CA . TRP B 1 165 ? -18.625 0.93 2.248 1 86.94 165 TRP B CA 1
ATOM 2912 C C . TRP B 1 165 ? -17.453 0.59 3.166 1 86.94 165 TRP B C 1
ATOM 2914 O O . TRP B 1 165 ? -17.062 -0.573 3.275 1 86.94 165 TRP B O 1
ATOM 2924 N N . LEU B 1 166 ? -16.859 1.526 3.801 1 90.81 166 LEU B N 1
ATOM 2925 C CA . LEU B 1 166 ? -15.773 1.319 4.754 1 90.81 166 LEU B CA 1
ATOM 2926 C C . LEU B 1 166 ? -16.203 0.362 5.863 1 90.81 166 LEU B C 1
ATOM 2928 O O . LEU B 1 166 ? -15.492 -0.603 6.16 1 90.81 166 LEU B O 1
ATOM 2932 N N . LYS B 1 167 ? -17.359 0.568 6.422 1 93.56 167 LYS B N 1
ATOM 2933 C CA . LYS B 1 167 ? -17.828 -0.193 7.574 1 93.56 167 LYS B CA 1
ATOM 2934 C C . LYS B 1 167 ? -18.172 -1.626 7.184 1 93.56 167 LYS B C 1
ATOM 2936 O O . LYS B 1 167 ? -18.078 -2.539 8.008 1 93.56 167 LYS B O 1
ATOM 2941 N N . ALA B 1 168 ? -18.594 -1.799 5.953 1 87.69 168 ALA B N 1
ATOM 2942 C CA . ALA B 1 168 ? -18.859 -3.143 5.441 1 87.69 168 ALA B CA 1
ATOM 2943 C C . ALA B 1 168 ? -17.578 -3.969 5.387 1 87.69 168 ALA B C 1
ATOM 2945 O O . ALA B 1 168 ? -17.625 -5.195 5.504 1 87.69 168 ALA B O 1
ATOM 2946 N N . ARG B 1 169 ? -16.547 -3.295 5.348 1 82.44 169 ARG B N 1
ATOM 2947 C CA . ARG B 1 169 ? -15.258 -3.975 5.273 1 82.44 169 ARG B CA 1
ATOM 2948 C C . ARG B 1 169 ? -14.672 -4.195 6.668 1 82.44 169 ARG B C 1
ATOM 2950 O O . ARG B 1 169 ? -14.125 -5.262 6.953 1 82.44 169 ARG B O 1
ATOM 2957 N N . ASP B 1 170 ? -14.672 -3.217 7.398 1 87.38 170 ASP B N 1
ATOM 2958 C CA . ASP B 1 170 ? -14.258 -3.244 8.797 1 87.38 170 ASP B CA 1
ATOM 2959 C C . ASP B 1 170 ? -15.109 -2.301 9.641 1 87.38 170 ASP B C 1
ATOM 2961 O O . ASP B 1 170 ? -15.039 -1.08 9.484 1 87.38 170 ASP B O 1
ATOM 2965 N N . PRO B 1 171 ? -15.797 -2.832 10.508 1 94.75 171 PRO B N 1
ATOM 2966 C CA . PRO B 1 171 ? -16.734 -1.993 11.266 1 94.75 171 PRO B CA 1
ATOM 2967 C C . PRO B 1 171 ? -16.016 -0.944 12.117 1 94.75 171 PRO B C 1
ATOM 2969 O O . PRO B 1 171 ? -16.656 -0.002 12.594 1 94.75 171 PRO B O 1
ATOM 2972 N N . SER B 1 172 ? -14.719 -1.106 12.352 1 94.88 172 SER B N 1
ATOM 2973 C CA . SER B 1 172 ? -13.977 -0.132 13.156 1 94.88 172 SER B CA 1
ATOM 2974 C C . SER B 1 172 ? -13.578 1.08 12.32 1 94.88 172 SER B C 1
ATOM 2976 O O . SER B 1 172 ? -13.078 2.072 12.852 1 94.88 172 SER B O 1
ATOM 2978 N N . TRP B 1 173 ? -13.812 0.974 11.031 1 94.31 173 TRP B N 1
ATOM 2979 C CA . TRP B 1 173 ? -13.523 2.084 10.133 1 94.31 173 TRP B CA 1
ATOM 2980 C C . TRP B 1 173 ? -14.742 2.973 9.953 1 94.31 173 TRP B C 1
ATOM 2982 O O . TRP B 1 173 ? -15.82 2.674 10.477 1 94.31 173 TRP B O 1
ATOM 2992 N N . GLY B 1 174 ? -14.5 4.141 9.305 1 95.19 174 GLY B N 1
ATOM 2993 C CA . GLY B 1 174 ? -15.633 5 9 1 95.19 174 GLY B CA 1
ATOM 2994 C C . GLY B 1 174 ? -15.273 6.473 9 1 95.19 174 GLY B C 1
ATOM 2995 O O . GLY B 1 174 ? -14.312 6.887 9.648 1 95.19 174 GLY B O 1
ATOM 2996 N N . VAL B 1 175 ? -16.141 7.176 8.266 1 96.88 175 VAL B N 1
ATOM 2997 C CA . VAL B 1 175 ? -16 8.625 8.281 1 96.88 175 VAL B CA 1
ATOM 2998 C C . VAL B 1 175 ? -16.219 9.156 9.695 1 96.88 175 VAL B C 1
ATOM 3000 O O . VAL B 1 175 ? -17.234 8.859 10.328 1 96.88 175 VAL B O 1
ATOM 3003 N N . ARG B 1 176 ? -15.219 9.922 10.148 1 98.25 176 ARG B N 1
ATOM 3004 C CA . ARG B 1 176 ? -15.234 10.344 11.547 1 98.25 176 ARG B CA 1
ATOM 3005 C C . ARG B 1 176 ? -16.078 11.594 11.734 1 98.25 176 ARG B C 1
ATOM 3007 O O . ARG B 1 176 ? -16.141 12.445 10.836 1 98.25 176 ARG B O 1
ATOM 3014 N N . ASP B 1 177 ? -16.688 11.664 12.906 1 98.31 177 ASP B N 1
ATOM 3015 C CA . ASP B 1 177 ? -17.344 12.906 13.305 1 98.31 177 ASP B CA 1
ATOM 3016 C C . ASP B 1 177 ? -16.312 13.977 13.695 1 98.31 177 ASP B C 1
ATOM 3018 O O . ASP B 1 177 ? -15.5 13.758 14.594 1 98.31 177 ASP B O 1
ATOM 3022 N N . LEU B 1 178 ? -16.406 15.102 13.016 1 98.56 178 LEU B N 1
ATOM 3023 C CA . LEU B 1 178 ? -15.43 16.156 13.234 1 98.56 178 LEU B CA 1
ATOM 3024 C C . LEU B 1 178 ? -15.398 16.578 14.703 1 98.56 178 LEU B C 1
ATOM 3026 O O . LEU B 1 178 ? -14.32 16.766 15.273 1 98.56 178 LEU B O 1
ATOM 3030 N N . GLU B 1 179 ? -16.547 16.625 15.328 1 98.56 179 GLU B N 1
ATOM 3031 C CA . GLU B 1 179 ? -16.641 17.062 16.719 1 98.56 179 GLU B CA 1
ATOM 3032 C C . GLU B 1 179 ? -15.93 16.078 17.656 1 98.56 179 GLU B C 1
ATOM 3034 O O . GLU B 1 179 ? -15.305 16.5 18.625 1 98.56 179 GLU B O 1
ATOM 3039 N N . GLN B 1 180 ? -15.992 14.812 17.328 1 98.56 180 GLN B N 1
ATOM 3040 C CA . GLN B 1 180 ? -15.297 13.812 18.125 1 98.56 180 GLN B CA 1
ATOM 3041 C C . GLN B 1 180 ? -13.789 13.922 17.953 1 98.56 180 GLN B C 1
ATOM 3043 O O . GLN B 1 180 ? -13.031 13.758 18.922 1 98.56 180 GLN B O 1
ATOM 3048 N N . VAL B 1 181 ? -13.375 14.203 16.75 1 98.81 181 VAL B N 1
ATOM 3049 C CA . VAL B 1 181 ? -11.953 14.352 16.469 1 98.81 181 VAL B CA 1
ATOM 3050 C C . VAL B 1 181 ? -11.406 15.57 17.203 1 98.81 181 VAL B C 1
ATOM 3052 O O . VAL B 1 181 ? -10.336 15.508 17.812 1 98.81 181 VAL B O 1
ATOM 3055 N N . ILE B 1 182 ? -12.164 16.656 17.203 1 98.81 182 ILE B N 1
ATOM 3056 C CA . ILE B 1 182 ? -11.766 17.875 17.891 1 98.81 182 ILE B CA 1
ATOM 3057 C C . ILE B 1 182 ? -11.672 17.625 19.391 1 98.81 182 ILE B C 1
ATOM 3059 O O . ILE B 1 182 ? -10.719 18.047 20.047 1 98.81 182 ILE B O 1
ATOM 3063 N N . ALA B 1 183 ? -12.625 16.859 19.906 1 98.62 183 ALA B N 1
ATOM 3064 C CA . ALA B 1 183 ? -12.625 16.531 21.328 1 98.62 183 ALA B CA 1
ATOM 3065 C C . ALA B 1 183 ? -11.406 15.703 21.719 1 98.62 183 ALA B C 1
ATOM 3067 O O . ALA B 1 183 ? -10.789 15.93 22.75 1 98.62 183 ALA B O 1
ATOM 3068 N N . GLU B 1 184 ? -11.109 14.766 20.875 1 98.69 184 GLU B N 1
ATOM 3069 C CA . GLU B 1 184 ? -9.938 13.93 21.125 1 98.69 184 GLU B CA 1
ATOM 3070 C C . GLU B 1 184 ? -8.656 14.766 21.125 1 98.69 184 GLU B C 1
ATOM 3072 O O . GLU B 1 184 ? -7.777 14.562 21.969 1 98.69 184 GLU B O 1
ATOM 3077 N N . ALA B 1 185 ? -8.539 15.68 20.219 1 98.75 185 ALA B N 1
ATOM 3078 C CA . ALA B 1 185 ? -7.375 16.562 20.125 1 98.75 185 ALA B CA 1
ATOM 3079 C C . ALA B 1 185 ? -7.23 17.406 21.391 1 98.75 185 ALA B C 1
ATOM 3081 O O . ALA B 1 185 ? -6.129 17.531 21.938 1 98.75 185 ALA B O 1
ATOM 3082 N N . ALA B 1 186 ? -8.305 17.938 21.891 1 98.19 186 ALA B N 1
ATOM 3083 C CA . ALA B 1 186 ? -8.297 18.797 23.062 1 98.19 186 ALA B CA 1
ATOM 3084 C C . ALA B 1 186 ? -7.754 18.062 24.281 1 98.19 186 ALA B C 1
ATOM 3086 O O . ALA B 1 186 ? -7.082 18.656 25.125 1 98.19 186 ALA B O 1
ATOM 3087 N N . GLY B 1 187 ? -8 16.75 24.312 1 97.81 187 GLY B N 1
ATOM 3088 C CA . GLY B 1 187 ? -7.52 15.938 25.406 1 97.81 187 GLY B CA 1
ATOM 3089 C C . GLY B 1 187 ? -6.023 15.695 25.375 1 97.81 187 GLY B C 1
ATOM 3090 O O . GLY B 1 187 ? -5.441 15.195 26.328 1 97.81 187 GLY B O 1
ATOM 3091 N N . ASN B 1 188 ? -5.379 16.141 24.297 1 96.88 188 ASN B N 1
ATOM 3092 C CA . ASN B 1 188 ? -3.947 15.914 24.109 1 96.88 188 ASN B CA 1
ATOM 3093 C C . ASN B 1 188 ? -3.201 17.234 23.891 1 96.88 188 ASN B C 1
ATOM 3095 O O . ASN B 1 188 ? -2.217 17.266 23.156 1 96.88 188 ASN B O 1
ATOM 3099 N N . ASN B 1 189 ? -3.734 18.328 24.422 1 96 189 ASN B N 1
ATOM 3100 C CA . ASN B 1 189 ? -3.111 19.641 24.359 1 96 189 ASN B CA 1
ATOM 3101 C C . ASN B 1 189 ? -3.049 20.172 22.938 1 96 189 ASN B C 1
ATOM 3103 O O . ASN B 1 189 ? -2.072 20.828 22.562 1 96 189 ASN B O 1
ATOM 3107 N N . LEU B 1 190 ? -3.959 19.781 22.125 1 98.31 190 LEU B N 1
ATOM 3108 C CA . LEU B 1 190 ? -4.113 20.266 20.766 1 98.31 190 LEU B CA 1
ATOM 3109 C C . LEU B 1 190 ? -5.41 21.062 20.609 1 98.31 190 LEU B C 1
ATOM 3111 O O . LEU B 1 190 ? -6.484 20.562 20.969 1 98.31 190 LEU B O 1
ATOM 3115 N N . SER B 1 191 ? -5.281 22.297 20.141 1 98.56 191 SER B N 1
ATOM 3116 C CA . SER B 1 191 ? -6.465 23.125 19.922 1 98.56 191 SER B CA 1
ATOM 3117 C C . SER B 1 191 ? -6.762 23.266 18.422 1 98.56 191 SER B C 1
ATOM 3119 O O . SER B 1 191 ? -5.848 23.281 17.609 1 98.56 191 SER B O 1
ATOM 3121 N N . LEU B 1 192 ? -8.016 23.406 18.125 1 98.75 192 LEU B N 1
ATOM 3122 C CA . LEU B 1 192 ? -8.406 23.594 16.734 1 98.75 192 LEU B CA 1
ATOM 3123 C C . LEU B 1 192 ? -7.895 24.922 16.203 1 98.75 192 LEU B C 1
ATOM 3125 O O . LEU B 1 192 ? -8.156 25.969 16.797 1 98.75 192 LEU B O 1
ATOM 3129 N N . HIS B 1 193 ? -7.152 24.844 15.141 1 98.44 193 HIS B N 1
ATOM 3130 C CA . HIS B 1 193 ? -6.605 26.031 14.508 1 98.44 193 HIS B CA 1
ATOM 3131 C C . HIS B 1 193 ? -7.453 26.469 13.312 1 98.44 193 HIS B C 1
ATOM 3133 O O . HIS B 1 193 ? -7.617 27.656 13.062 1 98.44 193 HIS B O 1
ATOM 3139 N N . GLY B 1 194 ? -7.98 25.422 12.562 1 98.19 194 GLY B N 1
ATOM 3140 C CA . GLY B 1 194 ? -8.805 25.766 11.422 1 98.19 194 GLY B CA 1
ATOM 3141 C C . GLY B 1 194 ? -9.406 24.562 10.727 1 98.19 194 GLY B C 1
ATOM 3142 O O . GLY B 1 194 ? -8.891 23.453 10.852 1 98.19 194 GLY B O 1
ATOM 3143 N N . VAL B 1 195 ? -10.523 24.828 10.109 1 98.38 195 VAL B N 1
ATOM 3144 C CA . VAL B 1 195 ? -11.18 23.859 9.242 1 98.38 195 VAL B CA 1
ATOM 3145 C C . VAL B 1 195 ? -11.43 24.469 7.867 1 98.38 195 VAL B C 1
ATOM 3147 O O . VAL B 1 195 ? -12.016 25.547 7.762 1 98.38 195 VAL B O 1
ATOM 3150 N N . GLU B 1 196 ? -10.969 23.859 6.789 1 97.81 196 GLU B N 1
ATOM 3151 C CA . GLU B 1 196 ? -11.164 24.359 5.43 1 97.81 196 GLU B CA 1
ATOM 3152 C C . GLU B 1 196 ? -11.773 23.281 4.531 1 97.81 196 GLU B C 1
ATOM 3154 O O . GLU B 1 196 ? -11.383 22.109 4.59 1 97.81 196 GLU B O 1
ATOM 3159 N N . GLN B 1 197 ? -12.727 23.703 3.74 1 96.06 197 GLN B N 1
ATOM 3160 C CA . GLN B 1 197 ? -13.305 22.812 2.746 1 96.06 197 GLN B CA 1
ATOM 3161 C C . GLN B 1 197 ? -12.422 22.703 1.508 1 96.06 197 GLN B C 1
ATOM 3163 O O . GLN B 1 197 ? -12.016 23.734 0.942 1 96.06 197 GLN B O 1
ATOM 3168 N N . LEU B 1 198 ? -12.094 21.531 1.125 1 96 198 LEU B N 1
ATOM 3169 C CA . LEU B 1 198 ? -11.305 21.266 -0.074 1 96 198 LEU B CA 1
ATOM 3170 C C . LEU B 1 198 ? -12.109 20.453 -1.084 1 96 198 LEU B C 1
ATOM 3172 O O . LEU B 1 198 ? -13.242 20.062 -0.806 1 96 198 LEU B O 1
ATOM 3176 N N . PRO B 1 199 ? -11.625 20.234 -2.264 1 91.19 199 PRO B N 1
ATOM 3177 C CA . PRO B 1 199 ? -12.391 19.531 -3.289 1 91.19 199 PRO B CA 1
ATOM 3178 C C . PRO B 1 199 ? -12.797 18.125 -2.852 1 91.19 199 PRO B C 1
ATOM 3180 O O . PRO B 1 199 ? -12.242 17.594 -1.89 1 91.19 199 PRO B O 1
ATOM 3183 N N . ALA B 1 200 ? -13.828 17.562 -3.426 1 88.88 200 ALA B N 1
ATOM 3184 C CA . ALA B 1 200 ? -14.32 16.203 -3.258 1 88.88 200 ALA B CA 1
ATOM 3185 C C . ALA B 1 200 ? -14.906 15.992 -1.864 1 88.88 200 ALA B C 1
ATOM 3187 O O . ALA B 1 200 ? -14.781 14.914 -1.284 1 88.88 200 ALA B O 1
ATOM 3188 N N . ASN B 1 201 ? -15.375 17.109 -1.293 1 91.56 201 ASN B N 1
ATOM 3189 C CA . ASN B 1 201 ? -16.094 17.078 -0.028 1 91.56 201 ASN B CA 1
ATOM 3190 C C . ASN B 1 201 ? -15.203 16.641 1.126 1 91.56 201 ASN B C 1
ATOM 3192 O O . ASN B 1 201 ? -15.648 15.953 2.041 1 91.56 201 ASN B O 1
ATOM 3196 N N . ASN B 1 202 ? -13.922 16.953 1.002 1 95.06 202 ASN B N 1
ATOM 3197 C CA . ASN B 1 202 ? -12.977 16.688 2.08 1 95.06 202 ASN B CA 1
ATOM 3198 C C . ASN B 1 202 ? -12.672 17.953 2.879 1 95.06 202 ASN B C 1
ATOM 3200 O O . ASN B 1 202 ? -12.961 19.062 2.426 1 95.06 202 ASN B O 1
ATOM 3204 N N . LEU B 1 203 ? -12.234 17.703 4.043 1 97.25 203 LEU B N 1
ATOM 3205 C CA . LEU B 1 203 ? -11.828 18.812 4.898 1 97.25 203 LEU B CA 1
ATOM 3206 C C . LEU B 1 203 ? -10.336 18.734 5.227 1 97.25 203 LEU B C 1
ATOM 3208 O O . LEU B 1 203 ? -9.789 17.641 5.383 1 97.25 203 LEU B O 1
ATOM 3212 N N . ALA B 1 204 ? -9.742 19.906 5.242 1 98.62 204 ALA B N 1
ATOM 3213 C CA . ALA B 1 204 ? -8.492 20.078 5.965 1 98.62 204 ALA B CA 1
ATOM 3214 C C . ALA B 1 204 ? -8.742 20.547 7.395 1 98.62 204 ALA B C 1
ATOM 3216 O O . ALA B 1 204 ? -9.414 21.562 7.617 1 98.62 204 ALA B O 1
ATOM 3217 N N . VAL B 1 205 ? -8.289 19.766 8.32 1 98.81 205 VAL B N 1
ATOM 3218 C CA . VAL B 1 205 ? -8.453 20.109 9.727 1 98.81 205 VAL B CA 1
ATOM 3219 C C . VAL B 1 205 ? -7.078 20.281 10.375 1 98.81 205 VAL B C 1
ATOM 3221 O O . VAL B 1 205 ? -6.262 19.359 10.383 1 98.81 205 VAL B O 1
ATOM 3224 N N . THR B 1 206 ? -6.848 21.484 10.883 1 98.88 206 THR B N 1
ATOM 3225 C CA . THR B 1 206 ? -5.547 21.781 11.461 1 98.88 206 THR B CA 1
ATOM 3226 C C . THR B 1 206 ? -5.668 22.031 12.969 1 98.88 206 THR B C 1
ATOM 3228 O O . THR B 1 206 ? -6.527 22.797 13.406 1 98.88 206 THR B O 1
ATOM 3231 N N . PHE B 1 207 ? -4.812 21.312 13.719 1 98.88 207 PHE B N 1
ATOM 3232 C CA . PHE B 1 207 ? -4.691 21.531 15.156 1 98.88 207 PHE B CA 1
ATOM 3233 C C . PHE B 1 207 ? -3.332 22.125 15.508 1 98.88 207 PHE B C 1
ATOM 3235 O O . PHE B 1 207 ? -2.361 21.938 14.766 1 98.88 207 PHE B O 1
ATOM 3242 N N . GLN B 1 208 ? -3.303 22.812 16.609 1 98.5 208 GLN B N 1
ATOM 3243 C CA . GLN B 1 208 ? -2.062 23.438 17.062 1 98.5 208 GLN B CA 1
ATOM 3244 C C . GLN B 1 208 ? -1.744 23.031 18.5 1 98.5 208 GLN B C 1
ATOM 3246 O O . GLN B 1 208 ? -2.637 22.984 19.359 1 98.5 208 GLN B O 1
ATOM 3251 N N . ARG B 1 209 ? -0.492 22.672 18.688 1 97.12 209 ARG B N 1
ATOM 3252 C CA . ARG B 1 209 ? -0.057 22.359 20.047 1 97.12 209 ARG B CA 1
ATOM 3253 C C . ARG B 1 209 ? 0.141 23.625 20.875 1 97.12 209 ARG B C 1
ATOM 3255 O O . ARG B 1 209 ? 0.689 24.609 20.375 1 97.12 209 ARG B O 1
ATOM 3262 N N . ALA B 1 210 ? -0.186 23.516 22.125 1 91.62 210 ALA B N 1
ATOM 3263 C CA . ALA B 1 210 ? -0.011 24.641 23.031 1 91.62 210 ALA B CA 1
ATOM 3264 C C . ALA B 1 210 ? 1.463 24.859 23.375 1 91.62 210 ALA B C 1
ATOM 3266 O O . ALA B 1 210 ? 2.25 23.906 23.359 1 91.62 210 ALA B O 1
#

Nearest PDB structures (foldseek):
  8tjk-assembly1_A  TM=8.819E-01  e=1.053E-11  uncultured bacterium
  8tjj-assembly2_B  TM=8.852E-01  e=9.043E-11  uncultured bacterium
  8tjj-assembly2_C  TM=8.668E-01  e=7.968E-11  uncultured bacterium
  7clf-assembly1_A  TM=8.502E-01  e=1.000E-09  Serratia marcescens
  7clu-assembly1_A  TM=7.206E-01  e=6.261E-09  Serratia marcescens

pLDDT: mean 91.48, std 14.17, range [18.91, 98.94]

Radius of gyration: 22.06 Å; Cα contacts (8 Å, |Δi|>4): 833; chains: 2; bounding box: 49×63×46 Å

Organism: NCBI:txid1178482